Protein AF-0000000066258013 (afdb_homodimer)

Organism: Haloferax volcanii (strain ATCC 29605 / DSM 3757 / JCM 8879 / NBRC 14742 / NCIMB 2012 / VKM B-1768 / DS2) (NCBI:txid309800)

Nearest PDB structures (foldseek):
  1khd-assembly1_D  TM=9.370E-01  e=2.947E-31  Pectobacterium carotovorum
  4x58-assembly1_A  TM=9.437E-01  e=3.109E-30  Mycobacterium tuberculosis
  4zof-assembly1_B  TM=9.551E-01  e=2.672E-29  Mycobacterium tuberculosis H37Ra
  5c1r-assembly1_B  TM=9.433E-01  e=2.069E-29  Mycobacterium tuberculosis H37Rv
  3twp-assembly2_B  TM=9.521E-01  e=7.072E-29  Mycobacterium tuberculosis

Foldseek 3Di:
DVVLLVCLLVLHADALQRLLVVLLCLLPPDDLVRLLSNQVSCVVSDPFLSNLLSNLNNQLVQWQADAAPDDLEEEAEALDDLPAQFFAQRLLLQLLLVLLPAQYEYEWEADDRYQGINLLLLVLLQFPQLDAPVVQSVLSNVRSYGYHYCCRTRVSCVSCPVSCVVVVDDGSVSGSRQSRRRNQNQEYEYFYQDLVCQVRNLSSCLSGNHAWYKQKYPPSDRAPAQQGKMWIWIHHHNDTDTDIDYLVNLVHHHDHSVVRHAHHSNRSSVLSLCLLQVNDDDPNVSRNLQRSLRRNVRRVNAPDSNRSSVSSVCSSPVSSSVVSSVSSSVD/DVVLLVCLLVLHADALQRLLVVLLCLLPPDDLVRLLSNQVSCVVSDPFLSNLLSNLNNQLVQWQADAAPDDLEEEAEALDDLPAQFFAQRLLLQLLLVLLPAQYEYEWEADDRYQGINLLLLVLLQFPQLDAPVVQSVLSNVRSYGYHYCCRTRVSCVSCPVSCVVVVDDGSVSGSRQSRRRNQNQEYEYFYQDLVCQVRNLSSCLSGNHAWYKQKYPPSTRAPAQQGKMWIWIHHHNDTDTDIDYLVNLVHHHDHSVVRHAHHSNRSSVLSLCLLQVNDDDPNVSRNLQRSLRRNVRRVNAPDSNRSSVSSVCSSPVSSSVVSSVSSSVD

pLDDT: mean 97.15, std 3.72, range [64.75, 98.94]

Secondary structure (DSSP, 8-state):
-HHHHHHHHTTPPPPHHHHHHHHHHHHHT--HHHHHHHHHHHHHH---HHHHHHHHHHHHHTS-----S-SSEEE----------B--HHHHHHHHHHHTT-EEEEEE---SSSS--HHHHHHHTT--TT--HHHHHHHHHHHSEEEEEHHHH-GGGHHHHHHHHHH-S--THHHHGGG--TT--SEEEEE-SSTTHHHHHHHHHTTTT-SEEEEEEBTTBSS--SSS-EEEEEEETTEEEEEEE-GGGGT-----GGGGB--SHHHHHHHHHHHHHT-S-THHHHHHHHHHHHHHHHTTS-SSHHHHHHHHHHHHHTSHHHHHHHHHHH-/-HHHHHHHHTTPPPPHHHHHHHHHHHHHT--HHHHHHHHHHHHHH---HHHHHHHHHHHHHTS-----S-SSEEE----------B--HHHHHHHHHHHTT-EEEEEE---SSSS--HHHHHHHTT--TT--HHHHHHHHHHHSEEEEEHHHH-GGGHHHHHHHHHH-S--THHHHGGG--TT--SEEEEE-SSTTHHHHHHHHHTTTT-SEEEEEEBTTBSS--SSS-EEEEEEETTEEEEEEE-GGGGT-----GGGGB--SHHHHHHHHHHHHHT-S-THHHHHHHHHHHHHHHHTTS-SSHHHHHHHHHHHHHTSHHHHHHHHHHH-

Solvent-accessible surface area (backbone atoms only — not comparable to full-atom values): 31064 Å² total; per-residue (Å²): 107,40,67,57,36,50,41,26,23,71,61,46,80,52,51,39,68,57,20,18,51,50,35,43,38,48,54,72,70,50,50,53,17,44,48,20,16,38,43,27,11,37,51,46,63,55,74,46,35,43,32,52,30,8,31,20,53,22,51,44,70,56,30,59,65,45,74,49,88,55,74,58,24,30,25,38,29,40,41,48,82,38,86,64,56,46,44,57,48,47,57,46,13,42,34,26,20,29,27,59,66,37,28,24,54,34,45,38,36,64,51,87,84,56,68,43,20,53,39,41,21,39,41,68,62,50,28,57,54,80,58,51,68,68,57,31,32,50,33,26,53,76,69,23,38,28,63,45,33,42,72,76,32,33,58,47,52,63,63,47,51,62,40,49,60,59,41,67,59,85,39,72,73,54,61,30,64,52,63,36,46,48,60,58,44,28,14,32,31,31,14,29,42,43,69,81,44,28,63,42,51,44,56,16,41,69,75,41,84,43,43,22,31,38,23,24,20,11,75,52,31,31,36,64,33,38,60,42,52,15,46,34,25,36,34,55,58,92,43,76,48,74,52,76,47,43,24,64,72,44,77,41,72,70,35,61,69,77,64,34,53,37,48,49,27,63,54,27,25,50,50,43,52,26,34,25,67,52,73,40,62,64,56,49,35,48,43,30,27,55,44,10,0,42,41,26,22,44,53,67,77,29,95,35,56,37,50,7,23,54,46,26,48,49,10,20,72,71,39,36,10,38,50,40,52,52,52,45,38,73,88,108,38,68,57,35,49,40,26,24,72,62,48,83,53,49,37,66,54,21,19,52,50,36,43,39,49,53,70,70,50,50,52,16,42,46,19,17,38,42,28,11,37,50,44,64,54,74,47,34,40,31,51,30,8,32,20,51,21,50,43,70,56,29,58,65,46,73,48,90,56,74,59,24,29,23,36,29,39,41,51,84,36,84,66,56,46,42,57,49,45,56,46,13,43,34,24,19,29,28,58,66,38,27,22,53,34,45,37,37,65,49,87,84,55,70,44,21,54,38,42,21,38,42,67,62,50,28,59,52,81,58,51,66,67,57,31,33,48,34,27,54,75,68,22,40,28,62,44,32,42,72,76,32,33,58,48,51,64,64,46,51,62,39,47,62,60,41,67,59,85,39,72,74,54,63,30,63,50,65,36,47,48,60,58,44,28,14,32,32,31,14,28,42,43,69,80,44,27,63,42,52,44,54,15,39,68,76,41,84,43,43,22,32,38,23,24,19,12,75,52,30,31,36,65,34,37,60,42,53,15,44,34,24,35,34,54,59,92,42,76,49,73,51,75,46,42,26,63,72,45,77,41,71,70,36,60,68,76,62,33,53,37,47,49,27,64,54,26,25,50,51,44,53,25,33,26,68,53,73,40,62,63,54,50,34,48,44,31,27,55,45,11,1,44,41,26,23,44,53,67,77,28,93,35,56,37,50,7,22,53,45,25,48,48,11,20,73,71,38,38,10,37,50,39,52,52,50,45,37,73,87

InterPro domains:
  IPR000312 Glycosyl transferase, family 3 [PF00591] (71-321)
  IPR005940 Anthranilate phosphoribosyl transferase [MF_00211] (3-331)
  IPR005940 Anthranilate phosphoribosyl transferase [PTHR43285] (2-330)
  IPR005940 Anthranilate phosphoribosyl transferase [TIGR01245] (6-327)
  IPR017459 Glycosyl transferase family 3, N-terminal domain [PF02885] (2-63)
  IPR035902 Nucleoside phosphorylase/phosphoribosyltransferase catalytic domain superfamily [G3DSA:3.40.1030.10] (68-331)
  IPR035902 Nucleoside phosphorylase/phosphoribosyltransferase catalytic domain superfamily [SSF52418] (70-330)
  IPR036320 Glycosyl transferase family 3, N-terminal domain superfamily [SSF47648] (1-66)

Structure (mmCIF, N/CA/C/O backbone):
data_AF-0000000066258013-model_v1
#
loop_
_entity.id
_entity.type
_entity.pdbx_description
1 polymer 'Anthranilate phosphoribosyltransferase'
#
loop_
_atom_site.group_PDB
_atom_site.id
_atom_site.type_symbol
_atom_site.label_atom_id
_atom_site.label_alt_id
_atom_site.label_comp_id
_atom_site.label_asym_id
_atom_site.label_entity_id
_atom_site.label_seq_id
_atom_site.pdbx_PDB_ins_code
_atom_site.Cartn_x
_atom_site.Cartn_y
_atom_site.Cartn_z
_atom_site.occupancy
_atom_site.B_iso_or_equiv
_atom_site.auth_seq_id
_atom_site.auth_comp_id
_atom_site.auth_asym_id
_atom_site.auth_atom_id
_atom_site.pdbx_PDB_model_num
ATOM 1 N N . MET A 1 1 ? 13.469 -0.502 3.119 1 96.69 1 MET A N 1
ATOM 2 C CA . MET A 1 1 ? 12.102 -0.207 2.717 1 96.69 1 MET A CA 1
ATOM 3 C C . MET A 1 1 ? 11.273 -1.484 2.621 1 96.69 1 MET A C 1
ATOM 5 O O . MET A 1 1 ? 10.156 -1.547 3.139 1 96.69 1 MET A O 1
ATOM 9 N N . GLN A 1 2 ? 11.891 -2.609 2.055 1 98 2 GLN A N 1
ATOM 10 C CA . GLN A 1 2 ? 11.133 -3.846 1.901 1 98 2 GLN A CA 1
ATOM 11 C C . GLN A 1 2 ? 10.719 -4.41 3.258 1 98 2 GLN A C 1
ATOM 13 O O . GLN A 1 2 ? 9.578 -4.836 3.438 1 98 2 GLN A O 1
ATOM 18 N N . ASP A 1 3 ? 11.664 -4.402 4.215 1 98.06 3 ASP A N 1
ATOM 19 C CA . ASP A 1 3 ? 11.375 -4.906 5.555 1 98.06 3 ASP A CA 1
ATOM 20 C C . ASP A 1 3 ? 10.258 -4.109 6.211 1 98.06 3 ASP A C 1
ATOM 22 O O . ASP A 1 3 ? 9.344 -4.684 6.809 1 98.06 3 ASP A O 1
ATOM 26 N N . TYR A 1 4 ? 10.266 -2.742 6.125 1 98.5 4 TYR A N 1
ATOM 27 C CA . TYR A 1 4 ? 9.227 -1.895 6.699 1 98.5 4 TYR A CA 1
ATOM 28 C C . TYR A 1 4 ? 7.875 -2.184 6.062 1 98.5 4 TYR A C 1
ATOM 30 O O . TYR A 1 4 ? 6.867 -2.309 6.762 1 98.5 4 TYR A O 1
ATOM 38 N N . ILE A 1 5 ? 7.891 -2.271 4.73 1 98.69 5 ILE A N 1
ATOM 39 C CA . ILE A 1 5 ? 6.648 -2.514 4.004 1 98.69 5 ILE A CA 1
ATOM 40 C C . ILE A 1 5 ? 6.051 -3.85 4.438 1 98.69 5 ILE A C 1
ATOM 42 O O . ILE A 1 5 ? 4.855 -3.938 4.727 1 98.69 5 ILE A O 1
ATOM 46 N N . GLU A 1 6 ? 6.859 -4.883 4.492 1 98.56 6 GLU A N 1
ATOM 47 C CA . GLU A 1 6 ? 6.375 -6.211 4.855 1 98.56 6 GLU A CA 1
ATOM 48 C C . GLU A 1 6 ? 5.828 -6.227 6.281 1 98.56 6 GLU A C 1
ATOM 50 O O . GLU A 1 6 ? 4.762 -6.793 6.535 1 98.56 6 GLU A O 1
ATOM 55 N N . ARG A 1 7 ? 6.578 -5.629 7.258 1 98.5 7 ARG A N 1
ATOM 56 C CA . ARG A 1 7 ? 6.16 -5.598 8.656 1 98.5 7 ARG A CA 1
ATOM 57 C C . ARG A 1 7 ? 4.852 -4.832 8.82 1 98.5 7 ARG A C 1
ATOM 59 O O . ARG A 1 7 ? 3.93 -5.305 9.492 1 98.5 7 ARG A O 1
ATOM 66 N N . VAL A 1 8 ? 4.727 -3.662 8.195 1 98.75 8 VAL A N 1
ATOM 67 C CA . VAL A 1 8 ? 3.531 -2.834 8.312 1 98.75 8 VAL A CA 1
ATOM 68 C C . VAL A 1 8 ? 2.354 -3.518 7.625 1 98.75 8 VAL A C 1
ATOM 70 O O . VAL A 1 8 ? 1.229 -3.494 8.133 1 98.75 8 VAL A O 1
ATOM 73 N N . THR A 1 9 ? 2.604 -4.102 6.465 1 98.62 9 THR A N 1
ATOM 74 C CA . THR A 1 9 ? 1.562 -4.832 5.75 1 98.62 9 THR A CA 1
ATOM 75 C C . THR A 1 9 ? 1.042 -5.992 6.594 1 98.62 9 THR A C 1
ATOM 77 O O . THR A 1 9 ? -0.147 -6.316 6.547 1 98.62 9 THR A O 1
ATOM 80 N N . GLY A 1 10 ? 1.883 -6.562 7.352 1 97.94 10 GLY A N 1
ATOM 81 C CA . GLY A 1 10 ? 1.516 -7.652 8.234 1 97.94 10 GLY A CA 1
ATOM 82 C C . GLY A 1 10 ? 0.856 -7.184 9.523 1 97.94 10 GLY A C 1
ATOM 83 O O . GLY A 1 10 ? 0.504 -8 10.375 1 97.94 10 GLY A O 1
ATOM 84 N N . GLY A 1 11 ? 0.768 -5.871 9.773 1 98.31 11 GLY A N 1
ATOM 85 C CA . GLY A 1 11 ? 0.057 -5.32 10.914 1 98.31 11 GLY A CA 1
ATOM 86 C C . GLY A 1 11 ? 0.979 -4.895 12.039 1 98.31 11 GLY A C 1
ATOM 87 O O . GLY A 1 11 ? 0.516 -4.504 13.117 1 98.31 11 GLY A O 1
ATOM 88 N N . ALA A 1 12 ? 2.273 -4.977 11.82 1 98.56 12 ALA A N 1
ATOM 89 C CA . ALA A 1 12 ? 3.229 -4.605 12.859 1 98.56 12 ALA A CA 1
ATOM 90 C C . ALA A 1 12 ? 3.424 -3.094 12.914 1 98.56 12 ALA A C 1
ATOM 92 O O . ALA A 1 12 ? 3.494 -2.436 11.875 1 98.56 12 ALA A O 1
ATOM 93 N N . ASP A 1 13 ? 3.482 -2.564 14.117 1 98.75 13 ASP A N 1
ATOM 94 C CA . ASP A 1 13 ? 3.75 -1.144 14.32 1 98.75 13 ASP A CA 1
ATOM 95 C C . ASP A 1 13 ? 5.246 -0.852 14.258 1 98.75 13 ASP A C 1
ATOM 97 O O . ASP A 1 13 ? 6.062 -1.684 14.656 1 98.75 13 ASP A O 1
ATOM 101 N N . LEU A 1 14 ? 5.57 0.247 13.781 1 98.81 14 LEU A N 1
ATOM 102 C CA . LEU A 1 14 ? 6.953 0.713 13.82 1 98.81 14 LEU A CA 1
ATOM 103 C C . LEU A 1 14 ? 7.199 1.594 15.039 1 98.81 14 LEU A C 1
ATOM 105 O O . LEU A 1 14 ? 6.312 2.342 15.461 1 98.81 14 LEU A O 1
ATOM 109 N N . THR A 1 15 ? 8.391 1.508 15.641 1 98.75 15 THR A N 1
ATOM 110 C CA . THR A 1 15 ? 8.797 2.457 16.672 1 98.75 15 THR A CA 1
ATOM 111 C C . THR A 1 15 ? 9.047 3.838 16.062 1 98.75 15 THR A C 1
ATOM 113 O O . THR A 1 15 ? 9.062 3.992 14.844 1 98.75 15 THR A O 1
ATOM 116 N N . VAL A 1 16 ? 9.211 4.84 16.938 1 98.81 16 VAL A N 1
ATOM 117 C CA . VAL A 1 16 ? 9.508 6.195 16.484 1 98.81 16 VAL A CA 1
ATOM 118 C C . VAL A 1 16 ? 10.766 6.184 15.609 1 98.81 16 VAL A C 1
ATOM 120 O O . VAL A 1 16 ? 10.781 6.762 14.523 1 98.81 16 VAL A O 1
ATOM 123 N N . GLU A 1 17 ? 11.766 5.492 16.062 1 98.69 17 GLU A N 1
ATOM 124 C CA . GLU A 1 17 ? 13.039 5.445 15.359 1 98.69 17 GLU A CA 1
ATOM 125 C C . GLU A 1 17 ? 12.906 4.734 14.016 1 98.69 17 GLU A C 1
ATOM 127 O O . GLU A 1 17 ? 13.453 5.188 13.008 1 98.69 17 GLU A O 1
ATOM 132 N N . GLU A 1 18 ? 12.219 3.59 14.023 1 98.75 18 GLU A N 1
ATOM 133 C CA . GLU A 1 18 ? 11.992 2.844 12.789 1 98.75 18 GLU A CA 1
ATOM 134 C C . GLU A 1 18 ? 11.211 3.67 11.773 1 98.75 18 GLU A C 1
ATOM 136 O O . GLU A 1 18 ? 11.531 3.668 10.586 1 98.75 18 GLU A O 1
ATOM 141 N N . ALA A 1 19 ? 10.195 4.355 12.266 1 98.81 19 ALA A N 1
ATOM 142 C CA . ALA A 1 19 ? 9.375 5.195 11.398 1 98.81 19 ALA A CA 1
ATOM 143 C C . ALA A 1 19 ? 10.188 6.363 10.836 1 98.81 19 ALA A C 1
ATOM 145 O O . ALA A 1 19 ? 10.016 6.75 9.68 1 98.81 19 ALA A O 1
ATOM 146 N N . ARG A 1 20 ? 11.039 6.973 11.672 1 98.69 20 ARG A N 1
ATOM 147 C CA . ARG A 1 20 ? 11.93 8.031 11.219 1 98.69 20 ARG A CA 1
ATOM 148 C C . ARG A 1 20 ? 12.844 7.543 10.102 1 98.69 20 ARG A C 1
ATOM 150 O O . ARG A 1 20 ? 13.016 8.227 9.086 1 98.69 20 ARG A O 1
ATOM 157 N N . ASP A 1 21 ? 13.375 6.375 10.258 1 98.38 21 ASP A N 1
ATOM 158 C CA . ASP A 1 21 ? 14.234 5.773 9.242 1 98.38 21 ASP A CA 1
ATOM 159 C C . ASP A 1 21 ? 13.453 5.484 7.961 1 98.38 21 ASP A C 1
ATOM 161 O O . ASP A 1 21 ? 13.961 5.676 6.855 1 98.38 21 ASP A O 1
ATOM 165 N N . ALA A 1 22 ? 12.25 4.992 8.086 1 98.5 22 ALA A N 1
ATOM 166 C CA . ALA A 1 22 ? 11.398 4.742 6.93 1 98.5 22 ALA A CA 1
ATOM 167 C C . ALA A 1 22 ? 11.125 6.031 6.164 1 98.5 22 ALA A C 1
ATOM 169 O O . ALA A 1 22 ? 11.172 6.047 4.93 1 98.5 22 ALA A O 1
ATOM 170 N N . ALA A 1 23 ? 10.828 7.098 6.895 1 98.38 23 ALA A N 1
ATOM 171 C CA . ALA A 1 23 ? 10.594 8.391 6.262 1 98.38 23 ALA A CA 1
ATOM 172 C C . ALA A 1 23 ? 11.82 8.852 5.477 1 98.38 23 ALA A C 1
ATOM 174 O O . ALA A 1 23 ? 11.695 9.336 4.348 1 98.38 23 ALA A O 1
ATOM 175 N N . ARG A 1 24 ? 12.977 8.734 6.059 1 97.38 24 ARG A N 1
ATOM 176 C CA . ARG A 1 24 ? 14.219 9.102 5.375 1 97.38 24 ARG A CA 1
ATOM 177 C C . ARG A 1 24 ? 14.383 8.305 4.086 1 97.38 24 ARG A C 1
ATOM 179 O O . ARG A 1 24 ? 14.766 8.859 3.053 1 97.38 24 ARG A O 1
ATOM 186 N N . ALA A 1 25 ? 14.102 7.035 4.156 1 97.56 25 ALA A N 1
ATOM 187 C CA . ALA A 1 25 ? 14.203 6.176 2.979 1 97.56 25 ALA A CA 1
ATOM 188 C C . ALA A 1 25 ? 13.219 6.609 1.896 1 97.56 25 ALA A C 1
ATOM 190 O O . ALA A 1 25 ? 13.523 6.527 0.704 1 97.56 25 ALA A O 1
ATOM 191 N N . VAL A 1 26 ? 12.023 7.055 2.244 1 98.31 26 VAL A N 1
ATOM 192 C CA . VAL A 1 26 ? 11.016 7.539 1.308 1 98.31 26 VAL A CA 1
ATOM 193 C C . VAL A 1 26 ? 11.578 8.711 0.504 1 98.31 26 VAL A C 1
ATOM 195 O O . VAL A 1 26 ? 11.367 8.797 -0.708 1 98.31 26 VAL A O 1
ATOM 198 N N . PHE A 1 27 ? 12.305 9.594 1.14 1 96.88 27 PHE A N 1
ATOM 199 C CA . PHE A 1 27 ? 12.766 10.828 0.509 1 96.88 27 PHE A CA 1
ATOM 200 C C . PHE A 1 27 ? 14.055 10.578 -0.273 1 96.88 27 PHE A C 1
ATOM 202 O O . PHE A 1 27 ? 14.406 11.367 -1.15 1 96.88 27 PHE A O 1
ATOM 209 N N . GLU A 1 28 ? 14.758 9.508 -0.029 1 94.25 28 GLU A N 1
ATOM 210 C CA . GLU A 1 28 ? 16.094 9.336 -0.605 1 94.25 28 GLU A CA 1
ATOM 211 C C . GLU A 1 28 ? 16.094 8.219 -1.645 1 94.25 28 GLU A C 1
ATOM 213 O O . GLU A 1 28 ? 16.625 8.398 -2.748 1 94.25 28 GLU A O 1
ATOM 218 N N . ASP A 1 29 ? 15.539 7.012 -1.331 1 93.88 29 ASP A N 1
ATOM 219 C CA . ASP A 1 29 ? 15.883 5.824 -2.102 1 93.88 29 ASP A CA 1
ATOM 220 C C . ASP A 1 29 ? 14.633 5.043 -2.496 1 93.88 29 ASP A C 1
ATOM 222 O O . ASP A 1 29 ? 14.695 4.137 -3.33 1 93.88 29 ASP A O 1
ATOM 226 N N . ALA A 1 30 ? 13.523 5.352 -1.981 1 97.94 30 ALA A N 1
ATOM 227 C CA . ALA A 1 30 ? 12.352 4.512 -2.199 1 97.94 30 ALA A CA 1
ATOM 228 C C . ALA A 1 30 ? 11.812 4.684 -3.613 1 97.94 30 ALA A C 1
ATOM 230 O O . ALA A 1 30 ? 11.805 5.793 -4.152 1 97.94 30 ALA A O 1
ATOM 231 N N . THR A 1 31 ? 11.445 3.6 -4.27 1 98.5 31 THR A N 1
ATOM 232 C CA . THR A 1 31 ? 10.758 3.652 -5.559 1 98.5 31 THR A CA 1
ATOM 233 C C . THR A 1 31 ? 9.297 4.062 -5.379 1 98.5 31 THR A C 1
ATOM 235 O O . THR A 1 31 ? 8.773 4.023 -4.266 1 98.5 31 THR A O 1
ATOM 238 N N . GLU A 1 32 ? 8.633 4.488 -6.48 1 98.5 32 GLU A N 1
ATOM 239 C CA . GLU A 1 32 ? 7.23 4.891 -6.406 1 98.5 32 GLU A CA 1
ATOM 240 C C . GLU A 1 32 ? 6.355 3.748 -5.902 1 98.5 32 GLU A C 1
ATOM 242 O O . GLU A 1 32 ? 5.43 3.969 -5.117 1 98.5 32 GLU A O 1
ATOM 247 N N . ALA A 1 33 ? 6.664 2.504 -6.297 1 98.81 33 ALA A N 1
ATOM 248 C CA . ALA A 1 33 ? 5.902 1.341 -5.848 1 98.81 33 ALA A CA 1
ATOM 249 C C . ALA A 1 33 ? 6.047 1.141 -4.34 1 98.81 33 ALA A C 1
ATOM 251 O O . ALA A 1 33 ? 5.07 0.826 -3.654 1 98.81 33 ALA A O 1
ATOM 252 N N . GLN A 1 34 ? 7.246 1.329 -3.91 1 98.88 34 GLN A N 1
ATOM 253 C CA . GLN A 1 34 ? 7.504 1.177 -2.48 1 98.88 34 GLN A CA 1
ATOM 254 C C . GLN A 1 34 ? 6.793 2.262 -1.677 1 98.88 34 GLN A C 1
ATOM 256 O O . GLN A 1 34 ? 6.234 1.989 -0.611 1 98.88 34 GLN A O 1
ATOM 261 N N . ILE A 1 35 ? 6.836 3.504 -2.18 1 98.88 35 ILE A N 1
ATOM 262 C CA . ILE A 1 35 ? 6.164 4.609 -1.508 1 98.88 35 ILE A CA 1
ATOM 263 C C . ILE A 1 35 ? 4.66 4.336 -1.44 1 98.88 35 ILE A C 1
ATOM 265 O O . ILE A 1 35 ? 4.055 4.434 -0.373 1 98.88 35 ILE A O 1
ATOM 269 N N . GLY A 1 36 ? 4.078 3.959 -2.604 1 98.88 36 GLY A N 1
ATOM 270 C CA . GLY A 1 36 ? 2.666 3.617 -2.617 1 98.88 36 GLY A CA 1
ATOM 271 C C . GLY A 1 36 ? 2.311 2.51 -1.643 1 98.88 36 GLY A C 1
ATOM 272 O O . GLY A 1 36 ? 1.326 2.615 -0.908 1 98.88 36 GLY A O 1
ATOM 273 N N . ALA A 1 37 ? 3.127 1.479 -1.594 1 98.94 37 ALA A N 1
ATOM 274 C CA . ALA A 1 37 ? 2.881 0.324 -0.734 1 98.94 37 ALA A CA 1
ATOM 275 C C . ALA A 1 37 ? 2.939 0.714 0.739 1 98.94 37 ALA A C 1
ATOM 277 O O . ALA A 1 37 ? 2.061 0.347 1.521 1 98.94 37 ALA A O 1
ATOM 278 N N . LEU A 1 38 ? 3.969 1.419 1.123 1 98.88 38 LEU A N 1
ATOM 279 C CA . LEU A 1 38 ? 4.145 1.806 2.52 1 98.88 38 LEU A CA 1
ATOM 280 C C . LEU A 1 38 ? 2.986 2.678 2.992 1 98.88 38 LEU A C 1
ATOM 282 O O . LEU A 1 38 ? 2.436 2.455 4.07 1 98.88 38 LEU A O 1
ATOM 286 N N . LEU A 1 39 ? 2.609 3.682 2.17 1 98.81 39 LEU A N 1
ATOM 287 C CA . LEU A 1 39 ? 1.545 4.605 2.551 1 98.81 39 LEU A CA 1
ATOM 288 C C . LEU A 1 39 ? 0.211 3.875 2.676 1 98.81 39 LEU A C 1
ATOM 290 O O . LEU A 1 39 ? -0.54 4.102 3.627 1 98.81 39 LEU A O 1
ATOM 294 N N . ALA A 1 40 ? -0.079 2.984 1.724 1 98.81 40 ALA A N 1
ATOM 295 C CA . ALA A 1 40 ? -1.321 2.217 1.775 1 98.81 40 ALA A CA 1
ATOM 296 C C . ALA A 1 40 ? -1.337 1.278 2.979 1 98.81 40 ALA A C 1
ATOM 298 O O . ALA A 1 40 ? -2.357 1.147 3.658 1 98.81 40 ALA A O 1
ATOM 299 N N . ALA A 1 41 ? -0.209 0.619 3.262 1 98.81 41 ALA A N 1
ATOM 300 C CA . ALA A 1 41 ? -0.125 -0.326 4.371 1 98.81 41 ALA A CA 1
ATOM 301 C C . ALA A 1 41 ? -0.303 0.383 5.711 1 98.81 41 ALA A C 1
ATOM 303 O O . ALA A 1 41 ? -1.014 -0.109 6.59 1 98.81 41 ALA A O 1
ATOM 304 N N . LEU A 1 42 ? 0.346 1.514 5.852 1 98.81 42 LEU A N 1
ATOM 305 C CA . LEU A 1 42 ? 0.202 2.293 7.074 1 98.81 42 LEU A CA 1
ATOM 306 C C . LEU A 1 42 ? -1.252 2.691 7.297 1 98.81 42 LEU A C 1
ATOM 308 O O . LEU A 1 42 ? -1.777 2.549 8.406 1 98.81 42 LEU A O 1
ATOM 312 N N . ARG A 1 43 ? -1.861 3.188 6.273 1 98.5 43 ARG A N 1
ATOM 313 C CA . ARG A 1 43 ? -3.254 3.615 6.371 1 98.5 43 ARG A CA 1
ATOM 314 C C . ARG A 1 43 ? -4.168 2.436 6.691 1 98.5 43 ARG A C 1
ATOM 316 O O . ARG A 1 43 ? -5.07 2.551 7.52 1 98.5 43 ARG A O 1
ATOM 323 N N . ALA A 1 44 ? -3.957 1.316 6.039 1 98.31 44 ALA A N 1
ATOM 324 C CA . ALA A 1 44 ? -4.773 0.125 6.25 1 98.31 44 ALA A CA 1
ATOM 325 C C . ALA A 1 44 ? -4.664 -0.366 7.691 1 98.31 44 ALA A C 1
ATOM 327 O O . ALA A 1 44 ? -5.66 -0.771 8.297 1 98.31 44 ALA A O 1
ATOM 328 N N . LYS A 1 45 ? -3.52 -0.389 8.25 1 97.75 45 LYS A N 1
ATOM 329 C CA . LYS A 1 45 ? -3.25 -0.858 9.609 1 97.75 45 LYS A CA 1
ATOM 330 C C . LYS A 1 45 ? -3.791 0.121 10.648 1 97.75 45 LYS A C 1
ATOM 332 O O . LYS A 1 45 ? -4.219 -0.288 11.727 1 97.75 45 LYS A O 1
ATOM 337 N N . GLY A 1 46 ? -3.795 1.458 10.227 1 97.62 46 GLY A N 1
ATOM 338 C CA . GLY A 1 46 ? -3.977 2.543 11.18 1 97.62 46 GLY A CA 1
ATOM 339 C C . GLY A 1 46 ? -2.668 3.092 11.719 1 97.62 46 GLY A C 1
ATOM 340 O O . GLY A 1 46 ? -1.952 2.404 12.445 1 97.62 46 GLY A O 1
ATOM 341 N N . GLU A 1 47 ? -2.309 4.262 11.414 1 98.19 47 GLU A N 1
ATOM 342 C CA . GLU A 1 47 ? -1.057 4.887 11.828 1 98.19 47 GLU A CA 1
ATOM 343 C C . GLU A 1 47 ? -1.043 5.16 13.328 1 98.19 47 GLU A C 1
ATOM 345 O O . GLU A 1 47 ? -2.006 5.703 13.875 1 98.19 47 GLU A O 1
ATOM 350 N N . THR A 1 48 ? -0.007 4.75 14.008 1 98.5 48 THR A N 1
ATOM 351 C CA . THR A 1 48 ? 0.136 5.008 15.438 1 98.5 48 THR A CA 1
ATOM 352 C C . THR A 1 48 ? 0.788 6.367 15.68 1 98.5 48 THR A C 1
ATOM 354 O O . THR A 1 48 ? 1.339 6.969 14.758 1 98.5 48 THR A O 1
ATOM 357 N N . GLU A 1 49 ? 0.7 6.828 16.953 1 98.56 49 GLU A N 1
ATOM 358 C CA . GLU A 1 49 ? 1.343 8.086 17.328 1 98.56 49 GLU A CA 1
ATOM 359 C C . GLU A 1 49 ? 2.854 8.016 17.125 1 98.56 49 GLU A C 1
ATOM 361 O O . GLU A 1 49 ? 3.48 9.008 16.734 1 98.56 49 GLU A O 1
ATOM 366 N N . ALA A 1 50 ? 3.461 6.836 17.406 1 98.75 50 ALA A N 1
ATOM 367 C CA . ALA A 1 50 ? 4.898 6.66 17.219 1 98.75 50 ALA A CA 1
ATOM 368 C C . ALA A 1 50 ? 5.281 6.781 15.742 1 98.75 50 ALA A C 1
ATOM 370 O O . ALA A 1 50 ? 6.289 7.402 15.406 1 98.75 50 ALA A O 1
ATOM 371 N N . GLU A 1 51 ? 4.492 6.125 14.883 1 98.88 51 GLU A N 1
ATOM 372 C CA . GLU A 1 51 ? 4.742 6.176 13.445 1 98.88 51 GLU A CA 1
ATOM 373 C C . GLU A 1 51 ? 4.582 7.598 12.906 1 98.88 51 GLU A C 1
ATOM 375 O O . GLU A 1 51 ? 5.402 8.062 12.117 1 98.88 51 GLU A O 1
ATOM 380 N N . ILE A 1 52 ? 3.529 8.312 13.359 1 98.81 52 ILE A N 1
ATOM 381 C CA . ILE A 1 52 ? 3.307 9.695 12.953 1 98.81 52 ILE A CA 1
ATOM 382 C C . ILE A 1 52 ? 4.477 10.562 13.406 1 98.81 52 ILE A C 1
ATOM 384 O O . ILE A 1 52 ? 5.039 11.328 12.609 1 98.81 52 ILE A O 1
ATOM 388 N N . ALA A 1 53 ? 4.887 10.422 14.648 1 98.75 53 ALA A N 1
ATOM 389 C CA . ALA A 1 53 ? 6 11.188 15.188 1 98.75 53 ALA A CA 1
ATOM 390 C C . ALA A 1 53 ? 7.293 10.883 14.438 1 98.75 53 ALA A C 1
ATOM 392 O O . ALA A 1 53 ? 8.055 11.797 14.102 1 98.75 53 ALA A O 1
ATOM 393 N N . GLY A 1 54 ? 7.551 9.602 14.227 1 98.81 54 GLY A N 1
ATOM 394 C CA . GLY A 1 54 ? 8.75 9.211 13.5 1 98.81 54 GLY A CA 1
ATOM 395 C C . GLY A 1 54 ? 8.805 9.781 12.094 1 98.81 54 GLY A C 1
ATOM 396 O O . GLY A 1 54 ? 9.836 10.289 11.656 1 98.81 54 GLY A O 1
ATOM 397 N N . PHE A 1 55 ? 7.723 9.695 11.367 1 98.88 55 PHE A N 1
ATOM 398 C CA . PHE A 1 55 ? 7.664 10.266 10.023 1 98.88 55 PHE A CA 1
ATOM 399 C C . PHE A 1 55 ? 7.871 11.781 10.07 1 98.88 55 PHE A C 1
ATOM 401 O O . PHE A 1 55 ? 8.547 12.344 9.211 1 98.88 55 PHE A O 1
ATOM 408 N N . ALA A 1 56 ? 7.242 12.453 11.039 1 98.44 56 ALA A N 1
ATOM 409 C CA . ALA A 1 56 ? 7.43 13.891 11.203 1 98.44 56 ALA A CA 1
ATOM 410 C C . ALA A 1 56 ? 8.898 14.227 11.453 1 98.44 56 ALA A C 1
ATOM 412 O O . ALA A 1 56 ? 9.43 15.172 10.867 1 98.44 56 ALA A O 1
ATOM 413 N N . GLN A 1 57 ? 9.531 13.469 12.359 1 98.19 57 GLN A N 1
ATOM 414 C CA . GLN A 1 57 ? 10.945 13.688 12.641 1 98.19 57 GLN A CA 1
ATOM 415 C C . GLN A 1 57 ? 11.789 13.484 11.383 1 98.19 57 GLN A C 1
ATOM 417 O O . GLN A 1 57 ? 12.695 14.281 11.109 1 98.19 57 GLN A O 1
ATOM 422 N N . GLY A 1 58 ? 11.516 12.422 10.617 1 98 58 GLY A N 1
ATOM 423 C CA . GLY A 1 58 ? 12.219 12.203 9.367 1 98 58 GLY A CA 1
ATOM 424 C C . GLY A 1 58 ? 12.039 13.328 8.375 1 98 58 GLY A C 1
ATOM 425 O O . GLY A 1 58 ? 12.992 13.734 7.699 1 98 58 GLY A O 1
ATOM 426 N N . MET A 1 59 ? 10.859 13.828 8.289 1 97.62 59 MET A N 1
ATOM 427 C CA . MET A 1 59 ? 10.562 14.945 7.395 1 97.62 59 MET A CA 1
ATOM 428 C C . MET A 1 59 ? 11.289 16.203 7.84 1 97.62 59 MET A C 1
ATOM 430 O O . MET A 1 59 ? 11.805 16.953 7.008 1 97.62 59 MET A O 1
ATOM 434 N N . ARG A 1 60 ? 11.359 16.469 9.094 1 96.62 60 ARG A N 1
ATOM 435 C CA . ARG A 1 60 ? 12.109 17.609 9.625 1 96.62 60 ARG A CA 1
ATOM 436 C C . ARG A 1 60 ? 13.594 17.484 9.312 1 96.62 60 ARG A C 1
ATOM 438 O O . ARG A 1 60 ? 14.25 18.469 8.984 1 96.62 60 ARG A O 1
ATOM 445 N N . ASP A 1 61 ? 14.078 16.234 9.414 1 96.38 61 ASP A N 1
ATOM 446 C CA . ASP A 1 61 ? 15.484 15.984 9.109 1 96.38 61 ASP A CA 1
ATOM 447 C C . ASP A 1 61 ? 15.82 16.375 7.672 1 96.38 61 ASP A C 1
ATOM 449 O O . ASP A 1 61 ? 16.953 16.766 7.375 1 96.38 61 ASP A O 1
ATOM 453 N N . ALA A 1 62 ? 14.867 16.281 6.836 1 96.88 62 ALA A N 1
ATOM 454 C CA . ALA A 1 62 ? 15.094 16.516 5.41 1 96.88 62 ALA A CA 1
ATOM 455 C C . ALA A 1 62 ? 14.734 17.953 5.023 1 96.88 62 ALA A C 1
ATOM 457 O O . ALA A 1 62 ? 14.875 18.344 3.863 1 96.88 62 ALA A O 1
ATOM 458 N N . ALA A 1 63 ? 14.273 18.828 5.98 1 97.56 63 ALA A N 1
ATOM 459 C CA . ALA A 1 63 ? 13.805 20.172 5.715 1 97.56 63 ALA A CA 1
ATOM 460 C C . ALA A 1 63 ? 14.961 21.172 5.738 1 97.56 63 ALA A C 1
ATOM 462 O O . ALA A 1 63 ? 16.047 20.875 6.242 1 97.56 63 ALA A O 1
ATOM 463 N N . LEU A 1 64 ? 14.797 22.297 5.066 1 98.19 64 LEU A N 1
ATOM 464 C CA . LEU A 1 64 ? 15.625 23.469 5.312 1 98.19 64 LEU A CA 1
ATOM 465 C C . LEU A 1 64 ? 15.172 24.188 6.578 1 98.19 64 LEU A C 1
ATOM 467 O O . LEU A 1 64 ? 14.133 24.859 6.578 1 98.19 64 LEU A O 1
ATOM 471 N N . THR A 1 65 ? 15.961 24.047 7.641 1 98.06 65 THR A N 1
ATOM 472 C CA . THR A 1 65 ? 15.523 24.562 8.938 1 98.06 65 THR A CA 1
ATOM 473 C C . THR A 1 65 ? 16.141 25.922 9.219 1 98.06 65 THR A C 1
ATOM 475 O O . THR A 1 65 ? 17.141 26.297 8.586 1 98.06 65 THR A O 1
ATOM 478 N N . ILE A 1 66 ? 15.492 26.688 10.062 1 98.31 66 ILE A N 1
ATOM 479 C CA . ILE A 1 66 ? 16.016 27.938 10.602 1 98.31 66 ILE A CA 1
ATOM 480 C C . ILE A 1 66 ? 15.93 27.922 12.125 1 98.31 66 ILE A C 1
ATOM 482 O O . ILE A 1 66 ? 15.195 27.109 12.703 1 98.31 66 ILE A O 1
ATOM 486 N N . GLU A 1 67 ? 16.688 28.766 12.766 1 97.44 67 GLU A N 1
ATOM 487 C CA . GLU A 1 67 ? 16.734 28.812 14.227 1 97.44 67 GLU A CA 1
ATOM 488 C C . GLU A 1 67 ? 16.734 30.25 14.727 1 97.44 67 GLU A C 1
ATOM 490 O O . GLU A 1 67 ? 17.703 30.688 15.359 1 97.44 67 GLU A O 1
ATOM 495 N N . PRO A 1 68 ? 15.633 30.922 14.477 1 97.94 68 PRO A N 1
ATOM 496 C CA . PRO A 1 68 ? 15.586 32.312 14.969 1 97.94 68 PRO A CA 1
ATOM 497 C C . PRO A 1 68 ? 15.844 32.406 16.469 1 97.94 68 PRO A C 1
ATOM 499 O O . PRO A 1 68 ? 15.383 31.547 17.234 1 97.94 68 PRO A O 1
ATOM 502 N N . ASP A 1 69 ? 16.609 33.438 16.828 1 95.88 69 ASP A N 1
ATOM 503 C CA . ASP A 1 69 ? 16.906 33.688 18.234 1 95.88 69 ASP A CA 1
ATOM 504 C C . ASP A 1 69 ? 15.75 34.406 18.922 1 95.88 69 ASP A C 1
ATOM 506 O O . ASP A 1 69 ? 15.93 35.531 19.422 1 95.88 69 ASP A O 1
ATOM 510 N N . ARG A 1 70 ? 14.594 33.812 18.938 1 93.75 70 ARG A N 1
ATOM 511 C CA . ARG A 1 70 ? 13.359 34.281 19.562 1 93.75 70 ARG A CA 1
ATOM 512 C C . ARG A 1 70 ? 12.484 33.125 19.984 1 93.75 70 ARG A C 1
ATOM 514 O O . ARG A 1 70 ? 12.391 32.125 19.281 1 93.75 70 ARG A O 1
ATOM 521 N N . GLY A 1 71 ? 11.953 33.25 21.297 1 89.81 71 GLY A N 1
ATOM 522 C CA . GLY A 1 71 ? 11.078 32.156 21.703 1 89.81 71 GLY A CA 1
ATOM 523 C C . GLY A 1 71 ? 10.219 32.531 22.906 1 89.81 71 GLY A C 1
ATOM 524 O O . GLY A 1 71 ? 10.336 33.625 23.469 1 89.81 71 GLY A O 1
ATOM 525 N N . PRO A 1 72 ? 9.391 31.641 23.078 1 96.25 72 PRO A N 1
ATOM 526 C CA . PRO A 1 72 ? 8.984 30.422 22.375 1 96.25 72 PRO A CA 1
ATOM 527 C C . PRO A 1 72 ? 8.375 30.719 21.016 1 96.25 72 PRO A C 1
ATOM 529 O O . PRO A 1 72 ? 7.637 31.688 20.859 1 96.25 72 PRO A O 1
ATOM 532 N N . LEU A 1 73 ? 8.734 29.922 19.984 1 98.44 73 LEU A N 1
ATOM 533 C CA . LEU A 1 73 ? 8.164 30.047 18.656 1 98.44 73 LEU A CA 1
ATOM 534 C C . LEU A 1 73 ? 6.797 29.359 18.578 1 98.44 73 LEU A C 1
ATOM 536 O O . LEU A 1 73 ? 6.645 28.219 19.016 1 98.44 73 LEU A O 1
ATOM 540 N N . VAL A 1 74 ? 5.836 30.078 18.031 1 98.62 74 VAL A N 1
ATOM 541 C CA . VAL A 1 74 ? 4.461 29.609 17.953 1 98.62 74 VAL A CA 1
ATOM 542 C C . VAL A 1 74 ? 4.086 29.312 16.516 1 98.62 74 VAL A C 1
ATOM 544 O O . VAL A 1 74 ? 4.426 30.078 15.609 1 98.62 74 VAL A O 1
ATOM 547 N N . ASP A 1 75 ? 3.465 28.203 16.281 1 98.62 75 ASP A N 1
ATOM 548 C CA . ASP A 1 75 ? 2.871 27.875 14.992 1 98.62 75 ASP A CA 1
ATOM 549 C C . ASP A 1 75 ? 1.375 27.594 15.133 1 98.62 75 ASP A C 1
ATOM 551 O O . ASP A 1 75 ? 0.936 27.016 16.125 1 98.62 75 ASP A O 1
ATOM 555 N N . THR A 1 76 ? 0.603 27.984 14.164 1 98.31 76 THR A N 1
ATOM 556 C CA . THR A 1 76 ? -0.842 27.797 14.188 1 98.31 76 THR A CA 1
ATOM 557 C C . THR A 1 76 ? -1.288 26.922 13.023 1 98.31 76 THR A C 1
ATOM 559 O O . THR A 1 76 ? -2.463 26.922 12.648 1 98.31 76 THR A O 1
ATOM 562 N N . CYS A 1 77 ? -0.375 26.219 12.398 1 93.81 77 CYS A N 1
ATOM 563 C CA . CYS A 1 77 ? -0.655 25.375 11.242 1 93.81 77 CYS A CA 1
ATOM 564 C C . CYS A 1 77 ? -1.535 24.188 11.633 1 93.81 77 CYS A C 1
ATOM 566 O O . CYS A 1 77 ? -1.316 23.562 12.672 1 93.81 77 CYS A O 1
ATOM 568 N N . GLY A 1 78 ? -2.521 23.906 10.875 1 94.94 78 GLY A N 1
ATOM 569 C CA . GLY A 1 78 ? -3.381 22.75 11.016 1 94.94 78 GLY A CA 1
ATOM 570 C C . GLY A 1 78 ? -3.248 21.766 9.875 1 94.94 78 GLY A C 1
ATOM 571 O O . GLY A 1 78 ? -2.432 21.953 8.969 1 94.94 78 GLY A O 1
ATOM 572 N N . THR A 1 79 ? -4.027 20.734 9.953 1 93.88 79 THR A N 1
ATOM 573 C CA . THR A 1 79 ? -3.959 19.688 8.93 1 93.88 79 THR A CA 1
ATOM 574 C C . THR A 1 79 ? -4.699 20.125 7.668 1 93.88 79 THR A C 1
ATOM 576 O O . THR A 1 79 ? -4.465 19.578 6.586 1 93.88 79 THR A O 1
ATOM 579 N N . GLY A 1 80 ? -5.602 21.031 7.875 1 90.81 80 GLY A N 1
ATOM 580 C CA . GLY A 1 80 ? -6.539 21.281 6.789 1 90.81 80 GLY A CA 1
ATOM 581 C C . GLY A 1 80 ? -7.457 20.094 6.523 1 90.81 80 GLY A C 1
ATOM 582 O O . GLY A 1 80 ? -7.555 19.188 7.336 1 90.81 80 GLY A O 1
ATOM 583 N N . GLY A 1 81 ? -8.328 20.266 5.469 1 86.5 81 GLY A N 1
ATOM 584 C CA . GLY A 1 81 ? -9.156 19.156 5.004 1 86.5 81 GLY A CA 1
ATOM 585 C C . GLY A 1 81 ? -10.484 19.062 5.73 1 86.5 81 GLY A C 1
ATOM 586 O O . GLY A 1 81 ? -11.078 17.984 5.812 1 86.5 81 GLY A O 1
ATOM 587 N N . ASP A 1 82 ? -11.023 20.094 6.43 1 81.62 82 ASP A N 1
ATOM 588 C CA . ASP A 1 82 ? -12.281 20.031 7.164 1 81.62 82 ASP A CA 1
ATOM 589 C C . ASP A 1 82 ? -13.469 20.297 6.238 1 81.62 82 ASP A C 1
ATOM 591 O O . ASP A 1 82 ? -14.617 20.062 6.617 1 81.62 82 ASP A O 1
ATOM 595 N N . ASP A 1 83 ? -13.227 20.656 5.035 1 79.06 83 ASP A N 1
ATOM 596 C CA . ASP A 1 83 ? -14.211 20.875 3.979 1 79.06 83 ASP A CA 1
ATOM 597 C C . ASP A 1 83 ? -15.086 22.078 4.285 1 79.06 83 ASP A C 1
ATOM 599 O O . ASP A 1 83 ? -16.203 22.203 3.768 1 79.06 83 ASP A O 1
ATOM 603 N N . TYR A 1 84 ? -14.609 22.797 5.344 1 82.25 84 TYR A N 1
ATOM 604 C CA . TYR A 1 84 ? -15.312 24.047 5.57 1 82.25 84 TYR A CA 1
ATOM 605 C C . TYR A 1 84 ? -14.602 25.203 4.863 1 82.25 84 TYR A C 1
ATOM 607 O O . TYR A 1 84 ? -13.375 25.203 4.738 1 82.25 84 TYR A O 1
ATOM 615 N N . ASN A 1 85 ? -15.133 26 4.078 1 88.44 85 ASN A N 1
ATOM 616 C CA . ASN A 1 85 ? -14.633 27.156 3.342 1 88.44 85 ASN A CA 1
ATOM 617 C C . ASN A 1 85 ? -14.789 28.438 4.152 1 88.44 85 ASN A C 1
ATOM 619 O O . ASN A 1 85 ? -15.383 29.406 3.678 1 88.44 85 ASN A O 1
ATOM 623 N N . THR A 1 86 ? -14.117 28.297 5.379 1 93.75 86 THR A N 1
ATOM 624 C CA . THR A 1 86 ? -14.156 29.469 6.242 1 93.75 86 THR A CA 1
ATOM 625 C C . THR A 1 86 ? -13.047 30.453 5.859 1 93.75 86 THR A C 1
ATOM 627 O O . THR A 1 86 ? -12.273 30.203 4.934 1 93.75 86 THR A O 1
ATOM 630 N N . ILE A 1 87 ? -13.094 31.609 6.477 1 96.5 87 ILE A N 1
ATOM 631 C CA . ILE A 1 87 ? -12 32.562 6.301 1 96.5 87 ILE A CA 1
ATOM 632 C C . ILE A 1 87 ? -10.68 31.906 6.691 1 96.5 87 ILE A C 1
ATOM 634 O O . ILE A 1 87 ? -10.664 30.797 7.234 1 96.5 87 ILE A O 1
ATOM 638 N N . ASN A 1 88 ? -9.547 32.531 6.344 1 96 88 ASN A N 1
ATOM 639 C CA . ASN A 1 88 ? -8.242 31.969 6.703 1 96 88 ASN A CA 1
ATOM 640 C C . ASN A 1 88 ? -7.922 32.219 8.18 1 96 88 ASN A C 1
ATOM 642 O O . ASN A 1 88 ? -7.16 33.125 8.508 1 96 88 ASN A O 1
ATOM 646 N N . VAL A 1 89 ? -8.352 31.297 8.953 1 97.75 89 VAL A N 1
ATOM 647 C CA . VAL A 1 89 ? -8.375 31.453 10.398 1 97.75 89 VAL A CA 1
ATOM 648 C C . VAL A 1 89 ? -6.961 31.344 10.961 1 97.75 89 VAL A C 1
ATOM 650 O O . VAL A 1 89 ? -6.504 32.25 11.68 1 97.75 89 VAL A O 1
ATOM 653 N N . SER A 1 90 ? -6.219 30.312 10.641 1 97.62 90 SER A N 1
ATOM 654 C CA . SER A 1 90 ? -4.906 30.062 11.227 1 97.62 90 SER A CA 1
ATOM 655 C C . SER A 1 90 ? -3.922 31.172 10.883 1 97.62 90 SER A C 1
ATOM 657 O O . SER A 1 90 ? -3.133 31.594 11.727 1 97.62 90 SER A O 1
ATOM 659 N N . THR A 1 91 ? -3.98 31.672 9.648 1 98 91 THR A N 1
ATOM 660 C CA . THR A 1 91 ? -3.062 32.719 9.188 1 98 91 THR A CA 1
ATOM 661 C C . THR A 1 91 ? -3.348 34.031 9.891 1 98 91 THR A C 1
ATOM 663 O O . THR A 1 91 ? -2.43 34.688 10.391 1 98 91 THR A O 1
ATOM 666 N N . THR A 1 92 ? -4.629 34.438 9.898 1 98.75 92 THR A N 1
ATOM 667 C CA . THR A 1 92 ? -5.004 35.688 10.57 1 98.75 92 THR A CA 1
ATOM 668 C C . THR A 1 92 ? -4.699 35.594 12.062 1 98.75 92 THR A C 1
ATOM 670 O O . THR A 1 92 ? -4.219 36.562 12.656 1 98.75 92 THR A O 1
ATOM 673 N N . SER A 1 93 ? -5.02 34.438 12.633 1 98.88 93 SER A N 1
ATOM 674 C CA . SER A 1 93 ? -4.742 34.219 14.047 1 98.88 93 SER A CA 1
ATOM 675 C C . SER A 1 93 ? -3.254 34.344 14.344 1 98.88 93 SER A C 1
ATOM 677 O O . SER A 1 93 ? -2.875 34.875 15.398 1 98.88 93 SER A O 1
ATOM 679 N N . ALA A 1 94 ? -2.4 33.875 13.469 1 98.81 94 ALA A N 1
ATOM 680 C CA . ALA A 1 94 ? -0.953 33.969 13.625 1 98.81 94 ALA A CA 1
ATOM 681 C C . ALA A 1 94 ? -0.516 35.438 13.719 1 98.81 94 ALA A C 1
ATOM 683 O O . ALA A 1 94 ? 0.305 35.781 14.562 1 98.81 94 ALA A O 1
ATOM 684 N N . LEU A 1 95 ? -1.032 36.281 12.852 1 98.88 95 LEU A N 1
ATOM 685 C CA . LEU A 1 95 ? -0.679 37.719 12.828 1 98.88 95 LEU A CA 1
ATOM 686 C C . LEU A 1 95 ? -1.156 38.406 14.102 1 98.88 95 LEU A C 1
ATOM 688 O O . LEU A 1 95 ? -0.442 39.25 14.656 1 98.88 95 LEU A O 1
ATOM 692 N N . VAL A 1 96 ? -2.387 38.062 14.547 1 98.94 96 VAL A N 1
ATOM 693 C CA . VAL A 1 96 ? -2.928 38.625 15.773 1 98.94 96 VAL A CA 1
ATOM 694 C C . VAL A 1 96 ? -2.066 38.219 16.969 1 98.94 96 VAL A C 1
ATOM 696 O O . VAL A 1 96 ? -1.73 39.031 17.812 1 98.94 96 VAL A O 1
ATOM 699 N N . ALA A 1 97 ? -1.722 36.969 17.062 1 98.94 97 ALA A N 1
ATOM 700 C CA . ALA A 1 97 ? -0.86 36.469 18.141 1 98.94 97 ALA A CA 1
ATOM 701 C C . ALA A 1 97 ? 0.49 37.188 18.109 1 98.94 97 ALA A C 1
ATOM 703 O O . ALA A 1 97 ? 1.027 37.562 19.156 1 98.94 97 ALA A O 1
ATOM 704 N N . ALA A 1 98 ? 1.07 37.375 16.922 1 98.88 98 ALA A N 1
ATOM 705 C CA . ALA A 1 98 ? 2.322 38.125 16.797 1 98.88 98 ALA A CA 1
ATOM 706 C C . ALA A 1 98 ? 2.174 39.531 17.312 1 98.88 98 ALA A C 1
ATOM 708 O O . ALA A 1 98 ? 3.072 40.062 17.969 1 98.88 98 ALA A O 1
ATOM 709 N N . GLY A 1 99 ? 1.095 40.156 16.984 1 98.88 99 GLY A N 1
ATOM 710 C CA . GLY A 1 99 ? 0.808 41.5 17.469 1 98.88 99 GLY A CA 1
ATOM 711 C C . GLY A 1 99 ? 0.748 41.594 18.984 1 98.88 99 GLY A C 1
ATOM 712 O O . GLY A 1 99 ? 1.015 42.625 19.578 1 98.88 99 GLY A O 1
ATOM 713 N N . ALA A 1 100 ? 0.354 40.469 19.578 1 98.81 100 ALA A N 1
ATOM 714 C CA . ALA A 1 100 ? 0.264 40.406 21.031 1 98.81 100 ALA A CA 1
ATOM 715 C C . ALA A 1 100 ? 1.639 40.156 21.656 1 98.81 100 ALA A C 1
ATOM 717 O O . ALA A 1 100 ? 1.786 40.188 22.875 1 98.81 100 ALA A O 1
ATOM 718 N N . GLY A 1 101 ? 2.631 39.906 20.812 1 98.62 101 GLY A N 1
ATOM 719 C CA . GLY A 1 101 ? 3.984 39.75 21.328 1 98.62 101 GLY A CA 1
ATOM 720 C C . GLY A 1 101 ? 4.547 38.375 21.141 1 98.62 101 GLY A C 1
ATOM 721 O O . GLY A 1 101 ? 5.719 38.125 21.438 1 98.62 101 GLY A O 1
ATOM 722 N N . ALA A 1 102 ? 3.799 37.438 20.672 1 98.75 102 ALA A N 1
ATOM 723 C CA . ALA A 1 102 ? 4.297 36.062 20.438 1 98.75 102 ALA A CA 1
ATOM 724 C C . ALA A 1 102 ? 5.285 36.062 19.266 1 98.75 102 ALA A C 1
ATOM 726 O O . ALA A 1 102 ? 5.109 36.781 18.281 1 98.75 102 ALA A O 1
ATOM 727 N N . ALA A 1 103 ? 6.34 35.281 19.359 1 98.69 103 ALA A N 1
ATOM 728 C CA . ALA A 1 103 ? 7.176 35 18.203 1 98.69 103 ALA A CA 1
ATOM 729 C C . ALA A 1 103 ? 6.539 33.906 17.328 1 98.69 103 ALA A C 1
ATOM 731 O O . ALA A 1 103 ? 6.383 32.781 17.75 1 98.69 103 ALA A O 1
ATOM 732 N N . VAL A 1 104 ? 6.191 34.281 16.094 1 98.81 104 VAL A N 1
ATOM 733 C CA . VAL A 1 104 ? 5.375 33.375 15.289 1 98.81 104 VAL A CA 1
ATOM 734 C C . VAL A 1 104 ? 6.176 32.906 14.078 1 98.81 104 VAL A C 1
ATOM 736 O O . VAL A 1 104 ? 6.707 33.719 13.312 1 98.81 104 VAL A O 1
ATOM 739 N N . ALA A 1 105 ? 6.355 31.641 13.938 1 98.56 105 ALA A N 1
ATOM 740 C CA . ALA A 1 105 ? 6.848 30.969 12.742 1 98.56 105 ALA A CA 1
ATOM 741 C C . ALA A 1 105 ? 5.734 30.156 12.07 1 98.56 105 ALA A C 1
ATOM 743 O O . ALA A 1 105 ? 5.598 28.953 12.305 1 98.56 105 ALA A O 1
ATOM 744 N N . LYS A 1 106 ? 4.957 30.766 11.219 1 98.5 106 LYS A N 1
ATOM 745 C CA . LYS A 1 106 ? 3.754 30.203 10.617 1 98.5 106 LYS A CA 1
ATOM 746 C C . LYS A 1 106 ? 4.102 29.312 9.43 1 98.5 106 LYS A C 1
ATOM 748 O O . LYS A 1 106 ? 4.531 29.797 8.383 1 98.5 106 LYS A O 1
ATOM 753 N N . HIS A 1 107 ? 3.943 28.062 9.594 1 98 107 HIS A N 1
ATOM 754 C CA . HIS A 1 107 ? 4.086 27.109 8.5 1 98 107 HIS A CA 1
ATOM 755 C C . HIS A 1 107 ? 2.822 27.062 7.648 1 98 107 HIS A C 1
ATOM 757 O O . HIS A 1 107 ? 1.714 27.234 8.164 1 98 107 HIS A O 1
ATOM 763 N N . GLY A 1 108 ? 3 26.938 6.363 1 96.44 108 GLY A N 1
ATOM 764 C CA . GLY A 1 108 ? 1.805 26.906 5.535 1 96.44 108 GLY A CA 1
ATOM 765 C C . GLY A 1 108 ? 2.086 26.516 4.098 1 96.44 108 GLY A C 1
ATOM 766 O O . GLY A 1 108 ? 3.23 26.25 3.732 1 96.44 108 GLY A O 1
ATOM 767 N N . ASN A 1 109 ? 1.015 26.438 3.369 1 95.31 109 ASN A N 1
ATOM 768 C CA . ASN A 1 109 ? 1.051 25.984 1.982 1 95.31 109 ASN A CA 1
ATOM 769 C C . ASN A 1 109 ? -0.057 26.625 1.153 1 95.31 109 ASN A C 1
ATOM 771 O O . ASN A 1 109 ? -0.899 27.344 1.688 1 95.31 109 ASN A O 1
ATOM 775 N N . TYR A 1 110 ? 0.111 26.484 -0.139 1 94 110 TYR A N 1
ATOM 776 C CA . TYR A 1 110 ? -1.011 26.766 -1.025 1 94 110 TYR A CA 1
ATOM 777 C C . TYR A 1 110 ? -2.145 25.781 -0.813 1 94 110 TYR A C 1
ATOM 779 O O . TYR A 1 110 ? -1.934 24.688 -0.264 1 94 110 TYR A O 1
ATOM 787 N N . SER A 1 111 ? -3.307 26.234 -1.181 1 88 111 SER A N 1
ATOM 788 C CA . SER A 1 111 ? -4.465 25.359 -1.004 1 88 111 SER A CA 1
ATOM 789 C C . SER A 1 111 ? -4.383 24.141 -1.905 1 88 111 SER A C 1
ATOM 791 O O . SER A 1 111 ? -3.986 24.234 -3.068 1 88 111 SER A O 1
ATOM 793 N N . VAL A 1 112 ? -4.824 22.969 -1.358 1 73.44 112 VAL A N 1
ATOM 794 C CA . VAL A 1 112 ? -4.984 21.734 -2.127 1 73.44 112 VAL A CA 1
ATOM 795 C C . VAL A 1 112 ? -6.469 21.406 -2.275 1 73.44 112 VAL A C 1
ATOM 797 O O . VAL A 1 112 ? -6.906 20.953 -3.334 1 73.44 112 VAL A O 1
ATOM 800 N N . SER A 1 113 ? -7.207 21.688 -1.189 1 65.31 113 SER A N 1
ATOM 801 C CA . SER A 1 113 ? -8.609 21.281 -1.191 1 65.31 113 SER A CA 1
ATOM 802 C C . SER A 1 113 ? -9.531 22.469 -0.906 1 65.31 113 SER A C 1
ATOM 804 O O . SER A 1 113 ? -10.711 22.438 -1.264 1 65.31 113 SER A O 1
ATOM 806 N N . SER A 1 114 ? -9.039 23.547 -0.203 1 72.69 114 SER A N 1
ATOM 807 C CA . SER A 1 114 ? -9.852 24.719 0.136 1 72.69 114 SER A CA 1
ATOM 808 C C . SER A 1 114 ? -9.789 25.766 -0.967 1 72.69 114 SER A C 1
ATOM 810 O O . SER A 1 114 ? -9.031 25.625 -1.926 1 72.69 114 SER A O 1
ATOM 812 N N . SER A 1 115 ? -10.625 26.75 -0.725 1 77.25 115 SER A N 1
ATOM 813 C CA . SER A 1 115 ? -10.672 27.844 -1.688 1 77.25 115 SER A CA 1
ATOM 814 C C . SER A 1 115 ? -9.43 28.719 -1.582 1 77.25 115 SER A C 1
ATOM 816 O O . SER A 1 115 ? -9.031 29.359 -2.561 1 77.25 115 SER A O 1
ATOM 818 N N . SER A 1 116 ? -8.883 28.703 -0.361 1 89 116 SER A N 1
ATOM 819 C CA . SER A 1 116 ? -7.734 29.562 -0.141 1 89 116 SER A CA 1
ATOM 820 C C . SER A 1 116 ? -6.848 29.031 0.981 1 89 116 SER A C 1
ATOM 822 O O . SER A 1 116 ? -7.281 28.938 2.131 1 89 116 SER A O 1
ATOM 824 N N . GLY A 1 117 ? -5.621 28.734 0.619 1 93.38 117 GLY A N 1
ATOM 825 C CA . GLY A 1 117 ? -4.652 28.359 1.639 1 93.38 117 GLY A CA 1
ATOM 826 C C . GLY A 1 117 ? -3.936 29.562 2.244 1 93.38 117 GLY A C 1
ATOM 827 O O . GLY A 1 117 ? -4.211 30.703 1.88 1 93.38 117 GLY A O 1
ATOM 828 N N . SER A 1 118 ? -3.086 29.328 3.221 1 96 118 SER A N 1
ATOM 829 C CA . SER A 1 118 ? -2.352 30.391 3.898 1 96 118 SER A CA 1
ATOM 830 C C . SER A 1 118 ? -1.479 31.172 2.92 1 96 118 SER A C 1
ATOM 832 O O . SER A 1 118 ? -1.441 32.406 2.959 1 96 118 SER A O 1
ATOM 834 N N . ALA A 1 119 ? -0.81 30.438 1.976 1 97.19 119 ALA A N 1
ATOM 835 C CA . ALA A 1 119 ? 0.049 31.094 0.997 1 97.19 119 ALA A CA 1
ATOM 836 C C . ALA A 1 119 ? -0.775 31.922 0.011 1 97.19 119 ALA A C 1
ATOM 838 O O . ALA A 1 119 ? -0.366 33 -0.389 1 97.19 119 ALA A O 1
ATOM 839 N N . ASP A 1 120 ? -1.93 31.438 -0.389 1 97.31 120 ASP A N 1
ATOM 840 C CA . ASP A 1 120 ? -2.799 32.156 -1.32 1 97.31 120 ASP A CA 1
ATOM 841 C C . ASP A 1 120 ? -3.217 33.5 -0.753 1 97.31 120 ASP A C 1
ATOM 843 O O . ASP A 1 120 ? -3.105 34.531 -1.431 1 97.31 120 ASP A O 1
ATOM 847 N N . VAL A 1 121 ? -3.707 33.531 0.44 1 97.62 121 VAL A N 1
ATOM 848 C CA . VAL A 1 121 ? -4.238 34.719 1.062 1 97.62 121 VAL A CA 1
ATOM 849 C C . VAL A 1 121 ? -3.104 35.719 1.332 1 97.62 121 VAL A C 1
ATOM 851 O O . VAL A 1 121 ? -3.252 36.906 1.114 1 97.62 121 VAL A O 1
ATOM 854 N N . LEU A 1 122 ? -1.966 35.188 1.811 1 98.31 122 LEU A N 1
ATOM 855 C CA . LEU A 1 122 ? -0.842 36.062 2.143 1 98.31 122 LEU A CA 1
ATOM 856 C C . LEU A 1 122 ? -0.262 36.719 0.887 1 98.31 122 LEU A C 1
ATOM 858 O O . LEU A 1 122 ? 0.136 37.875 0.908 1 98.31 122 LEU A O 1
ATOM 862 N N . GLU A 1 123 ? -0.194 35.906 -0.169 1 97.81 123 GLU A N 1
ATOM 863 C CA . GLU A 1 123 ? 0.293 36.469 -1.433 1 97.81 123 GLU A CA 1
ATOM 864 C C . GLU A 1 123 ? -0.571 37.625 -1.9 1 97.81 123 GLU A C 1
ATOM 866 O O . GLU A 1 123 ? -0.05 38.688 -2.279 1 97.81 123 GLU A O 1
ATOM 871 N N . VAL A 1 124 ? -1.862 37.469 -1.869 1 97.81 124 VAL A N 1
ATOM 872 C CA . VAL A 1 124 ? -2.801 38.5 -2.264 1 97.81 124 VAL A CA 1
ATOM 873 C C . VAL A 1 124 ? -2.688 39.688 -1.308 1 97.81 124 VAL A C 1
ATOM 875 O O . VAL A 1 124 ? -2.824 40.844 -1.721 1 97.81 124 VAL A O 1
ATOM 878 N N . ALA A 1 125 ? -2.416 39.406 -0.023 1 98.19 125 ALA A N 1
ATOM 879 C CA . ALA A 1 125 ? -2.305 40.438 1.012 1 98.19 125 ALA A CA 1
ATOM 880 C C . ALA A 1 125 ? -0.95 41.125 0.951 1 98.19 125 ALA A C 1
ATOM 882 O O . ALA A 1 125 ? -0.63 41.969 1.81 1 98.19 125 ALA A O 1
ATOM 883 N N . GLY A 1 126 ? -0.083 40.75 0.012 1 97.88 126 GLY A N 1
ATOM 884 C CA . GLY A 1 126 ? 1.111 41.5 -0.29 1 97.88 126 GLY A CA 1
ATOM 885 C C . GLY A 1 126 ? 2.371 40.938 0.319 1 97.88 126 GLY A C 1
ATOM 886 O O . GLY A 1 126 ? 3.43 41.562 0.294 1 97.88 126 GLY A O 1
ATOM 887 N N . VAL A 1 127 ? 2.307 39.781 0.832 1 98.31 127 VAL A N 1
ATOM 888 C CA . VAL A 1 127 ? 3.447 39.125 1.485 1 98.31 127 VAL A CA 1
ATOM 889 C C . VAL A 1 127 ? 4.246 38.312 0.465 1 98.31 127 VAL A C 1
ATOM 891 O O . VAL A 1 127 ? 3.67 37.688 -0.413 1 98.31 127 VAL A O 1
ATOM 894 N N . ASN A 1 128 ? 5.59 38.344 0.513 1 97.56 128 ASN A N 1
ATOM 895 C CA . ASN A 1 128 ? 6.441 37.469 -0.26 1 97.56 128 ASN A CA 1
ATOM 896 C C . ASN A 1 128 ? 6.477 36.062 0.348 1 97.56 128 ASN A C 1
ATOM 898 O O . ASN A 1 128 ? 7.375 35.75 1.128 1 97.56 128 ASN A O 1
ATOM 902 N N . VAL A 1 129 ? 5.602 35.188 -0.105 1 97.56 129 VAL A N 1
ATOM 903 C CA . VAL A 1 129 ? 5.418 33.906 0.532 1 97.56 129 VAL A CA 1
ATOM 904 C C . VAL A 1 129 ? 6.555 32.969 0.127 1 97.56 129 VAL A C 1
ATOM 906 O O . VAL A 1 129 ? 6.762 31.922 0.756 1 97.56 129 VAL A O 1
ATOM 909 N N . GLU A 1 130 ? 7.379 33.312 -0.883 1 97.12 130 GLU A N 1
ATOM 910 C CA . GLU A 1 130 ? 8.438 32.406 -1.361 1 97.12 130 GLU A CA 1
ATOM 911 C C . GLU A 1 130 ? 9.805 32.875 -0.86 1 97.12 130 GLU A C 1
ATOM 913 O O . GLU A 1 130 ? 10.836 32.5 -1.415 1 97.12 130 GLU A O 1
ATOM 918 N N . ALA A 1 131 ? 9.766 33.719 0.168 1 96.94 131 ALA A N 1
ATOM 919 C CA . ALA A 1 131 ? 11.016 34.188 0.75 1 96.94 131 ALA A CA 1
ATOM 920 C C . ALA A 1 131 ? 11.922 33.031 1.142 1 96.94 131 ALA A C 1
ATOM 922 O O . ALA A 1 131 ? 11.445 32 1.626 1 96.94 131 ALA A O 1
ATOM 923 N N . GLU A 1 132 ? 13.227 33.188 0.994 1 96.94 132 GLU A N 1
ATOM 924 C CA . GLU A 1 132 ? 14.203 32.156 1.349 1 96.94 132 GLU A CA 1
ATOM 925 C C . GLU A 1 132 ? 14.344 32.031 2.863 1 96.94 132 GLU A C 1
ATOM 927 O O . GLU A 1 132 ? 14.055 33 3.6 1 96.94 132 GLU A O 1
ATOM 932 N N . PRO A 1 133 ? 14.844 30.922 3.307 1 98.12 133 PRO A N 1
ATOM 933 C CA . PRO A 1 133 ? 14.914 30.641 4.742 1 98.12 133 PRO A CA 1
ATOM 934 C C . PRO A 1 133 ? 15.641 31.734 5.523 1 98.12 133 PRO A C 1
ATOM 936 O O . PRO A 1 133 ? 15.172 32.156 6.582 1 98.12 133 PRO A O 1
ATOM 939 N N . GLU A 1 134 ? 16.688 32.281 4.98 1 97.69 134 GLU A N 1
ATOM 940 C CA . GLU A 1 134 ? 17.453 33.312 5.688 1 97.69 134 GLU A CA 1
ATOM 941 C C . GLU A 1 134 ? 16.625 34.562 5.902 1 97.69 134 GLU A C 1
ATOM 943 O O . GLU A 1 134 ? 16.703 35.188 6.953 1 97.69 134 GLU A O 1
ATOM 948 N N . SER A 1 135 ? 15.906 34.906 4.906 1 97.69 135 SER A N 1
ATOM 949 C CA . SER A 1 135 ? 15.047 36.062 4.992 1 97.69 135 SER A CA 1
ATOM 950 C C . SER A 1 135 ? 13.93 35.875 6.012 1 97.69 135 SER A C 1
ATOM 952 O O . SER A 1 135 ? 13.586 36.781 6.75 1 97.69 135 SER A O 1
ATOM 954 N N . VAL A 1 136 ? 13.352 34.719 6.047 1 98.38 136 VAL A N 1
ATOM 955 C CA . VAL A 1 136 ? 12.289 34.406 6.996 1 98.38 136 VAL A CA 1
ATOM 956 C C . VAL A 1 136 ? 12.836 34.438 8.422 1 98.38 136 VAL A C 1
ATOM 958 O O . VAL A 1 136 ? 12.203 35 9.32 1 98.38 136 VAL A O 1
ATOM 961 N N . GLU A 1 137 ? 14.023 33.844 8.609 1 98.44 137 GLU A N 1
ATOM 962 C CA . GLU A 1 137 ? 14.664 33.844 9.914 1 98.44 137 GLU A CA 1
ATOM 963 C C . GLU A 1 137 ? 14.883 35.281 10.414 1 98.44 137 GLU A C 1
ATOM 965 O O . GLU A 1 137 ? 14.555 35.594 11.562 1 98.44 137 GLU A O 1
ATOM 970 N N . ALA A 1 138 ? 15.383 36.125 9.539 1 98 138 ALA A N 1
ATOM 971 C CA . ALA A 1 138 ? 15.641 37.531 9.891 1 98 138 ALA A CA 1
ATOM 972 C C . ALA A 1 138 ? 14.344 38.25 10.258 1 98 138 ALA A C 1
ATOM 974 O O . ALA A 1 138 ? 14.312 39.031 11.195 1 98 138 ALA A O 1
ATOM 975 N N . CYS A 1 139 ? 13.312 37.969 9.562 1 98.12 139 CYS A N 1
ATOM 976 C CA . CYS A 1 139 ? 12.031 38.625 9.82 1 98.12 139 CYS A CA 1
ATOM 977 C C . CYS A 1 139 ? 11.484 38.219 11.188 1 98.12 139 CYS A C 1
ATOM 979 O O . CYS A 1 139 ? 10.93 39.062 11.906 1 98.12 139 CYS A O 1
ATOM 981 N N . ILE A 1 140 ? 11.609 36.938 11.508 1 98.5 140 ILE A N 1
ATOM 982 C CA . ILE A 1 140 ? 11.156 36.469 12.812 1 98.5 140 ILE A CA 1
ATOM 983 C C . ILE A 1 140 ? 11.969 37.156 13.914 1 98.5 140 ILE A C 1
ATOM 985 O O . ILE A 1 140 ? 11.406 37.594 14.906 1 98.5 140 ILE A O 1
ATOM 989 N N . GLU A 1 141 ? 13.266 37.25 13.719 1 98.06 141 GLU A N 1
ATOM 990 C CA . GLU A 1 141 ? 14.133 37.844 14.727 1 98.06 141 GLU A CA 1
ATOM 991 C C . GLU A 1 141 ? 13.828 39.344 14.898 1 98.06 141 GLU A C 1
ATOM 993 O O . GLU A 1 141 ? 13.742 39.812 16.031 1 98.06 141 GLU A O 1
ATOM 998 N N . ASP A 1 142 ? 13.625 40 13.812 1 97.62 142 ASP A N 1
ATOM 999 C CA . ASP A 1 142 ? 13.492 41.469 13.836 1 97.62 142 ASP A CA 1
ATOM 1000 C C . ASP A 1 142 ? 12.062 41.875 14.18 1 97.62 142 ASP A C 1
ATOM 1002 O O . ASP A 1 142 ? 11.852 42.875 14.891 1 97.62 142 ASP A O 1
ATOM 1006 N N . ASN A 1 143 ? 11.047 41.094 13.688 1 97.69 143 ASN A N 1
ATOM 1007 C CA . ASN A 1 143 ? 9.672 41.594 13.727 1 97.69 143 ASN A CA 1
ATOM 1008 C C . ASN A 1 143 ? 8.766 40.656 14.492 1 97.69 143 ASN A C 1
ATOM 1010 O O . ASN A 1 143 ? 7.605 40.969 14.766 1 97.69 143 ASN A O 1
ATOM 1014 N N . GLY A 1 144 ? 9.258 39.438 14.805 1 98.19 144 GLY A N 1
ATOM 1015 C CA . GLY A 1 144 ? 8.516 38.5 15.633 1 98.19 144 GLY A CA 1
ATOM 1016 C C . GLY A 1 144 ? 7.555 37.625 14.844 1 98.19 144 GLY A C 1
ATOM 1017 O O . GLY A 1 144 ? 6.742 36.906 15.43 1 98.19 144 GLY A O 1
ATOM 1018 N N . VAL A 1 145 ? 7.625 37.719 13.461 1 98.5 145 VAL A N 1
ATOM 1019 C CA . VAL A 1 145 ? 6.703 36.938 12.656 1 98.5 145 VAL A CA 1
ATOM 1020 C C . VAL A 1 145 ? 7.367 36.531 11.336 1 98.5 145 VAL A C 1
ATOM 1022 O O . VAL A 1 145 ? 8.117 37.344 10.758 1 98.5 145 VAL A O 1
ATOM 1025 N N . GLY A 1 146 ? 7.172 35.344 10.93 1 98.44 146 GLY A N 1
ATOM 1026 C CA . GLY A 1 146 ? 7.629 34.844 9.641 1 98.44 146 GLY A CA 1
ATOM 1027 C C . GLY A 1 146 ? 6.73 33.781 9.07 1 98.44 146 GLY A C 1
ATOM 1028 O O . GLY A 1 146 ? 6.051 33.062 9.82 1 98.44 146 GLY A O 1
ATOM 1029 N N . PHE A 1 147 ? 6.691 33.688 7.742 1 98.56 147 PHE A N 1
ATOM 1030 C CA . PHE A 1 147 ? 5.926 32.656 7.031 1 98.56 147 PHE A CA 1
ATOM 1031 C C . PHE A 1 147 ? 6.855 31.688 6.312 1 98.56 147 PHE A C 1
ATOM 1033 O O . PHE A 1 147 ? 7.762 32.094 5.59 1 98.56 147 PHE A O 1
ATOM 1040 N N . MET A 1 148 ? 6.637 30.438 6.551 1 98.56 148 MET A N 1
ATOM 1041 C CA . MET A 1 148 ? 7.438 29.391 5.93 1 98.56 148 MET A CA 1
ATOM 1042 C C . MET A 1 148 ? 6.598 28.547 4.969 1 98.56 148 MET A C 1
ATOM 1044 O O . MET A 1 148 ? 5.805 27.719 5.398 1 98.56 148 MET A O 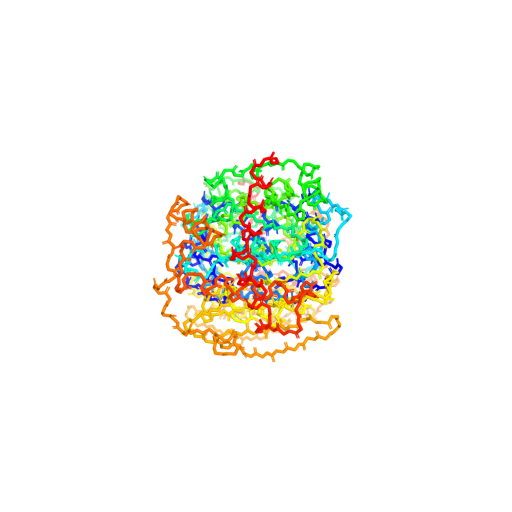1
ATOM 1048 N N . LEU A 1 149 ? 6.859 28.812 3.703 1 98.06 149 LEU A N 1
ATOM 1049 C CA . LEU A 1 149 ? 6.141 28.078 2.666 1 98.06 149 LEU A CA 1
ATOM 1050 C C . LEU A 1 149 ? 6.641 26.641 2.566 1 98.06 149 LEU A C 1
ATOM 1052 O O . LEU A 1 149 ? 7.836 26.406 2.367 1 98.06 149 LEU A O 1
ATOM 1056 N N . ALA A 1 150 ? 5.742 25.734 2.594 1 97.19 150 ALA A N 1
ATOM 1057 C CA . ALA A 1 150 ? 6.078 24.328 2.686 1 97.19 150 ALA A CA 1
ATOM 1058 C C . ALA A 1 150 ? 6.977 23.891 1.53 1 97.19 150 ALA A C 1
ATOM 1060 O O . ALA A 1 150 ? 8.016 23.266 1.744 1 97.19 150 ALA A O 1
ATOM 1061 N N . PRO A 1 151 ? 6.746 24.234 0.231 1 96.19 151 PRO A N 1
ATOM 1062 C CA . PRO A 1 151 ? 7.602 23.812 -0.875 1 96.19 151 PRO A CA 1
ATOM 1063 C C . PRO A 1 151 ? 9.023 24.359 -0.773 1 96.19 151 PRO A C 1
ATOM 1065 O O . PRO A 1 151 ? 9.969 23.719 -1.247 1 96.19 151 PRO A O 1
ATOM 1068 N N . VAL A 1 152 ? 9.156 25.484 -0.162 1 97.69 152 VAL A N 1
ATOM 1069 C CA . VAL A 1 152 ? 10.469 26.094 -0.032 1 97.69 152 VAL A CA 1
ATOM 1070 C C . VAL A 1 152 ? 11.273 25.375 1.051 1 97.69 152 VAL A C 1
ATOM 1072 O O . VAL A 1 152 ? 12.461 25.109 0.871 1 97.69 152 VAL A O 1
ATOM 1075 N N . PHE A 1 153 ? 10.617 25.047 2.113 1 98.5 153 PHE A N 1
ATOM 1076 C CA . PHE A 1 153 ? 11.328 24.578 3.295 1 98.5 153 PHE A CA 1
ATOM 1077 C C . PHE A 1 153 ? 11.406 23.047 3.309 1 98.5 153 PHE A C 1
ATOM 1079 O O . PHE A 1 153 ? 12.188 22.469 4.059 1 98.5 153 PHE A O 1
ATOM 1086 N N . HIS A 1 154 ? 10.578 22.391 2.539 1 97.69 154 HIS A N 1
ATOM 1087 C CA . HIS A 1 154 ? 10.555 20.938 2.473 1 97.69 154 HIS A CA 1
ATOM 1088 C C . HIS A 1 154 ? 10.758 20.453 1.043 1 97.69 154 HIS A C 1
ATOM 1090 O O . HIS A 1 154 ? 9.891 19.781 0.484 1 97.69 154 HIS A O 1
ATOM 1096 N N . PRO A 1 155 ? 11.906 20.672 0.484 1 97 155 PRO A N 1
ATOM 1097 C CA . PRO A 1 155 ? 12.133 20.266 -0.904 1 97 155 PRO A CA 1
ATOM 1098 C C . PRO A 1 155 ? 12.055 18.75 -1.092 1 97 155 PRO A C 1
ATOM 1100 O O . PRO A 1 155 ? 11.703 18.281 -2.176 1 97 155 PRO A O 1
ATOM 1103 N N . ALA A 1 156 ? 12.336 17.984 -0.053 1 96.5 156 ALA A N 1
ATOM 1104 C CA . ALA A 1 156 ? 12.344 16.516 -0.133 1 96.5 156 ALA A CA 1
ATOM 1105 C C . ALA A 1 156 ? 10.938 15.984 -0.406 1 96.5 156 ALA A C 1
ATOM 1107 O O . ALA A 1 156 ? 10.781 14.844 -0.855 1 96.5 156 ALA A O 1
ATOM 1108 N N . MET A 1 157 ? 9.938 16.797 -0.172 1 96.06 157 MET A N 1
ATOM 1109 C CA . MET A 1 157 ? 8.547 16.375 -0.358 1 96.06 157 MET A CA 1
ATOM 1110 C C . MET A 1 157 ? 8.258 16.109 -1.829 1 96.06 157 MET A C 1
ATOM 1112 O O . MET A 1 157 ? 7.258 15.461 -2.158 1 96.06 157 MET A O 1
ATOM 1116 N N . LYS A 1 158 ? 9.086 16.578 -2.717 1 95.5 158 LYS A N 1
ATOM 1117 C CA . LYS A 1 158 ? 8.922 16.312 -4.145 1 95.5 158 LYS A CA 1
ATOM 1118 C C . LYS A 1 158 ? 8.844 14.82 -4.422 1 95.5 158 LYS A C 1
ATOM 1120 O O . LYS A 1 158 ? 8.141 14.391 -5.34 1 95.5 158 LYS A O 1
ATOM 1125 N N . ALA A 1 159 ? 9.461 14.031 -3.6 1 95.94 159 ALA A N 1
ATOM 1126 C CA . ALA A 1 159 ? 9.539 12.586 -3.775 1 95.94 159 ALA A CA 1
ATOM 1127 C C . ALA A 1 159 ? 8.164 11.945 -3.66 1 95.94 159 ALA A C 1
ATOM 1129 O O . ALA A 1 159 ? 7.918 10.883 -4.234 1 95.94 159 ALA A O 1
ATOM 1130 N N . VAL A 1 160 ? 7.23 12.602 -2.969 1 97.69 160 VAL A N 1
ATOM 1131 C CA . VAL A 1 160 ? 5.984 11.914 -2.658 1 97.69 160 VAL A CA 1
ATOM 1132 C C . VAL A 1 160 ? 4.816 12.633 -3.33 1 97.69 160 VAL A C 1
ATOM 1134 O O . VAL A 1 160 ? 3.674 12.164 -3.27 1 97.69 160 VAL A O 1
ATOM 1137 N N . ILE A 1 161 ? 5.074 13.773 -3.982 1 96.5 161 ILE A N 1
ATOM 1138 C CA . ILE A 1 161 ? 4 14.539 -4.609 1 96.5 161 ILE A CA 1
ATOM 1139 C C . ILE A 1 161 ? 3.254 13.656 -5.605 1 96.5 161 ILE A C 1
ATOM 1141 O O . ILE A 1 161 ? 2.025 13.562 -5.562 1 96.5 161 ILE A O 1
ATOM 1145 N N . GLY A 1 162 ? 3.975 13.023 -6.551 1 97.19 162 GLY A N 1
ATOM 1146 C CA . GLY A 1 162 ? 3.385 12.141 -7.543 1 97.19 162 GLY A CA 1
ATOM 1147 C C . GLY A 1 162 ? 2.582 11.008 -6.93 1 97.19 162 GLY A C 1
ATOM 1148 O O . GLY A 1 162 ? 1.374 10.906 -7.148 1 97.19 162 GLY A O 1
ATOM 1149 N N . PRO A 1 163 ? 3.203 10.18 -6.09 1 98.44 163 PRO A N 1
ATOM 1150 C CA . PRO A 1 163 ? 2.52 9.047 -5.457 1 98.44 163 PRO A CA 1
ATOM 1151 C C . PRO A 1 163 ? 1.271 9.469 -4.688 1 98.44 163 PRO A C 1
ATOM 1153 O O . PRO A 1 163 ? 0.238 8.797 -4.766 1 98.44 163 PRO A O 1
ATOM 1156 N N . ARG A 1 164 ? 1.375 10.539 -3.932 1 97.88 164 ARG A N 1
ATOM 1157 C CA . ARG A 1 164 ? 0.22 10.977 -3.154 1 97.88 164 ARG A CA 1
ATOM 1158 C C . ARG A 1 164 ? -0.943 11.352 -4.066 1 97.88 164 ARG A C 1
ATOM 1160 O O . ARG A 1 164 ? -2.092 11 -3.789 1 97.88 164 ARG A O 1
ATOM 1167 N N . LYS A 1 165 ? -0.645 12.086 -5.094 1 97 165 LYS A N 1
ATOM 1168 C CA . LYS A 1 165 ? -1.677 12.453 -6.059 1 97 165 LYS A CA 1
ATOM 1169 C C . LYS A 1 165 ? -2.283 11.219 -6.715 1 97 165 LYS A C 1
ATOM 1171 O O . LYS A 1 165 ? -3.5 11.133 -6.891 1 97 165 LYS A O 1
ATOM 1176 N N . GLU A 1 166 ? -1.461 10.297 -7.09 1 98.31 166 GLU A N 1
ATOM 1177 C CA . GLU A 1 166 ? -1.879 9.086 -7.793 1 98.31 166 GLU A CA 1
ATOM 1178 C C . GLU A 1 166 ? -2.732 8.195 -6.898 1 98.31 166 GLU A C 1
ATOM 1180 O O . GLU A 1 166 ? -3.627 7.496 -7.379 1 98.31 166 GLU A O 1
ATOM 1185 N N . LEU A 1 167 ? -2.457 8.117 -5.625 1 98.25 167 LEU A N 1
ATOM 1186 C CA . LEU A 1 167 ? -3.248 7.32 -4.691 1 98.25 167 LEU A CA 1
ATOM 1187 C C . LEU A 1 167 ? -4.613 7.961 -4.449 1 98.25 167 LEU A C 1
ATOM 1189 O O . LEU A 1 167 ? -5.621 7.262 -4.352 1 98.25 167 LEU A O 1
ATOM 1193 N 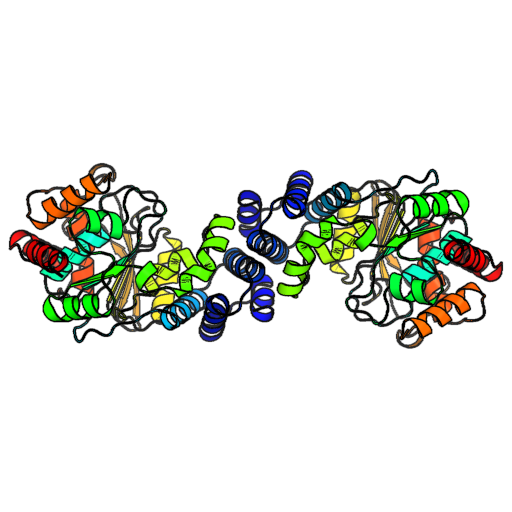N . GLY A 1 168 ? -4.613 9.281 -4.316 1 96.12 168 GLY A N 1
ATOM 1194 C CA . GLY A 1 168 ? -5.867 10.016 -4.234 1 96.12 168 GLY A CA 1
ATOM 1195 C C . GLY A 1 168 ? -6.609 9.781 -2.93 1 96.12 168 GLY A C 1
ATOM 1196 O O . GLY A 1 168 ? -7.836 9.867 -2.887 1 96.12 168 GLY A O 1
ATOM 1197 N N . MET A 1 169 ? -5.93 9.359 -1.901 1 96.62 169 MET A N 1
ATOM 1198 C CA . MET A 1 169 ? -6.516 9.148 -0.581 1 96.62 169 MET A CA 1
ATOM 1199 C C . MET A 1 169 ? -5.637 9.758 0.507 1 96.62 169 MET A C 1
ATOM 1201 O O . MET A 1 169 ? -4.477 10.094 0.259 1 96.62 169 MET A O 1
ATOM 1205 N N . ARG A 1 170 ? -6.133 9.953 1.693 1 96.12 170 ARG A N 1
ATOM 1206 C CA . ARG A 1 170 ? -5.363 10.453 2.824 1 96.12 170 ARG A CA 1
ATOM 1207 C C . ARG A 1 170 ? -4.352 9.422 3.303 1 96.12 170 ARG A C 1
ATOM 1209 O O . ARG A 1 170 ? -4.645 8.219 3.312 1 96.12 170 ARG A O 1
ATOM 1216 N N . THR A 1 171 ? -3.256 9.812 3.594 1 97.81 171 THR A N 1
ATOM 1217 C CA . THR A 1 171 ? -2.17 9.023 4.156 1 97.81 171 THR A CA 1
ATOM 1218 C C . THR A 1 171 ? -1.556 9.727 5.363 1 97.81 171 THR A C 1
ATOM 1220 O O . THR A 1 171 ? -2.055 10.766 5.801 1 97.81 171 THR A O 1
ATOM 1223 N N . VAL A 1 172 ? -0.5 9.172 5.871 1 98.5 172 VAL A N 1
ATOM 1224 C CA . VAL A 1 172 ? 0.198 9.742 7.02 1 98.5 172 VAL A CA 1
ATOM 1225 C C . VAL A 1 172 ? 0.644 11.164 6.699 1 98.5 172 VAL A C 1
ATOM 1227 O O . VAL A 1 172 ? 0.706 12.016 7.586 1 98.5 172 VAL A O 1
ATOM 1230 N N . PHE A 1 173 ? 0.841 11.477 5.43 1 97.88 173 PHE A N 1
ATOM 1231 C CA . PHE A 1 173 ? 1.355 12.773 5.016 1 97.88 173 PHE A CA 1
ATOM 1232 C C . PHE A 1 173 ? 0.3 13.859 5.203 1 97.88 173 PHE A C 1
ATOM 1234 O O . PHE A 1 173 ? 0.614 15.047 5.168 1 97.88 173 PHE A O 1
ATOM 1241 N N . ASN A 1 174 ? -0.944 13.445 5.43 1 96.25 174 ASN A N 1
ATOM 1242 C CA . ASN A 1 174 ? -2.021 14.414 5.602 1 96.25 174 ASN A CA 1
ATOM 1243 C C . ASN A 1 174 ? -2.037 14.984 7.016 1 96.25 174 ASN A C 1
ATOM 1245 O O . ASN A 1 174 ? -2.736 15.961 7.285 1 96.25 174 ASN A O 1
ATOM 1249 N N . VAL A 1 175 ? -1.266 14.43 7.914 1 97.5 175 VAL A N 1
ATOM 1250 C CA . VAL A 1 175 ? -1.278 14.93 9.281 1 97.5 175 VAL A CA 1
ATOM 1251 C C . VAL A 1 175 ? 0.116 15.422 9.664 1 97.5 175 VAL A C 1
ATOM 1253 O O . VAL A 1 175 ? 0.322 15.922 10.773 1 97.5 175 VAL A O 1
ATOM 1256 N N . LEU A 1 176 ? 1.077 15.336 8.75 1 98 176 LEU A N 1
ATOM 1257 C CA . LEU A 1 176 ? 2.465 15.586 9.117 1 98 176 LEU A CA 1
ATOM 1258 C C . LEU A 1 176 ? 2.775 17.078 9.062 1 98 176 LEU A C 1
ATOM 1260 O O . LEU A 1 176 ? 3.652 17.562 9.781 1 98 176 LEU A O 1
ATOM 1264 N N . GLY A 1 177 ? 2.105 17.797 8.195 1 95.69 177 GLY A N 1
ATOM 1265 C CA . GLY A 1 177 ? 2.404 19.203 7.965 1 95.69 177 GLY A CA 1
ATOM 1266 C C . GLY A 1 177 ? 2.594 19.984 9.242 1 95.69 177 GLY A C 1
ATOM 1267 O O . GLY A 1 177 ? 3.676 20.516 9.492 1 95.69 177 GLY A O 1
ATOM 1268 N N . PRO A 1 178 ? 1.614 19.984 10.07 1 96.31 178 PRO A N 1
ATOM 1269 C CA . PRO A 1 178 ? 1.67 20.781 11.297 1 96.31 178 PRO A CA 1
ATOM 1270 C C . PRO A 1 178 ? 2.73 20.281 12.273 1 96.31 178 PRO A C 1
ATOM 1272 O O . PRO A 1 178 ? 3.076 21 13.227 1 96.31 178 PRO A O 1
ATOM 1275 N N . LEU A 1 179 ? 3.232 19.109 12.094 1 97.94 179 LEU A N 1
ATOM 1276 C CA . LEU A 1 179 ? 4.199 18.531 13.016 1 97.94 179 LEU A CA 1
ATOM 1277 C C . LEU A 1 179 ? 5.625 18.797 12.547 1 97.94 179 LEU A C 1
ATOM 1279 O O . LEU A 1 179 ? 6.586 18.453 13.25 1 97.94 179 LEU A O 1
ATOM 1283 N N . THR A 1 180 ? 5.797 19.5 11.43 1 97.69 180 THR A N 1
ATOM 1284 C CA . THR A 1 180 ? 7.117 19.547 10.812 1 97.69 180 THR A CA 1
ATOM 1285 C C . THR A 1 180 ? 7.586 20.984 10.633 1 97.69 180 THR A C 1
ATOM 1287 O O . THR A 1 180 ? 8.289 21.312 9.68 1 97.69 180 THR A O 1
ATOM 1290 N N . ASN A 1 181 ? 7.152 21.875 11.477 1 98 181 ASN A N 1
ATOM 1291 C CA . ASN A 1 181 ? 7.562 23.281 11.391 1 98 181 ASN A CA 1
ATOM 1292 C C . ASN A 1 181 ? 9.078 23.406 11.289 1 98 181 ASN A C 1
ATOM 1294 O O . ASN A 1 181 ? 9.805 23 12.195 1 98 181 ASN A O 1
ATOM 1298 N N . PRO A 1 182 ? 9.578 24.062 10.242 1 98 182 PRO A N 1
ATOM 1299 C CA . PRO A 1 182 ? 11.023 24.078 9.984 1 98 182 PRO A CA 1
ATOM 1300 C C . PRO A 1 182 ? 11.781 24.969 10.969 1 98 182 PRO A C 1
ATOM 1302 O O . PRO A 1 182 ? 13.016 24.938 11.008 1 98 182 PRO A O 1
ATOM 1305 N N . ALA A 1 183 ? 11.164 25.781 11.742 1 98 183 ALA A N 1
ATOM 1306 C CA . ALA A 1 183 ? 11.812 26.625 12.734 1 98 183 ALA A CA 1
ATOM 1307 C C . ALA A 1 183 ? 11.797 25.969 14.109 1 98 183 ALA A C 1
ATOM 1309 O O . ALA A 1 183 ? 12.328 26.516 15.078 1 98 183 ALA A O 1
ATOM 1310 N N . GLY A 1 184 ? 11.148 24.781 14.203 1 95.81 184 GLY A N 1
ATOM 1311 C CA . GLY A 1 184 ? 11.094 24.094 15.477 1 95.81 184 GLY A CA 1
ATOM 1312 C C . GLY A 1 184 ? 10.203 24.766 16.5 1 95.81 184 GLY A C 1
ATOM 1313 O O . GLY A 1 184 ? 10.609 24.984 17.641 1 95.81 184 GLY A O 1
ATOM 1314 N N . ALA A 1 185 ? 9.062 25.125 16.094 1 96.44 185 ALA A N 1
ATOM 1315 C CA . ALA A 1 185 ? 8.102 25.766 17 1 96.44 185 ALA A CA 1
ATOM 1316 C C . ALA A 1 185 ? 7.902 24.938 18.266 1 96.44 185 ALA A C 1
ATOM 1318 O O . ALA A 1 185 ? 7.672 23.734 18.188 1 96.44 185 ALA A O 1
ATOM 1319 N N . ASP A 1 186 ? 8.031 25.594 19.406 1 93.5 186 ASP A N 1
ATOM 1320 C CA . ASP A 1 186 ? 7.918 24.938 20.719 1 93.5 186 ASP A CA 1
ATOM 1321 C C . ASP A 1 186 ? 6.504 25.078 21.281 1 93.5 186 ASP A C 1
ATOM 1323 O O . ASP A 1 186 ? 6.195 24.516 22.328 1 93.5 186 ASP A O 1
ATOM 1327 N N . ALA A 1 187 ? 5.684 25.906 20.734 1 98.38 187 ALA A N 1
ATOM 1328 C CA . ALA A 1 187 ? 4.277 26.094 21.094 1 98.38 187 ALA A CA 1
ATOM 1329 C C . ALA A 1 187 ? 3.395 26.062 19.844 1 98.38 187 ALA A C 1
ATOM 1331 O O . ALA A 1 187 ? 3.771 26.609 18.797 1 98.38 187 ALA A O 1
ATOM 1332 N N . GLN A 1 188 ? 2.203 25.375 19.984 1 98.5 188 GLN A N 1
ATOM 1333 C CA . GLN A 1 188 ? 1.413 25.234 18.766 1 98.5 188 GLN A CA 1
ATOM 1334 C C . GLN A 1 188 ? -0.079 25.156 19.078 1 98.5 188 GLN A C 1
ATOM 1336 O O . GLN A 1 188 ? -0.476 24.641 20.109 1 98.5 188 GLN A O 1
ATOM 1341 N N . VAL A 1 189 ? -0.868 25.766 18.266 1 98.81 189 VAL A N 1
ATOM 1342 C CA . VAL A 1 189 ? -2.277 25.438 18.094 1 98.81 189 VAL A CA 1
ATOM 1343 C C . VAL A 1 189 ? -2.477 24.703 16.766 1 98.81 189 VAL A C 1
ATOM 1345 O O . VAL A 1 189 ? -2.254 25.266 15.695 1 98.81 189 VAL A O 1
ATOM 1348 N N . LEU A 1 190 ? -2.846 23.484 16.875 1 98 190 LEU A N 1
ATOM 1349 C CA . LEU A 1 190 ? -2.896 22.578 15.727 1 98 190 LEU A CA 1
ATOM 1350 C C . LEU A 1 190 ? -4.309 22.047 15.516 1 98 190 LEU A C 1
ATOM 1352 O O . LEU A 1 190 ? -4.828 21.312 16.359 1 98 190 LEU A O 1
ATOM 1356 N N . GLY A 1 191 ? -4.91 22.469 14.469 1 97.88 191 GLY A N 1
ATOM 1357 C CA . GLY A 1 191 ? -6.227 21.953 14.125 1 97.88 191 GLY A CA 1
ATOM 1358 C C . GLY A 1 191 ? -6.18 20.672 13.312 1 97.88 191 GLY A C 1
ATOM 1359 O O . GLY A 1 191 ? -5.355 20.531 12.406 1 97.88 191 GLY A O 1
ATOM 1360 N N . VAL A 1 192 ? -7.102 19.719 13.633 1 98.12 192 VAL A N 1
ATOM 1361 C CA . VAL A 1 192 ? -7.164 18.469 12.875 1 98.12 192 VAL A CA 1
ATOM 1362 C C . VAL A 1 192 ? -8.562 18.297 12.281 1 98.12 192 VAL A C 1
ATOM 1364 O O . VAL A 1 192 ? -9.547 18.75 12.852 1 98.12 192 VAL A O 1
ATOM 1367 N N . TYR A 1 193 ? -8.664 17.578 11.164 1 95.56 193 TYR A N 1
ATOM 1368 C CA . TYR A 1 193 ? -9.898 17.5 10.391 1 95.56 193 TYR A CA 1
ATOM 1369 C C . TYR A 1 193 ? -10.82 16.438 10.953 1 95.56 193 TYR A C 1
ATOM 1371 O O . TYR A 1 193 ? -11.992 16.344 10.562 1 95.56 193 TYR A O 1
ATOM 1379 N N . ASP A 1 194 ? -10.312 15.656 11.859 1 96.38 194 ASP A N 1
ATOM 1380 C CA . ASP A 1 194 ? -11.047 14.531 12.422 1 96.38 194 ASP A CA 1
ATOM 1381 C C . ASP A 1 194 ? -10.852 14.445 13.938 1 96.38 194 ASP A C 1
ATOM 1383 O O . ASP A 1 194 ? -9.727 14.547 14.43 1 96.38 194 ASP A O 1
ATOM 1387 N N . ALA A 1 195 ? -11.945 14.312 14.625 1 97.19 195 ALA A N 1
ATOM 1388 C CA . ALA A 1 195 ? -11.906 14.305 16.094 1 97.19 195 ALA A CA 1
ATOM 1389 C C . ALA A 1 195 ? -11.031 13.164 16.609 1 97.19 195 ALA A C 1
ATOM 1391 O O . ALA A 1 195 ? -10.367 13.305 17.641 1 97.19 195 ALA A O 1
ATOM 1392 N N . ASP A 1 196 ? -10.984 12.047 15.898 1 96.88 196 ASP A N 1
ATOM 1393 C CA . ASP A 1 196 ? -10.219 10.875 16.328 1 96.88 196 ASP A CA 1
ATOM 1394 C C . ASP A 1 196 ? -8.719 11.156 16.281 1 96.88 196 ASP A C 1
ATOM 1396 O O . ASP A 1 196 ? -7.934 10.438 16.906 1 96.88 196 ASP A O 1
ATOM 1400 N N . LEU A 1 197 ? -8.359 12.188 15.578 1 97.94 197 LEU A N 1
ATOM 1401 C CA . LEU A 1 197 ? -6.949 12.531 15.453 1 97.94 197 LEU A CA 1
ATOM 1402 C C . LEU A 1 197 ? -6.473 13.328 16.672 1 97.94 197 LEU A C 1
ATOM 1404 O O . LEU A 1 197 ? -5.27 13.445 16.891 1 97.94 197 LEU A O 1
ATOM 1408 N N . VAL A 1 198 ? -7.375 13.938 17.422 1 98.62 198 VAL A N 1
ATOM 1409 C CA . VAL A 1 198 ? -7 14.844 18.5 1 98.62 198 VAL A CA 1
ATOM 1410 C C . VAL A 1 198 ? -6.082 14.133 19.484 1 98.62 198 VAL A C 1
ATOM 1412 O O . VAL A 1 198 ? -4.941 14.547 19.703 1 98.62 198 VAL A O 1
ATOM 1415 N N . PRO A 1 199 ? -6.531 12.977 20.031 1 98.31 199 PRO A N 1
ATOM 1416 C CA . PRO A 1 199 ? -5.633 12.328 20.984 1 98.31 199 PRO A CA 1
ATOM 1417 C C . PRO A 1 199 ? -4.367 11.781 20.328 1 98.31 199 PRO A C 1
ATOM 1419 O O . PRO A 1 199 ? -3.283 11.852 20.922 1 98.31 199 PRO A O 1
ATOM 1422 N N . VAL A 1 200 ? -4.449 11.273 19.109 1 98.25 200 VAL A N 1
ATOM 1423 C CA . VAL A 1 200 ? -3.322 10.633 18.438 1 98.25 200 VAL A CA 1
ATOM 1424 C C . VAL A 1 200 ? -2.254 11.68 18.125 1 98.25 200 VAL A C 1
ATOM 1426 O O . VAL A 1 200 ? -1.061 11.43 18.312 1 98.25 200 VAL A O 1
ATOM 1429 N N . ILE A 1 201 ? -2.656 12.812 17.672 1 98.69 201 ILE A N 1
ATOM 1430 C CA . ILE A 1 201 ? -1.717 13.867 17.328 1 98.69 201 ILE A CA 1
ATOM 1431 C C . ILE A 1 201 ? -1.098 14.453 18.594 1 98.69 201 ILE A C 1
ATOM 1433 O O . ILE A 1 201 ? 0.093 14.773 18.625 1 98.69 201 ILE A O 1
ATOM 1437 N N . ALA A 1 202 ? -1.904 14.586 19.656 1 98.62 202 ALA A N 1
ATOM 1438 C CA . ALA A 1 202 ? -1.358 15.047 20.938 1 98.62 202 ALA A CA 1
ATOM 1439 C C . ALA A 1 202 ? -0.262 14.109 21.438 1 98.62 202 ALA A C 1
ATOM 1441 O O . ALA A 1 202 ? 0.806 14.562 21.844 1 98.62 202 ALA A O 1
ATOM 1442 N N . GLU A 1 203 ? -0.532 12.852 21.344 1 98.31 203 GLU A N 1
ATOM 1443 C CA . GLU A 1 203 ? 0.457 11.859 21.766 1 98.31 203 GLU A CA 1
ATOM 1444 C C . GLU A 1 203 ? 1.683 11.898 20.844 1 98.31 203 GLU A C 1
ATOM 1446 O O . GLU A 1 203 ? 2.809 11.703 21.312 1 98.31 203 GLU A O 1
ATOM 1451 N N . SER A 1 204 ? 1.472 12.078 19.562 1 98.38 204 SER A N 1
ATOM 1452 C CA . SER A 1 204 ? 2.588 12.195 18.641 1 98.38 204 SER A CA 1
ATOM 1453 C C . SER A 1 204 ? 3.492 13.367 19 1 98.38 204 SER A C 1
ATOM 1455 O O . SER A 1 204 ? 4.719 13.25 18.953 1 98.38 204 SER A O 1
ATOM 1457 N N . LEU A 1 205 ? 2.893 14.484 19.406 1 97.5 205 LEU A N 1
ATOM 1458 C CA . LEU A 1 205 ? 3.631 15.688 19.766 1 97.5 205 LEU A CA 1
ATOM 1459 C C . LEU A 1 205 ? 4.5 15.445 21 1 97.5 205 LEU A C 1
ATOM 1461 O O . LEU A 1 205 ? 5.52 16.109 21.172 1 97.5 205 LEU A O 1
ATOM 1465 N N . SER A 1 206 ? 4.113 14.516 21.812 1 95.31 206 SER A N 1
ATOM 1466 C CA . SER A 1 206 ? 4.895 14.203 23 1 95.31 206 SER A CA 1
ATOM 1467 C C . SER A 1 206 ? 6.258 13.625 22.641 1 95.31 206 SER A C 1
ATOM 1469 O O . SER A 1 206 ? 7.176 13.625 23.453 1 95.31 206 SER A O 1
ATOM 1471 N N . HIS A 1 207 ? 6.344 13.148 21.391 1 95.94 207 HIS A N 1
ATOM 1472 C CA . HIS A 1 207 ? 7.617 12.641 20.891 1 95.94 207 HIS A CA 1
ATOM 1473 C C . HIS A 1 207 ? 8.398 13.727 20.156 1 95.94 207 HIS A C 1
ATOM 1475 O O . HIS A 1 207 ? 9.461 13.461 19.594 1 95.94 207 HIS A O 1
ATOM 1481 N N . MET A 1 208 ? 7.859 14.914 20.094 1 95.69 208 MET A N 1
ATOM 1482 C CA . MET A 1 208 ? 8.445 16.078 19.438 1 95.69 208 MET A CA 1
ATOM 1483 C C . MET A 1 208 ? 8.875 17.125 20.453 1 95.69 208 MET A C 1
ATOM 1485 O O . MET A 1 208 ? 8.453 17.078 21.609 1 95.69 208 MET A O 1
ATOM 1489 N N . PRO A 1 209 ? 9.82 17.984 20.078 1 93.62 209 PRO A N 1
ATOM 1490 C CA . PRO A 1 209 ? 10.25 19.031 21.016 1 93.62 209 PRO A CA 1
ATOM 1491 C C . PRO A 1 209 ? 9.227 20.156 21.156 1 93.62 209 PRO A C 1
ATOM 1493 O O . PRO A 1 209 ? 9.562 21.328 20.953 1 93.62 209 PRO A O 1
ATOM 1496 N N . VAL A 1 210 ? 7.98 19.812 21.562 1 96.5 210 VAL A N 1
ATOM 1497 C CA . VAL A 1 210 ? 6.895 20.766 21.781 1 96.5 210 VAL A CA 1
ATOM 1498 C C . VAL A 1 210 ? 6.594 20.859 23.281 1 96.5 210 VAL A C 1
ATOM 1500 O O . VAL A 1 210 ? 6.379 19.828 23.938 1 96.5 210 VAL A O 1
ATOM 1503 N N . GLU A 1 211 ? 6.625 22.047 23.797 1 97.25 211 GLU A N 1
ATOM 1504 C CA . GLU A 1 211 ? 6.426 22.25 25.219 1 97.25 211 GLU A CA 1
ATOM 1505 C C . GLU A 1 211 ? 4.957 22.484 25.547 1 97.25 211 GLU A C 1
ATOM 1507 O O . GLU A 1 211 ? 4.449 22.016 26.562 1 97.25 211 GLU A O 1
ATOM 1512 N N . ARG A 1 212 ? 4.312 23.281 24.766 1 98.38 212 ARG A N 1
ATOM 1513 C CA . ARG A 1 212 ? 2.898 23.594 24.953 1 98.38 212 ARG A CA 1
ATOM 1514 C C . ARG A 1 212 ? 2.145 23.531 23.625 1 98.38 212 ARG A C 1
ATOM 1516 O O . ARG A 1 212 ? 2.621 24.031 22.609 1 98.38 212 ARG A O 1
ATOM 1523 N N . ALA A 1 213 ? 1.002 22.875 23.641 1 98.75 213 ALA A N 1
ATOM 1524 C CA . ALA A 1 213 ? 0.22 22.797 22.406 1 98.75 213 ALA A CA 1
ATOM 1525 C C . ALA A 1 213 ? -1.255 22.547 22.719 1 98.75 213 ALA A C 1
ATOM 1527 O O . ALA A 1 213 ? -1.595 22.016 23.766 1 98.75 213 ALA A O 1
ATOM 1528 N N . LEU A 1 214 ? -2.084 23.031 21.906 1 98.88 214 LEU A N 1
ATOM 1529 C CA . LEU A 1 214 ? -3.488 22.641 21.828 1 98.88 214 LEU A CA 1
ATOM 1530 C C . LEU A 1 214 ? -3.789 21.953 20.5 1 98.88 214 LEU A C 1
ATOM 1532 O O . LEU A 1 214 ? -3.645 22.562 19.438 1 98.88 214 LEU A O 1
ATOM 1536 N N . VAL A 1 215 ? -4.156 20.688 20.531 1 98.94 215 VAL A N 1
ATOM 1537 C CA . VAL A 1 215 ? -4.723 20.016 19.359 1 98.94 215 VAL A CA 1
ATOM 1538 C C . VAL A 1 215 ? -6.246 20.125 19.391 1 98.94 215 VAL A C 1
ATOM 1540 O O . VAL A 1 215 ? -6.887 19.703 20.359 1 98.94 215 VAL A O 1
ATOM 1543 N N . VAL A 1 216 ? -6.816 20.656 18.312 1 98.88 216 VAL A N 1
ATOM 1544 C CA . VAL A 1 216 ? -8.219 21.031 18.438 1 98.88 216 VAL A CA 1
ATOM 1545 C C . VAL A 1 216 ? -9 20.516 17.234 1 98.88 216 VAL A C 1
ATOM 1547 O O . VAL A 1 216 ? -8.453 20.391 16.125 1 98.88 216 VAL A O 1
ATOM 1550 N N . HIS A 1 217 ? -10.203 20.188 17.406 1 98.75 217 HIS A N 1
ATOM 1551 C CA . HIS A 1 217 ? -11.211 19.875 16.391 1 98.75 217 HIS A CA 1
ATOM 1552 C C . HIS A 1 217 ? -12.562 20.469 16.766 1 98.75 217 HIS A C 1
ATOM 1554 O O . HIS A 1 217 ? -13.211 20.016 17.703 1 98.75 217 HIS A O 1
ATOM 1560 N N . GLY A 1 218 ? -12.969 21.453 15.969 1 98.06 218 GLY A N 1
ATOM 1561 C CA . GLY A 1 218 ? -14.203 22.156 16.281 1 98.06 218 GLY A CA 1
ATOM 1562 C C . GLY A 1 218 ? -15.383 21.688 15.453 1 98.06 218 GLY A C 1
ATOM 1563 O O . GLY A 1 218 ? -15.75 22.297 14.453 1 98.06 218 GLY A O 1
ATOM 1564 N N . SER A 1 219 ? -16.016 20.609 15.836 1 96.69 219 SER A N 1
ATOM 1565 C CA . SER A 1 219 ? -17.25 20.094 15.242 1 96.69 219 SER A CA 1
ATOM 1566 C C . SER A 1 219 ? -17.172 20.109 13.719 1 96.69 219 SER A C 1
ATOM 1568 O O . SER A 1 219 ? -18.031 20.703 13.055 1 96.69 219 SER A O 1
ATOM 1570 N N . GLY A 1 220 ? -16.203 19.547 13.25 1 95.81 220 GLY A N 1
ATOM 1571 C CA . GLY A 1 220 ? -16.047 19.422 11.812 1 95.81 220 GLY A CA 1
ATOM 1572 C C . GLY A 1 220 ? -14.945 20.297 11.25 1 95.81 220 GLY A C 1
ATOM 1573 O O . GLY A 1 220 ? -14.445 20.062 10.148 1 95.81 220 GLY A O 1
ATOM 1574 N N . MET A 1 221 ? -14.555 21.312 12.047 1 95.44 221 MET A N 1
ATOM 1575 C CA . MET A 1 221 ? -13.508 22.234 11.641 1 95.44 221 MET A CA 1
ATOM 1576 C C . MET A 1 221 ? -12.156 21.812 12.211 1 95.44 221 MET A C 1
ATOM 1578 O O . MET A 1 221 ? -12.094 21.203 13.273 1 95.44 221 MET A O 1
ATOM 1582 N N . ASP A 1 222 ? -11.117 22.125 11.477 1 96.75 222 ASP A N 1
ATOM 1583 C CA . ASP A 1 222 ? -9.789 21.953 12.055 1 96.75 222 ASP A CA 1
ATOM 1584 C C . ASP A 1 222 ? -9.328 23.203 12.781 1 96.75 222 ASP A C 1
ATOM 1586 O O . ASP A 1 222 ? -8.18 23.625 12.641 1 96.75 222 ASP A O 1
ATOM 1590 N N . GLU A 1 223 ? -10.227 23.922 13.445 1 97.38 223 GLU A N 1
ATOM 1591 C CA . GLU A 1 223 ? -10.039 25.109 14.273 1 97.38 223 GLU A CA 1
ATOM 1592 C C . GLU A 1 223 ? -10.93 25.062 15.516 1 97.38 223 GLU A C 1
ATOM 1594 O O . GLU A 1 223 ? -11.781 24.188 15.641 1 97.38 223 GLU A O 1
ATOM 1599 N N . ILE A 1 224 ? -10.695 25.969 16.438 1 98.62 224 ILE A N 1
ATOM 1600 C CA . ILE A 1 224 ? -11.68 26.234 17.484 1 98.62 224 ILE A CA 1
ATOM 1601 C C . ILE A 1 224 ? -12.938 26.844 16.859 1 98.62 224 ILE A C 1
ATOM 1603 O O . ILE A 1 224 ? -12.852 27.828 16.125 1 98.62 224 ILE A O 1
ATOM 1607 N N . ALA A 1 225 ? -14.086 26.297 17.156 1 98.19 225 ALA A N 1
ATOM 1608 C CA . ALA A 1 225 ? -15.32 26.656 16.469 1 98.19 225 ALA A CA 1
ATOM 1609 C C . ALA A 1 225 ? -16.156 27.625 17.297 1 98.19 225 ALA A C 1
ATOM 1611 O O . ALA A 1 225 ? -16 27.688 18.531 1 98.19 225 ALA A O 1
ATOM 1612 N N . LEU A 1 226 ? -17 28.344 16.609 1 98.44 226 LEU A N 1
ATOM 1613 C CA . LEU A 1 226 ? -18 29.188 17.281 1 98.44 226 LEU A CA 1
ATOM 1614 C C . LEU A 1 226 ? -19.375 28.516 17.25 1 98.44 226 LEU A C 1
ATOM 1616 O O . LEU A 1 226 ? -20.234 28.859 18.062 1 98.44 226 LEU A O 1
ATOM 1620 N N . HIS A 1 227 ? -19.609 27.625 16.234 1 97.69 227 HIS A N 1
ATOM 1621 C CA . HIS A 1 227 ? -20.953 27.109 16 1 97.69 227 HIS A CA 1
ATOM 1622 C C . HIS A 1 227 ? -21.281 25.969 16.969 1 97.69 227 HIS A C 1
ATOM 1624 O O . HIS A 1 227 ? -22.453 25.594 17.125 1 97.69 227 HIS A O 1
ATOM 1630 N N . ASP A 1 228 ? -20.281 25.406 17.516 1 97.38 228 ASP A N 1
ATOM 1631 C CA . ASP A 1 228 ? -20.469 24.266 18.406 1 97.38 228 ASP A CA 1
ATOM 1632 C C . ASP A 1 228 ? -19.25 24.062 19.297 1 97.38 228 ASP A C 1
ATOM 1634 O O . ASP A 1 228 ? -18.359 24.922 19.359 1 97.38 228 ASP A O 1
ATOM 1638 N N . ALA A 1 229 ? -19.188 22.969 20.047 1 98.31 229 ALA A N 1
ATOM 1639 C CA . ALA A 1 229 ? -18.078 22.641 20.953 1 98.31 229 ALA A CA 1
ATOM 1640 C C . ALA A 1 229 ? -16.844 22.203 20.172 1 98.31 229 ALA A C 1
ATOM 1642 O O . ALA A 1 229 ? -16.953 21.719 19.047 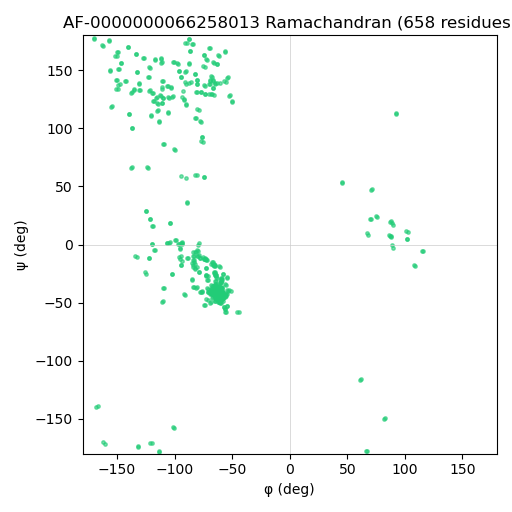1 98.31 229 ALA A O 1
ATOM 1643 N N . THR A 1 230 ? -15.68 22.422 20.75 1 98.75 230 THR A N 1
ATOM 1644 C CA . THR A 1 230 ? -14.383 22.016 20.219 1 98.75 230 THR A CA 1
ATOM 1645 C C . THR A 1 230 ? -13.727 20.984 21.141 1 98.75 230 THR A C 1
ATOM 1647 O O . THR A 1 230 ? -13.633 21.188 22.344 1 98.75 230 THR A O 1
ATOM 1650 N N . THR A 1 231 ? -13.336 19.844 20.547 1 98.81 231 THR A N 1
ATOM 1651 C CA . THR A 1 231 ? -12.516 18.875 21.266 1 98.81 231 THR A CA 1
ATOM 1652 C C . THR A 1 231 ? -11.062 19.344 21.328 1 98.81 231 THR A C 1
ATOM 1654 O O . THR A 1 231 ? -10.492 19.766 20.312 1 98.81 231 THR A O 1
ATOM 1657 N N . VAL A 1 232 ? -10.492 19.281 22.594 1 98.81 232 VAL A N 1
ATOM 1658 C CA . VAL A 1 232 ? -9.141 19.812 22.781 1 98.81 232 VAL A CA 1
ATOM 1659 C C . VAL A 1 232 ? -8.289 18.781 23.516 1 98.81 232 VAL A C 1
ATOM 1661 O O . VAL A 1 232 ? -8.75 18.141 24.469 1 98.81 232 VAL A O 1
ATOM 1664 N N . ALA A 1 233 ? -7.16 18.547 23.047 1 98.88 233 ALA A N 1
ATOM 1665 C CA . ALA A 1 233 ? -6.082 17.969 23.844 1 98.88 233 ALA A CA 1
ATOM 1666 C C . ALA A 1 233 ? -4.973 18.984 24.094 1 98.88 233 ALA A C 1
ATOM 1668 O O . ALA A 1 233 ? -4.398 19.531 23.141 1 98.88 233 ALA A O 1
ATOM 1669 N N . GLU A 1 234 ? -4.695 19.234 25.328 1 98.75 234 GLU A N 1
ATOM 1670 C CA . GLU A 1 234 ? -3.697 20.219 25.719 1 98.75 234 GLU A CA 1
ATOM 1671 C C . GLU A 1 234 ? -2.42 19.547 26.219 1 98.75 234 GLU A C 1
ATOM 1673 O O . GLU A 1 234 ? -2.475 18.641 27.047 1 98.75 234 GLU A O 1
ATOM 1678 N N . ILE A 1 235 ? -1.412 19.969 25.625 1 98.38 235 ILE A N 1
ATOM 1679 C CA . ILE A 1 235 ? -0.089 19.516 26.031 1 98.38 235 ILE A CA 1
ATOM 1680 C C . ILE A 1 235 ? 0.6 20.594 26.859 1 98.38 235 ILE A C 1
ATOM 1682 O O . ILE A 1 235 ? 0.711 21.734 26.422 1 98.38 235 ILE A O 1
ATOM 1686 N N . ASP A 1 236 ? 1.041 20.266 27.969 1 97.5 236 ASP A N 1
ATOM 1687 C CA . ASP A 1 236 ? 1.861 21.094 28.859 1 97.5 236 ASP A CA 1
ATOM 1688 C C . ASP A 1 236 ? 3.006 20.266 29.453 1 97.5 236 ASP A C 1
ATOM 1690 O O . ASP A 1 236 ? 2.836 19.609 30.484 1 97.5 236 ASP A O 1
ATOM 1694 N N . GLY A 1 237 ? 4.168 20.484 28.797 1 94.56 237 GLY A N 1
ATOM 1695 C CA . GLY A 1 237 ? 5.262 19.594 29.141 1 94.56 237 GLY A CA 1
ATOM 1696 C C . GLY A 1 237 ? 4.953 18.141 28.844 1 94.56 237 GLY A C 1
ATOM 1697 O O . GLY A 1 237 ? 4.617 17.797 27.703 1 94.56 237 GLY A O 1
ATOM 1698 N N . ASP A 1 238 ? 4.918 17.344 29.922 1 93.75 238 ASP A N 1
ATOM 1699 C CA . ASP A 1 238 ? 4.711 15.906 29.719 1 93.75 238 ASP A CA 1
ATOM 1700 C C . ASP A 1 238 ? 3.254 15.523 29.953 1 93.75 238 ASP A C 1
ATOM 1702 O O . ASP A 1 238 ? 2.881 14.359 29.797 1 93.75 238 ASP A O 1
ATOM 1706 N N . GLU A 1 239 ? 2.49 16.5 30.188 1 97.38 239 GLU A N 1
ATOM 1707 C CA . GLU A 1 239 ? 1.099 16.234 30.531 1 97.38 239 GLU A CA 1
ATOM 1708 C C . GLU A 1 239 ? 0.175 16.5 29.344 1 97.38 239 GLU A C 1
ATOM 1710 O O . GLU A 1 239 ? 0.348 17.5 28.641 1 97.38 239 GLU A O 1
ATOM 1715 N N . ILE A 1 240 ? -0.719 15.578 29.125 1 98.44 240 ILE A N 1
ATOM 1716 C CA . ILE A 1 240 ? -1.771 15.758 28.141 1 98.44 240 ILE A CA 1
ATOM 1717 C C . ILE A 1 240 ? -3.137 15.727 28.812 1 98.44 240 ILE A C 1
ATOM 1719 O O . ILE A 1 240 ? -3.457 14.773 29.531 1 98.44 240 ILE A O 1
ATOM 1723 N N . THR A 1 241 ? -3.902 16.734 28.656 1 98.5 241 THR A N 1
ATOM 1724 C CA . THR A 1 241 ? -5.254 16.812 29.203 1 98.5 241 THR A CA 1
ATOM 1725 C C . THR A 1 241 ? -6.273 17.031 28.094 1 98.5 241 THR A C 1
ATOM 1727 O O . THR A 1 241 ? -6.082 17.891 27.219 1 98.5 241 THR A O 1
ATOM 1730 N N . GLU A 1 242 ? -7.332 16.266 28.141 1 98.5 242 GLU A N 1
ATOM 1731 C CA . GLU A 1 242 ? -8.398 16.391 27.141 1 98.5 242 GLU A CA 1
ATOM 1732 C C . GLU A 1 242 ? -9.633 17.062 27.75 1 98.5 242 GLU A C 1
ATOM 1734 O O . GLU A 1 242 ? -9.992 16.781 28.891 1 98.5 242 GLU A O 1
ATOM 1739 N N . TYR A 1 243 ? -10.188 17.938 27.047 1 98.5 243 TYR A N 1
ATOM 1740 C CA . TYR A 1 243 ? -11.414 18.594 27.469 1 98.5 243 TYR A CA 1
ATOM 1741 C C . TYR A 1 243 ? -12.18 19.156 26.281 1 98.5 243 TYR A C 1
ATOM 1743 O O . TYR A 1 243 ? -11.75 19 25.125 1 98.5 243 TYR A O 1
ATOM 1751 N N . THR A 1 244 ? -13.32 19.688 26.516 1 98.56 244 THR A N 1
ATOM 1752 C CA . THR A 1 244 ? -14.148 20.359 25.516 1 98.56 244 THR A CA 1
ATOM 1753 C C . THR A 1 244 ? -14.219 21.859 25.781 1 98.56 244 THR A C 1
ATOM 1755 O O . THR A 1 244 ? -14.297 22.297 26.922 1 98.56 244 THR A O 1
ATOM 1758 N N . LEU A 1 245 ? -14.172 22.562 24.75 1 98.19 245 LEU A N 1
ATOM 1759 C CA . LEU A 1 245 ? -14.211 24.031 24.797 1 98.19 245 LEU A CA 1
ATOM 1760 C C . LEU A 1 245 ? -15.422 24.562 24.047 1 98.19 245 LEU A C 1
ATOM 1762 O O . LEU A 1 245 ? -15.711 24.125 22.938 1 98.19 245 LEU A O 1
ATOM 1766 N N . THR A 1 246 ? -16.203 25.469 24.672 1 98.38 246 THR A N 1
ATOM 1767 C CA . THR A 1 246 ? -17.312 26.156 24 1 98.38 246 THR A CA 1
ATOM 1768 C C . THR A 1 246 ? -17 27.641 23.828 1 98.38 246 THR A C 1
ATOM 1770 O O . THR A 1 246 ? -16.125 28.172 24.516 1 98.38 246 THR A O 1
ATOM 1773 N N . PRO A 1 247 ? -17.719 28.281 22.891 1 98.5 247 PRO A N 1
ATOM 1774 C CA . PRO A 1 247 ? -17.516 29.719 22.766 1 98.5 247 PRO A CA 1
ATOM 1775 C C . PRO A 1 247 ? -17.75 30.469 24.078 1 98.5 247 PRO A C 1
ATOM 1777 O O . PRO A 1 247 ? -17.016 31.422 24.391 1 98.5 247 PRO A O 1
ATOM 1780 N N . ALA A 1 248 ? -18.656 30.016 24.844 1 98.31 248 ALA A N 1
ATOM 1781 C CA . ALA A 1 248 ? -18.953 30.656 26.109 1 98.31 248 ALA A CA 1
ATOM 1782 C C . ALA A 1 248 ? -17.766 30.578 27.062 1 98.31 248 ALA A C 1
ATOM 1784 O O . ALA A 1 248 ? -17.547 31.5 27.859 1 98.31 248 ALA A O 1
ATOM 1785 N N . ASP A 1 249 ? -17.078 29.5 27.047 1 98.31 249 ASP A N 1
ATOM 1786 C CA . ASP A 1 249 ? -15.891 29.328 27.875 1 98.31 249 ASP A CA 1
ATOM 1787 C C . ASP A 1 249 ? -14.828 30.375 27.531 1 98.31 249 ASP A C 1
ATOM 1789 O O . ASP A 1 249 ? -13.93 30.641 28.344 1 98.31 249 ASP A O 1
ATOM 1793 N N . LEU A 1 250 ? -14.906 31 26.375 1 98.56 250 LEU A N 1
ATOM 1794 C CA . LEU A 1 250 ? -13.922 31.969 25.891 1 98.56 250 LEU A CA 1
ATOM 1795 C C . LEU A 1 250 ? -14.469 33.406 25.969 1 98.56 250 LEU A C 1
ATOM 1797 O O . LEU A 1 250 ? -13.828 34.344 25.5 1 98.56 250 LEU A O 1
ATOM 1801 N N . GLY A 1 251 ? -15.695 33.5 26.484 1 98.12 251 GLY A N 1
ATOM 1802 C CA . GLY A 1 251 ? -16.328 34.781 26.547 1 98.12 251 GLY A CA 1
ATOM 1803 C C . GLY A 1 251 ? -16.844 35.281 25.188 1 98.12 251 GLY A C 1
ATOM 1804 O O . GLY A 1 251 ? -16.922 36.469 24.938 1 98.12 251 GLY A O 1
ATOM 1805 N N . LEU A 1 252 ? -17.109 34.312 24.297 1 98.62 252 LEU A N 1
ATOM 1806 C CA . LEU A 1 252 ? -17.547 34.656 22.938 1 98.62 252 LEU A CA 1
ATOM 1807 C C . LEU A 1 252 ? -18.953 34.125 22.688 1 98.62 252 LEU A C 1
ATOM 1809 O O . LEU A 1 252 ? -19.422 33.219 23.406 1 98.62 252 LEU A O 1
ATOM 1813 N N . GLU A 1 253 ? -19.594 34.656 21.766 1 97.81 253 GLU A N 1
ATOM 1814 C CA . GLU A 1 253 ? -20.938 34.188 21.391 1 97.81 253 GLU A CA 1
ATOM 1815 C C . GLU A 1 253 ? -20.891 33.125 20.312 1 97.81 253 GLU A C 1
ATOM 1817 O O . GLU A 1 253 ? -20.016 33.125 19.453 1 97.81 253 GLU A O 1
ATOM 1822 N N . ARG A 1 254 ? -21.859 32.219 20.344 1 98.06 254 ARG A N 1
ATOM 1823 C CA . ARG A 1 254 ? -22 31.234 19.281 1 98.06 254 ARG A CA 1
ATOM 1824 C C . ARG A 1 254 ? -22.406 31.906 17.969 1 98.06 254 ARG A C 1
ATOM 1826 O O . ARG A 1 254 ? -23.109 32.906 17.969 1 98.06 254 ARG A O 1
ATOM 1833 N N . ALA A 1 255 ? -21.938 31.422 16.969 1 98.44 255 ALA A N 1
ATOM 1834 C CA . ALA A 1 255 ? -22.328 31.844 15.633 1 98.44 255 ALA A CA 1
ATOM 1835 C C . ALA A 1 255 ? -22.391 30.656 14.68 1 98.44 255 ALA A C 1
ATOM 1837 O O . ALA A 1 255 ? -21.594 29.719 14.781 1 98.44 255 ALA A O 1
ATOM 1838 N N . PRO A 1 256 ? -23.422 30.672 13.781 1 97.81 256 PRO A N 1
ATOM 1839 C CA . PRO A 1 256 ? -23.484 29.578 12.812 1 97.81 256 PRO A CA 1
ATOM 1840 C C . PRO A 1 256 ? -22.281 29.547 11.875 1 97.81 256 PRO A C 1
ATOM 1842 O O . PRO A 1 256 ? -21.641 30.578 11.664 1 97.81 256 PRO A O 1
ATOM 1845 N N . ILE A 1 257 ? -22 28.422 11.352 1 96.69 257 ILE A N 1
ATOM 1846 C CA . ILE A 1 257 ? -20.812 28.219 10.531 1 96.69 257 ILE A CA 1
ATOM 1847 C C . ILE A 1 257 ? -20.844 29.141 9.32 1 96.69 257 ILE A C 1
ATOM 1849 O O . ILE A 1 257 ? -19.812 29.609 8.852 1 96.69 257 ILE A O 1
ATOM 1853 N N . GLU A 1 258 ? -22.016 29.484 8.797 1 96.44 258 GLU A N 1
ATOM 1854 C CA . GLU A 1 258 ? -22.188 30.328 7.621 1 96.44 258 GLU A CA 1
ATOM 1855 C C . GLU A 1 258 ? -21.703 31.75 7.891 1 96.44 258 GLU A C 1
ATOM 1857 O O . GLU A 1 258 ? -21.312 32.469 6.969 1 96.44 258 GLU A O 1
ATOM 1862 N N . ALA A 1 259 ? -21.703 32.125 9.117 1 97.88 259 ALA A N 1
ATOM 1863 C CA . ALA A 1 259 ? -21.344 33.5 9.508 1 97.88 259 ALA A CA 1
ATOM 1864 C C . ALA A 1 259 ? -19.844 33.719 9.391 1 97.88 259 ALA A C 1
ATOM 1866 O O . ALA A 1 259 ? -19.375 34.844 9.414 1 97.88 259 ALA A O 1
ATOM 1867 N N . VAL A 1 260 ? -19.094 32.656 9.219 1 97.56 260 VAL A N 1
ATOM 1868 C CA . VAL A 1 260 ? -17.641 32.812 9.156 1 97.56 260 VAL A CA 1
ATOM 1869 C C . VAL A 1 260 ? -17.125 32.281 7.82 1 97.56 260 VAL A C 1
ATOM 1871 O O . VAL A 1 260 ? -15.969 31.875 7.711 1 97.56 260 VAL A O 1
ATOM 1874 N N . ALA A 1 261 ? -18.031 32.219 6.84 1 96.12 261 ALA A N 1
ATOM 1875 C CA . ALA A 1 261 ? -17.672 31.766 5.5 1 96.12 261 ALA A CA 1
ATOM 1876 C C . ALA A 1 261 ? -16.609 32.656 4.871 1 96.12 261 ALA A C 1
ATOM 1878 O O . ALA A 1 261 ? -16.656 33.875 5.035 1 96.12 261 ALA A O 1
ATOM 1879 N N . GLY A 1 262 ? -15.703 32.031 4.23 1 95.19 262 GLY A N 1
ATOM 1880 C CA . GLY A 1 262 ? -14.727 32.719 3.416 1 95.19 262 GLY A CA 1
ATOM 1881 C C . GLY A 1 262 ? -15.055 32.688 1.936 1 95.19 262 GLY A C 1
ATOM 1882 O O . GLY A 1 262 ? -16.219 32.625 1.554 1 95.19 262 GLY A O 1
AT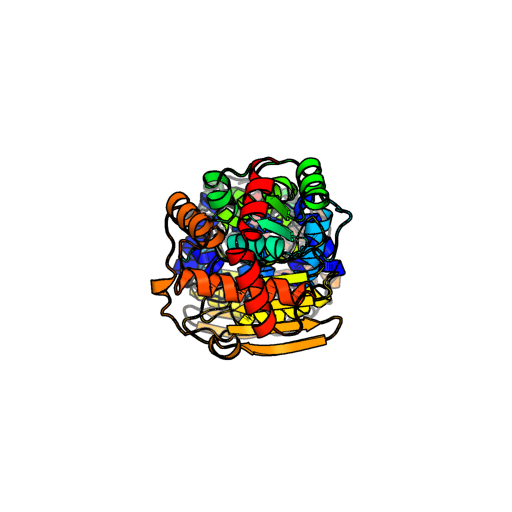OM 1883 N N . GLY A 1 263 ? -14.023 32.875 1.146 1 94.06 263 GLY A N 1
ATOM 1884 C CA . GLY A 1 263 ? -14.195 32.875 -0.298 1 94.06 263 GLY A CA 1
ATOM 1885 C C . GLY A 1 263 ? -12.883 32.812 -1.057 1 94.06 263 GLY A C 1
ATOM 1886 O O . GLY A 1 263 ? -12.023 31.984 -0.733 1 94.06 263 GLY A O 1
ATOM 1887 N N . THR A 1 264 ? -12.781 33.562 -2.125 1 95.31 264 THR A N 1
ATOM 1888 C CA . THR A 1 264 ? -11.562 33.625 -2.926 1 95.31 264 THR A CA 1
ATOM 1889 C C . THR A 1 264 ? -10.398 34.156 -2.1 1 95.31 264 THR A C 1
ATOM 1891 O O . THR A 1 264 ? -10.602 34.719 -1.026 1 95.31 264 THR A O 1
ATOM 1894 N N . PRO A 1 265 ? -9.211 33.906 -2.607 1 96.9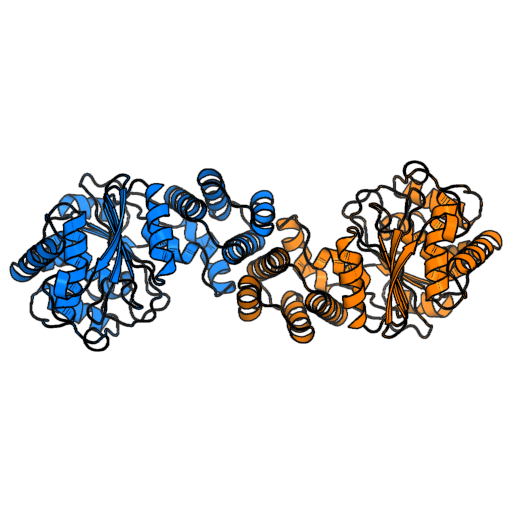4 265 PRO A N 1
ATOM 1895 C CA . PRO A 1 265 ? -8.055 34.5 -1.919 1 96.94 265 PRO A CA 1
ATOM 1896 C C . PRO A 1 265 ? -8.203 36 -1.675 1 96.94 265 PRO A C 1
ATOM 1898 O O . PRO A 1 265 ? -7.828 36.5 -0.607 1 96.94 265 PRO A O 1
ATOM 1901 N N . GLN A 1 266 ? -8.75 36.719 -2.639 1 97.75 266 GLN A N 1
ATOM 1902 C CA . GLN A 1 266 ? -8.953 38.156 -2.484 1 97.75 266 GLN A CA 1
ATOM 1903 C C . GLN A 1 266 ? -9.938 38.438 -1.358 1 97.75 266 GLN A C 1
ATOM 1905 O O . GLN A 1 266 ? -9.695 39.312 -0.525 1 97.75 266 GLN A O 1
ATOM 1910 N N . GLU A 1 267 ? -11.062 37.719 -1.344 1 97.94 267 GLU A N 1
ATOM 1911 C CA . GLU A 1 267 ? -12.07 37.938 -0.305 1 97.94 267 GLU A CA 1
ATOM 1912 C C . GLU A 1 267 ? -11.5 37.594 1.077 1 97.94 267 GLU A C 1
ATOM 1914 O O . GLU A 1 267 ? -11.773 38.312 2.043 1 97.94 267 GLU A O 1
ATOM 1919 N N . ASN A 1 268 ? -10.781 36.562 1.158 1 97.81 268 ASN A N 1
ATOM 1920 C CA . ASN A 1 268 ? -10.164 36.188 2.422 1 97.81 268 ASN A CA 1
ATOM 1921 C C . ASN A 1 268 ? -9.109 37.219 2.857 1 97.81 268 ASN A C 1
ATOM 1923 O O . ASN A 1 268 ? -8.938 37.469 4.051 1 97.81 268 ASN A O 1
ATOM 1927 N N . ALA A 1 269 ? -8.352 37.781 1.862 1 98.31 269 ALA A N 1
ATOM 1928 C CA . ALA A 1 269 ? -7.379 38.812 2.174 1 98.31 269 ALA A CA 1
ATOM 1929 C C . ALA A 1 269 ? -8.07 40.094 2.693 1 98.31 269 ALA A C 1
ATOM 1931 O O . ALA A 1 269 ? -7.559 40.75 3.59 1 98.31 269 ALA A O 1
ATOM 1932 N N . ASP A 1 270 ? -9.203 40.375 2.115 1 98.5 270 ASP A N 1
ATOM 1933 C CA . ASP A 1 270 ? -9.984 41.5 2.588 1 98.5 270 ASP A CA 1
ATOM 1934 C C . ASP A 1 270 ? -10.453 41.281 4.023 1 98.5 270 ASP A C 1
ATOM 1936 O O . ASP A 1 270 ? -10.406 42.219 4.844 1 98.5 270 ASP A O 1
ATOM 1940 N N . ASP A 1 271 ? -10.977 40.094 4.273 1 98.5 271 ASP A N 1
ATOM 1941 C CA . ASP A 1 271 ? -11.383 39.75 5.637 1 98.5 271 ASP A CA 1
ATOM 1942 C C . ASP A 1 271 ? -10.195 39.844 6.598 1 98.5 271 ASP A C 1
ATOM 1944 O O . ASP A 1 271 ? -10.328 40.406 7.695 1 98.5 271 ASP A O 1
ATOM 1948 N N . LEU A 1 272 ? -9.055 39.281 6.223 1 98.62 272 LEU A N 1
ATOM 1949 C CA . LEU A 1 272 ? -7.836 39.312 7.023 1 98.62 272 LEU A CA 1
ATOM 1950 C C . LEU A 1 272 ? -7.465 40.75 7.371 1 98.62 272 LEU A C 1
ATOM 1952 O O . LEU A 1 272 ? -7.301 41.094 8.547 1 98.62 272 LEU A O 1
ATOM 1956 N N . GLU A 1 273 ? -7.367 41.625 6.336 1 98.5 273 GLU A N 1
ATOM 1957 C CA . GLU A 1 273 ? -7.008 43 6.543 1 98.5 273 GLU A CA 1
ATOM 1958 C C . GLU A 1 273 ? -8.039 43.719 7.414 1 98.5 273 GLU A C 1
ATOM 1960 O O . GLU A 1 273 ? -7.684 44.5 8.312 1 98.5 273 GLU A O 1
ATOM 1965 N N . GLY A 1 274 ? -9.297 43.5 7.098 1 98.75 274 GLY A N 1
ATOM 1966 C CA . GLY A 1 274 ? -10.367 44.125 7.859 1 98.75 274 GLY A CA 1
ATOM 1967 C C . GLY A 1 274 ? -10.344 43.75 9.328 1 98.75 274 GLY A C 1
ATOM 1968 O O . GLY A 1 274 ? -10.641 44.562 10.195 1 98.75 274 GLY A O 1
ATOM 1969 N N . ILE A 1 275 ? -10.062 42.5 9.625 1 98.88 275 ILE A N 1
ATOM 1970 C CA . ILE A 1 275 ? -10.016 42.062 11.008 1 98.88 275 ILE A CA 1
ATOM 1971 C C . ILE A 1 275 ? -8.805 42.656 11.703 1 98.88 275 ILE A C 1
ATOM 1973 O O . ILE A 1 275 ? -8.914 43.156 12.836 1 98.88 275 ILE A O 1
ATOM 1977 N N . LEU A 1 276 ? -7.637 42.719 11.031 1 98.81 276 LEU A N 1
ATOM 1978 C CA . LEU A 1 276 ? -6.41 43.25 11.617 1 98.81 276 LEU A CA 1
ATOM 1979 C C . LEU A 1 276 ? -6.547 44.75 11.922 1 98.81 276 LEU A C 1
ATOM 1981 O O . LEU A 1 276 ? -5.941 45.25 12.875 1 98.81 276 LEU A O 1
ATOM 1985 N N . THR A 1 277 ? -7.348 45.469 11.117 1 98.31 277 THR A N 1
ATOM 1986 C CA . THR A 1 277 ? -7.512 46.906 11.297 1 98.31 277 THR A CA 1
ATOM 1987 C C . THR A 1 277 ? -8.664 47.188 12.25 1 98.31 277 THR A C 1
ATOM 1989 O O . THR A 1 277 ? -8.836 48.344 12.688 1 98.31 277 THR A O 1
ATOM 1992 N N . GLY A 1 278 ? -9.438 46.156 12.539 1 98.06 278 GLY A N 1
ATOM 1993 C CA . GLY A 1 278 ? -10.594 46.344 13.406 1 98.06 278 GLY A CA 1
ATOM 1994 C C . GLY A 1 278 ? -11.852 46.75 12.648 1 98.06 278 GLY A C 1
ATOM 1995 O O . GLY A 1 278 ? -12.891 46.969 13.258 1 98.06 278 GLY A O 1
ATOM 1996 N N . ASP A 1 279 ? -11.836 46.75 11.359 1 98.06 279 ASP A N 1
ATOM 1997 C CA . ASP A 1 279 ? -12.953 47.188 10.523 1 98.06 279 ASP A CA 1
ATOM 1998 C C . ASP A 1 279 ? -13.984 46.062 10.391 1 98.06 279 ASP A C 1
ATOM 2000 O O . ASP A 1 279 ? -15.188 46.344 10.258 1 98.06 279 ASP A O 1
ATOM 2004 N N .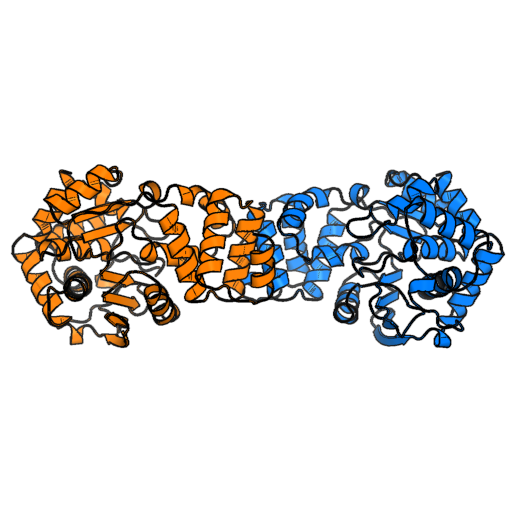 VAL A 1 280 ? -13.516 44.875 10.297 1 98.06 280 VAL A N 1
ATOM 2005 C CA . VAL A 1 280 ? -14.398 43.688 10.281 1 98.06 280 VAL A CA 1
ATOM 2006 C C . VAL A 1 280 ? -14.617 43.188 11.711 1 98.06 280 VAL A C 1
ATOM 2008 O O . VAL A 1 280 ? -13.656 42.906 12.43 1 98.06 280 VAL A O 1
ATOM 2011 N N . THR A 1 281 ? -15.875 43.156 12.172 1 97.44 281 THR A N 1
ATOM 2012 C CA . THR A 1 281 ? -16.266 42.719 13.5 1 97.44 281 THR A CA 1
ATOM 2013 C C . THR A 1 281 ? -17.219 41.531 13.422 1 97.44 281 THR A C 1
ATOM 2015 O O . THR A 1 281 ? -17.359 40.906 12.367 1 97.44 281 THR A O 1
ATOM 2018 N N . GLY A 1 282 ? -17.828 41.125 14.539 1 98.06 282 GLY A N 1
ATOM 2019 C CA . GLY A 1 282 ? -18.797 40.031 14.523 1 98.06 282 GLY A CA 1
ATOM 2020 C C . GLY A 1 282 ? -18.156 38.656 14.547 1 98.06 282 GLY A C 1
ATOM 2021 O O . GLY A 1 282 ? -17.078 38.469 15.117 1 98.06 282 GLY A O 1
ATOM 2022 N N . PRO A 1 283 ? -18.859 37.688 13.93 1 98.69 283 PRO A N 1
ATOM 2023 C CA . PRO A 1 283 ? -18.438 36.312 14.039 1 98.69 283 PRO A CA 1
ATOM 2024 C C . PRO A 1 283 ? -17.062 36.062 13.445 1 98.69 283 PRO A C 1
ATOM 2026 O O . PRO A 1 283 ? -16.281 35.25 13.977 1 98.69 283 PRO A O 1
ATOM 2029 N N . LYS A 1 284 ? -16.734 36.688 12.328 1 98.69 284 LYS A N 1
ATOM 2030 C CA . LYS A 1 284 ? -15.422 36.469 11.719 1 98.69 284 LYS A CA 1
ATOM 2031 C C . LYS A 1 284 ? -14.305 36.938 12.656 1 98.69 284 LYS A C 1
ATOM 2033 O O . LYS A 1 284 ? -13.305 36.219 12.828 1 98.69 284 LYS A O 1
ATOM 2038 N N . ARG A 1 285 ? -14.445 38.094 13.234 1 98.75 285 ARG A N 1
ATOM 2039 C CA . ARG A 1 285 ? -13.461 38.531 14.203 1 98.75 285 ARG A CA 1
ATOM 2040 C C . ARG A 1 285 ? -13.43 37.625 15.43 1 98.75 285 ARG A C 1
ATOM 2042 O O . ARG A 1 285 ? -12.359 37.281 15.938 1 98.75 285 ARG A O 1
ATOM 2049 N N . ASP A 1 286 ? -14.633 37.25 15.891 1 98.88 286 ASP A N 1
ATOM 2050 C CA . ASP A 1 286 ? -14.719 36.406 17.078 1 98.88 286 ASP A CA 1
ATOM 2051 C C . ASP A 1 286 ? -14.008 35.062 16.859 1 98.88 286 ASP A C 1
ATOM 2053 O O . ASP A 1 286 ? -13.375 34.531 17.781 1 98.88 286 ASP A O 1
ATOM 2057 N N . LEU A 1 287 ? -14.188 34.5 15.664 1 98.81 287 LEU A N 1
ATOM 2058 C CA . LEU A 1 287 ? -13.5 33.25 15.328 1 98.81 287 LEU A CA 1
ATOM 2059 C C . LEU A 1 287 ? -11.984 33.438 15.43 1 98.81 287 LEU A C 1
ATOM 2061 O O . LEU A 1 287 ? -11.289 32.531 15.945 1 98.81 287 LEU A O 1
ATOM 2065 N N . ILE A 1 288 ? -11.5 34.562 14.93 1 98.94 288 ILE A N 1
ATOM 2066 C CA . ILE A 1 288 ? -10.078 34.875 14.992 1 98.94 288 ILE A CA 1
ATOM 2067 C C . ILE A 1 288 ? -9.656 35.062 16.438 1 98.94 288 ILE A C 1
ATOM 2069 O O . ILE A 1 288 ? -8.602 34.594 16.859 1 98.94 288 ILE A O 1
ATOM 2073 N N . LEU A 1 289 ? -10.477 35.75 17.219 1 98.94 289 LEU A N 1
ATOM 2074 C CA . LEU A 1 289 ? -10.164 35.969 18.625 1 98.94 289 LEU A CA 1
ATOM 2075 C C . LEU A 1 289 ? -10.016 34.625 19.359 1 98.94 289 LEU A C 1
ATOM 2077 O O . LEU A 1 289 ? -9.109 34.469 20.188 1 98.94 289 LEU A O 1
ATOM 2081 N N . ALA A 1 290 ? -10.883 33.688 19.094 1 98.94 290 ALA A N 1
ATOM 2082 C CA . ALA A 1 290 ? -10.836 32.406 19.734 1 98.94 290 ALA A CA 1
ATOM 2083 C C . ALA A 1 290 ? -9.523 31.672 19.438 1 98.94 290 ALA A C 1
ATOM 2085 O O . ALA A 1 290 ? -8.844 31.203 20.344 1 98.94 290 ALA A O 1
ATOM 2086 N N . ASN A 1 291 ? -9.156 31.594 18.203 1 98.88 291 ASN A N 1
ATOM 2087 C CA . ASN A 1 291 ? -7.992 30.828 17.766 1 98.88 291 ASN A CA 1
ATOM 2088 C C . ASN A 1 291 ? -6.695 31.578 18.062 1 98.88 291 ASN A C 1
ATOM 2090 O O . ASN A 1 291 ? -5.703 30.969 18.469 1 98.88 291 ASN A O 1
ATOM 2094 N N . ALA A 1 292 ? -6.656 32.906 17.844 1 98.94 292 ALA A N 1
ATOM 2095 C CA . ALA A 1 292 ? -5.496 33.719 18.219 1 98.94 292 ALA A CA 1
ATOM 2096 C C . ALA A 1 292 ? -5.285 33.688 19.734 1 98.94 292 ALA A C 1
ATOM 2098 O O . ALA A 1 292 ? -4.148 33.656 20.203 1 98.94 292 ALA A O 1
ATOM 2099 N N . GLY A 1 293 ? -6.434 33.812 20.469 1 98.94 293 GLY A N 1
ATOM 2100 C CA . GLY A 1 293 ? -6.336 33.688 21.906 1 98.94 293 GLY A CA 1
ATOM 2101 C C . GLY A 1 293 ? -5.672 32.406 22.375 1 98.94 293 GLY A C 1
ATOM 2102 O O . GLY A 1 293 ? -4.875 32.438 23.312 1 98.94 293 GLY A O 1
ATOM 2103 N N . ALA A 1 294 ? -6.023 31.328 21.75 1 98.94 294 ALA A N 1
ATOM 2104 C CA . ALA A 1 294 ? -5.395 30.047 22.047 1 98.94 294 ALA A CA 1
ATOM 2105 C C . ALA A 1 294 ? -3.896 30.078 21.766 1 98.94 294 ALA A C 1
ATOM 2107 O O . ALA A 1 294 ? -3.096 29.562 22.547 1 98.94 294 ALA A O 1
ATOM 2108 N N . ALA A 1 295 ? -3.49 30.672 20.641 1 98.88 295 ALA A N 1
ATOM 2109 C CA . ALA A 1 295 ? -2.078 30.812 20.297 1 98.88 295 ALA A CA 1
ATOM 2110 C C . ALA A 1 295 ? -1.334 31.656 21.328 1 98.88 295 ALA A C 1
ATOM 2112 O O . ALA A 1 295 ? -0.21 31.328 21.719 1 98.88 295 ALA A O 1
ATOM 2113 N N . ILE A 1 296 ? -1.95 32.688 21.75 1 98.88 296 ILE A N 1
ATOM 2114 C CA . ILE A 1 296 ? -1.381 33.594 22.75 1 98.88 296 ILE A CA 1
ATOM 2115 C C . ILE A 1 296 ? -1.214 32.844 24.078 1 98.88 296 ILE A C 1
ATOM 2117 O O . ILE A 1 296 ? -0.192 32.969 24.75 1 98.88 296 ILE A O 1
ATOM 2121 N N . TYR A 1 297 ? -2.201 32.062 24.391 1 98.88 297 TYR A N 1
ATOM 2122 C CA . TYR A 1 297 ? -2.178 31.25 25.609 1 98.88 297 TYR A CA 1
ATOM 2123 C C . TYR A 1 297 ? -1.016 30.266 25.594 1 98.88 297 TYR A C 1
ATOM 2125 O O . TYR A 1 297 ? -0.227 30.203 26.531 1 98.88 297 TYR A O 1
ATOM 2133 N N . VAL A 1 298 ? -0.815 29.547 24.531 1 98.69 298 VAL A N 1
ATOM 2134 C CA . VAL A 1 298 ? 0.236 28.547 24.5 1 98.69 298 VAL A CA 1
ATOM 2135 C C . VAL A 1 298 ? 1.602 29.219 24.422 1 98.69 298 VAL A C 1
ATOM 2137 O O . VAL A 1 298 ? 2.625 28.609 24.734 1 98.69 298 VAL A O 1
ATOM 2140 N N . ALA A 1 299 ? 1.656 30.469 23.984 1 98.44 299 ALA A N 1
ATOM 2141 C CA . ALA A 1 299 ? 2.895 31.25 23.938 1 98.44 299 ALA A CA 1
ATOM 2142 C C . ALA A 1 299 ? 3.303 31.703 25.328 1 98.44 299 ALA A C 1
ATOM 2144 O O . ALA A 1 299 ? 4.398 32.25 25.516 1 98.44 299 ALA A O 1
ATOM 2145 N N . GLY A 1 300 ? 2.412 31.578 26.297 1 98.19 300 GLY A N 1
ATOM 2146 C CA . GLY A 1 300 ? 2.693 31.984 27.672 1 98.19 300 GLY A CA 1
ATOM 2147 C C . GLY A 1 300 ? 2.373 33.438 27.922 1 98.19 300 GLY A C 1
ATOM 2148 O O . GLY A 1 300 ? 2.848 34.031 28.906 1 98.19 300 GLY A O 1
ATOM 2149 N N . LEU A 1 301 ? 1.561 34.031 27.125 1 98.5 301 LEU A N 1
ATOM 2150 C CA . LEU A 1 301 ? 1.3 35.469 27.203 1 98.5 301 LEU A CA 1
ATOM 2151 C C . LEU A 1 301 ? -0.068 35.75 27.828 1 98.5 301 LEU A C 1
ATOM 2153 O O . LEU A 1 301 ? -0.506 36.875 27.906 1 98.5 301 LEU A O 1
ATOM 2157 N N . ALA A 1 302 ? -0.761 34.688 28.219 1 98.56 302 ALA A N 1
ATOM 2158 C CA . ALA A 1 302 ? -2.012 34.75 28.969 1 98.56 302 ALA A CA 1
ATOM 2159 C C . ALA A 1 302 ? -2.125 33.562 29.938 1 98.56 302 ALA A C 1
ATOM 2161 O O . ALA A 1 302 ? -1.613 32.469 29.656 1 98.56 302 ALA A O 1
ATOM 2162 N N . ASP A 1 303 ? -2.908 33.75 30.969 1 97.94 303 ASP A N 1
ATOM 2163 C CA . ASP A 1 303 ? -2.99 32.719 32 1 97.94 303 ASP A CA 1
ATOM 2164 C C . ASP A 1 303 ? -4.156 31.781 31.766 1 97.94 303 ASP A C 1
ATOM 2166 O O . ASP A 1 303 ? -4.262 30.734 32.438 1 97.94 303 ASP A O 1
ATOM 2170 N N . SER A 1 304 ? -5 32.125 30.844 1 98.38 304 SER A N 1
ATOM 2171 C CA . SER A 1 304 ? -6.156 31.328 30.469 1 98.38 304 SER A CA 1
ATOM 2172 C C . SER A 1 304 ? -6.547 31.547 29.016 1 98.38 304 SER A C 1
ATOM 2174 O O . SER A 1 304 ? -6.109 32.531 28.391 1 98.38 304 SER A O 1
ATOM 2176 N N . LEU A 1 305 ? -7.312 30.625 28.516 1 98.69 305 LEU A N 1
ATOM 2177 C CA . LEU A 1 305 ? -7.793 30.766 27.141 1 98.69 305 LEU A CA 1
ATOM 2178 C C . LEU A 1 305 ? -8.656 32 27 1 98.69 305 LEU A C 1
ATOM 2180 O O . LEU A 1 305 ? -8.523 32.75 26.016 1 98.69 305 LEU A O 1
ATOM 2184 N N . GLU A 1 306 ? -9.508 32.25 27.953 1 98.56 306 GLU A N 1
ATOM 2185 C CA . GLU A 1 306 ? -10.32 33.469 27.953 1 98.56 306 GLU A CA 1
ATOM 2186 C C . GLU A 1 306 ? -9.453 34.719 28.016 1 98.56 306 GLU A C 1
ATOM 2188 O O . GLU A 1 306 ? -9.711 35.688 27.312 1 98.56 306 GLU A O 1
ATOM 2193 N N . GLY A 1 307 ? -8.461 34.688 28.875 1 98.75 307 GLY A N 1
ATOM 2194 C CA . GLY A 1 307 ? -7.508 35.781 28.922 1 98.75 307 GLY A CA 1
ATOM 2195 C C . GLY A 1 307 ? -6.789 36 27.609 1 98.75 307 GLY A C 1
ATOM 2196 O O . GLY A 1 307 ? -6.496 37.156 27.234 1 98.75 307 GLY A O 1
ATOM 2197 N N . GLY A 1 308 ? -6.461 34.938 26.938 1 98.88 308 GLY A N 1
ATOM 2198 C CA . GLY A 1 308 ? -5.852 35.031 25.625 1 98.88 308 GLY A CA 1
ATOM 2199 C C . GLY A 1 308 ? -6.715 35.75 24.609 1 98.88 308 GLY A C 1
ATOM 2200 O O . GLY A 1 308 ? -6.207 36.531 23.797 1 98.88 308 GLY A O 1
ATOM 2201 N N . VAL A 1 309 ? -8.023 35.5 24.719 1 98.88 309 VAL A N 1
ATOM 2202 C CA . VAL A 1 309 ? -8.969 36.156 23.844 1 98.88 309 VAL A CA 1
ATOM 2203 C C . VAL A 1 309 ? -8.906 37.688 24.062 1 98.88 309 VAL A C 1
ATOM 2205 O O . VAL A 1 309 ? -8.922 38.469 23.109 1 98.88 309 VAL A O 1
ATOM 2208 N N . GLU A 1 310 ? -8.773 38.125 25.25 1 98.81 310 GLU A N 1
ATOM 2209 C CA . GLU A 1 310 ? -8.703 39.531 25.578 1 98.81 310 GLU A CA 1
ATOM 2210 C C . GLU A 1 310 ? -7.406 40.156 25.062 1 98.81 310 GLU A C 1
ATOM 2212 O O . GLU A 1 310 ? -7.406 41.281 24.547 1 98.81 310 GLU A O 1
ATOM 2217 N N . VAL A 1 311 ? -6.34 39.438 25.234 1 98.94 311 VAL A N 1
ATOM 2218 C CA . VAL A 1 311 ? -5.059 39.938 24.719 1 98.94 311 VAL A CA 1
ATOM 2219 C C . VAL A 1 311 ? -5.117 40.031 23.203 1 98.94 311 VAL A C 1
ATOM 2221 O O . VAL A 1 311 ? -4.574 41 22.625 1 98.94 311 VAL A O 1
ATOM 2224 N N . ALA A 1 312 ? -5.766 39.125 22.547 1 98.94 312 ALA A N 1
ATOM 2225 C CA . ALA A 1 312 ? -5.953 39.156 21.109 1 98.94 312 ALA A CA 1
ATOM 2226 C C . ALA A 1 312 ? -6.754 40.375 20.688 1 98.94 312 ALA A C 1
ATOM 2228 O O . ALA A 1 312 ? -6.418 41.062 19.703 1 98.94 312 ALA A O 1
ATOM 2229 N N . ARG A 1 313 ? -7.801 40.625 21.469 1 98.81 313 ARG A N 1
ATOM 2230 C CA . ARG A 1 313 ? -8.625 41.781 21.203 1 98.81 313 ARG A CA 1
ATOM 2231 C C . ARG A 1 313 ? -7.789 43.062 21.266 1 98.81 313 ARG A C 1
ATOM 2233 O O . ARG A 1 313 ? -7.895 43.906 20.375 1 98.81 313 ARG A O 1
ATOM 2240 N N . ASP A 1 314 ? -6.984 43.188 22.219 1 98.88 314 ASP A N 1
ATOM 2241 C CA . ASP A 1 314 ? -6.125 44.375 22.391 1 98.88 314 ASP A CA 1
ATOM 2242 C C . ASP A 1 314 ? -5.129 44.5 21.25 1 98.88 314 ASP A C 1
ATOM 2244 O O . ASP A 1 314 ? -4.828 45.594 20.797 1 98.88 314 ASP A O 1
ATOM 2248 N N . ALA A 1 315 ? -4.57 43.406 20.797 1 98.88 315 ALA A N 1
ATOM 2249 C CA . ALA A 1 315 ? -3.609 43.375 19.688 1 98.88 315 ALA A CA 1
ATOM 2250 C C . ALA A 1 315 ? -4.23 43.938 18.406 1 98.88 315 ALA A C 1
ATOM 2252 O O . ALA A 1 315 ? -3.566 44.656 17.641 1 98.88 315 ALA A O 1
ATOM 2253 N N . ILE A 1 316 ? -5.508 43.562 18.188 1 98.88 316 ILE A N 1
ATOM 2254 C CA . ILE A 1 316 ? -6.211 44.062 17.016 1 98.88 316 ILE A CA 1
ATOM 2255 C C . ILE A 1 316 ? -6.516 45.562 17.203 1 98.88 316 ILE A C 1
ATOM 2257 O O . ILE A 1 316 ? -6.188 46.375 16.344 1 98.88 316 ILE A O 1
ATOM 2261 N N . ASP A 1 317 ? -7.039 45.906 18.344 1 98.69 317 ASP A N 1
ATOM 2262 C CA . ASP A 1 317 ? -7.562 47.25 18.578 1 98.69 317 ASP A CA 1
ATOM 2263 C C . ASP A 1 317 ? -6.43 48.281 18.672 1 98.69 317 ASP A C 1
ATOM 2265 O O . ASP A 1 317 ? -6.613 49.469 18.328 1 98.69 317 ASP A O 1
ATOM 2269 N N . SER A 1 318 ? -5.258 47.875 19.078 1 98.62 318 SER A N 1
ATOM 2270 C CA . SER A 1 318 ? -4.117 48.781 19.219 1 98.62 318 SER A CA 1
ATOM 2271 C C . SER A 1 318 ? -3.395 49 17.891 1 98.62 318 SER A C 1
ATOM 2273 O O . SER A 1 318 ? -2.547 49.875 17.766 1 98.62 318 SER A O 1
ATOM 2275 N N . GLY A 1 319 ? -3.721 48.156 16.922 1 98.62 319 GLY A N 1
ATOM 2276 C CA . GLY A 1 319 ? -3.039 48.219 15.641 1 98.62 319 GLY A CA 1
ATOM 2277 C C . GLY A 1 319 ? -1.784 47.375 15.586 1 98.62 319 GLY A C 1
ATOM 2278 O O . GLY A 1 319 ? -1.155 47.25 14.531 1 98.62 319 GLY A O 1
ATOM 2279 N N . ALA A 1 320 ? -1.472 46.719 16.688 1 98.81 320 ALA A N 1
ATOM 2280 C CA . ALA A 1 320 ? -0.252 45.938 16.766 1 98.81 320 ALA A CA 1
ATOM 2281 C C . ALA A 1 320 ? -0.306 44.75 15.789 1 98.81 320 ALA A C 1
ATOM 2283 O O . ALA A 1 320 ? 0.709 44.375 15.195 1 98.81 320 ALA A O 1
ATOM 2284 N N . ALA A 1 321 ? -1.48 44.125 15.641 1 98.81 321 ALA A N 1
ATOM 2285 C CA . ALA A 1 321 ? -1.641 43.031 14.703 1 98.81 321 ALA A CA 1
ATOM 2286 C C . ALA A 1 321 ? -1.396 43.469 13.266 1 98.81 321 ALA A C 1
ATOM 2288 O O . ALA A 1 321 ? -0.693 42.812 12.508 1 98.81 321 ALA A O 1
ATOM 2289 N N . LYS A 1 322 ? -1.997 44.594 12.891 1 98.69 322 LYS A N 1
ATOM 2290 C CA . LYS A 1 322 ? -1.812 45.156 11.547 1 98.69 322 LYS A CA 1
ATOM 2291 C C . LYS A 1 322 ? -0.344 45.469 11.289 1 98.69 322 LYS A C 1
ATOM 2293 O O . LYS A 1 322 ? 0.152 45.281 10.18 1 98.69 322 LYS A O 1
ATOM 2298 N N . ALA A 1 323 ? 0.367 45.938 12.258 1 98.62 323 ALA A N 1
ATOM 2299 C CA . ALA A 1 323 ? 1.782 46.281 12.125 1 98.62 323 ALA A CA 1
ATOM 2300 C C . ALA A 1 323 ? 2.605 45.062 11.758 1 98.62 323 ALA A C 1
ATOM 2302 O O . ALA A 1 323 ? 3.59 45.156 11.023 1 98.62 323 ALA A O 1
ATOM 2303 N N . LYS A 1 324 ? 2.254 43.938 12.297 1 98.56 324 LYS A N 1
ATOM 2304 C CA . LYS A 1 324 ? 2.963 42.688 11.984 1 98.56 324 LYS A CA 1
ATOM 2305 C C . LYS A 1 324 ? 2.742 42.281 10.531 1 98.56 324 LYS A C 1
ATOM 2307 O O . LYS A 1 324 ? 3.654 41.781 9.875 1 98.56 324 LYS A O 1
ATOM 2312 N N . HIS A 1 325 ? 1.482 42.406 10.031 1 98.62 325 HIS A N 1
ATOM 2313 C CA . HIS A 1 325 ? 1.225 42.188 8.617 1 98.62 325 HIS A CA 1
ATOM 2314 C C . HIS A 1 325 ? 2.078 43.094 7.738 1 98.62 325 HIS A C 1
ATOM 2316 O O . HIS A 1 325 ? 2.652 42.625 6.742 1 98.62 325 HIS A O 1
ATOM 2322 N N . ASP A 1 326 ? 2.174 44.344 8.156 1 98.19 326 ASP A N 1
ATOM 2323 C CA . ASP A 1 326 ? 2.98 45.312 7.41 1 98.19 326 ASP A CA 1
ATOM 2324 C C . ASP A 1 326 ? 4.457 44.906 7.422 1 98.19 326 ASP A C 1
ATOM 2326 O O . ASP A 1 326 ? 5.152 45.031 6.414 1 98.19 326 ASP A O 1
ATOM 2330 N N . ALA A 1 327 ? 4.898 44.438 8.516 1 97.31 327 ALA A N 1
ATOM 2331 C CA . ALA A 1 327 ? 6.285 43.969 8.617 1 97.31 327 ALA A CA 1
ATOM 2332 C C . ALA A 1 327 ? 6.551 42.812 7.68 1 97.31 327 ALA A C 1
ATOM 2334 O O . ALA A 1 327 ? 7.609 42.719 7.055 1 97.31 327 ALA A O 1
ATOM 2335 N N . LEU A 1 328 ? 5.602 41.875 7.629 1 96.88 328 LEU A N 1
ATOM 2336 C CA . LEU A 1 328 ? 5.73 40.719 6.738 1 96.88 328 LEU A CA 1
ATOM 2337 C C . LEU A 1 328 ? 5.777 41.188 5.277 1 96.88 328 LEU A C 1
ATOM 2339 O O . LEU A 1 328 ? 6.492 40.594 4.465 1 96.88 328 LEU A O 1
ATOM 2343 N N . ARG A 1 329 ? 4.992 42.156 4.914 1 96.56 329 ARG A N 1
ATOM 2344 C CA . ARG A 1 329 ? 4.926 42.656 3.547 1 96.56 329 ARG A CA 1
ATOM 2345 C C . ARG A 1 329 ? 6.258 43.281 3.127 1 96.56 329 ARG A C 1
ATOM 2347 O O . ARG A 1 329 ? 6.641 43.219 1.958 1 96.56 329 ARG A O 1
ATOM 2354 N N . GLU A 1 330 ? 6.926 43.906 4.02 1 91.88 330 GLU A N 1
ATOM 2355 C CA . GLU A 1 330 ? 8.156 44.625 3.727 1 91.88 330 GLU A CA 1
ATOM 2356 C C . GLU A 1 330 ? 9.367 43.688 3.721 1 91.88 330 GLU A C 1
ATOM 2358 O O . GLU A 1 330 ? 10.43 44.062 3.217 1 91.88 330 GLU A O 1
ATOM 2363 N N . ALA A 1 331 ? 9.148 42.594 4.242 1 85.81 331 ALA A N 1
ATOM 2364 C CA . ALA A 1 331 ? 10.25 41.656 4.355 1 85.81 331 ALA A CA 1
ATOM 2365 C C . ALA A 1 331 ? 10.477 40.906 3.039 1 85.81 331 ALA A C 1
ATOM 2367 O O . ALA A 1 331 ? 9.547 40.75 2.246 1 85.81 331 ALA A O 1
ATOM 2368 N N . MET B 1 1 ? -8.602 3.084 -10.422 1 96.62 1 MET B N 1
ATOM 2369 C CA . MET B 1 1 ? -7.562 2.564 -9.539 1 96.62 1 MET B CA 1
ATOM 2370 C C . MET B 1 1 ? -7.625 3.232 -8.172 1 96.62 1 MET B C 1
ATOM 2372 O O . MET B 1 1 ? -7.578 2.555 -7.145 1 96.62 1 MET B O 1
ATOM 2376 N N . GLN B 1 2 ? -7.875 4.605 -8.133 1 98 2 GLN B N 1
ATOM 2377 C CA . GLN B 1 2 ? -7.902 5.301 -6.852 1 98 2 GLN B CA 1
ATOM 2378 C C . GLN B 1 2 ? -9.031 4.789 -5.969 1 98 2 GLN B C 1
ATOM 2380 O O . GLN B 1 2 ? -8.836 4.555 -4.773 1 98 2 GLN B O 1
ATOM 2385 N N . ASP B 1 3 ? -10.211 4.605 -6.574 1 98.06 3 ASP B N 1
ATOM 2386 C CA . ASP B 1 3 ? -11.367 4.109 -5.828 1 98.06 3 ASP B CA 1
ATOM 2387 C C . ASP B 1 3 ? -11.094 2.719 -5.262 1 98.06 3 ASP B C 1
ATOM 2389 O O . ASP B 1 3 ? -11.398 2.445 -4.098 1 98.06 3 ASP B O 1
ATOM 2393 N N . TYR B 1 4 ? -10.5 1.772 -6.055 1 98.5 4 TYR B N 1
ATOM 2394 C CA . TYR B 1 4 ? -10.18 0.427 -5.594 1 98.5 4 TYR B CA 1
ATOM 2395 C C . TYR B 1 4 ? -9.18 0.471 -4.441 1 98.5 4 TYR B C 1
ATOM 2397 O O . TYR B 1 4 ? -9.352 -0.221 -3.438 1 98.5 4 TYR B O 1
ATOM 2405 N N . ILE B 1 5 ? -8.141 1.302 -4.633 1 98.69 5 ILE B N 1
ATOM 2406 C CA . ILE B 1 5 ? -7.102 1.407 -3.615 1 98.69 5 ILE B CA 1
ATOM 2407 C C . ILE B 1 5 ? -7.707 1.906 -2.307 1 98.69 5 ILE B C 1
ATOM 2409 O O . ILE B 1 5 ? -7.449 1.344 -1.239 1 98.69 5 ILE B O 1
ATOM 2413 N N . GLU B 1 6 ? -8.508 2.945 -2.381 1 98.56 6 GLU B N 1
ATOM 2414 C CA . GLU B 1 6 ? -9.102 3.521 -1.18 1 98.56 6 GLU B CA 1
ATOM 2415 C C . GLU B 1 6 ? -10.016 2.518 -0.482 1 98.56 6 GLU B C 1
ATOM 2417 O O . GLU B 1 6 ? -9.977 2.375 0.742 1 98.56 6 GLU B O 1
ATOM 2422 N N . ARG B 1 7 ? -10.906 1.823 -1.246 1 98.56 7 ARG B N 1
ATOM 2423 C CA . ARG B 1 7 ? -11.844 0.854 -0.684 1 98.56 7 ARG B CA 1
ATOM 2424 C C . ARG B 1 7 ? -11.102 -0.306 -0.029 1 98.56 7 ARG B C 1
ATOM 2426 O O . ARG B 1 7 ? -11.422 -0.698 1.096 1 98.56 7 ARG B O 1
ATOM 2433 N N . VAL B 1 8 ? -10.086 -0.86 -0.693 1 98.75 8 VAL B N 1
ATOM 2434 C CA . VAL B 1 8 ? -9.336 -1.999 -0.174 1 98.75 8 VAL B CA 1
ATOM 2435 C C . VAL B 1 8 ? -8.523 -1.57 1.046 1 98.75 8 VAL B C 1
ATOM 2437 O O . VAL B 1 8 ? -8.43 -2.309 2.027 1 98.75 8 VAL B O 1
ATOM 2440 N N . THR B 1 9 ? -7.922 -0.396 0.969 1 98.62 9 THR B N 1
ATOM 2441 C CA . THR B 1 9 ? -7.168 0.135 2.1 1 98.62 9 THR B CA 1
ATOM 2442 C C . THR B 1 9 ? -8.07 0.309 3.318 1 98.62 9 THR B C 1
ATOM 2444 O O . THR B 1 9 ? -7.633 0.108 4.453 1 98.62 9 THR B O 1
ATOM 2447 N N . GLY B 1 10 ? -9.273 0.628 3.08 1 97.94 10 GLY B N 1
ATOM 2448 C CA . GLY B 1 10 ? -10.258 0.785 4.145 1 97.94 10 GLY B CA 1
ATOM 2449 C C . GLY B 1 10 ? -10.82 -0.535 4.637 1 97.94 10 GLY B C 1
ATOM 2450 O O . GLY B 1 10 ? -11.672 -0.559 5.523 1 97.94 10 GLY B O 1
ATOM 2451 N N . GLY B 1 11 ? -10.477 -1.67 4.02 1 98.31 11 GLY B N 1
ATOM 2452 C CA . GLY B 1 11 ? -10.867 -2.99 4.48 1 98.31 11 GLY B CA 1
ATOM 2453 C C . GLY B 1 11 ? -12.023 -3.578 3.689 1 98.31 11 GLY B C 1
ATOM 2454 O O . GLY B 1 11 ? -12.531 -4.648 4.027 1 98.31 11 GLY B O 1
ATOM 2455 N N . ALA B 1 12 ? -12.453 -2.885 2.652 1 98.56 12 ALA B N 1
ATOM 2456 C CA . ALA B 1 12 ? -13.578 -3.371 1.852 1 98.56 12 ALA B CA 1
ATOM 2457 C C . ALA B 1 12 ? -13.117 -4.43 0.852 1 98.56 12 ALA B C 1
ATOM 2459 O O . ALA B 1 12 ? -12.055 -4.297 0.244 1 98.56 12 ALA B O 1
ATOM 2460 N N . ASP B 1 13 ? -13.914 -5.473 0.72 1 98.75 13 ASP B N 1
ATOM 2461 C CA . ASP B 1 13 ? -13.648 -6.52 -0.261 1 98.75 13 ASP B CA 1
ATOM 2462 C C . ASP B 1 13 ? -14.148 -6.113 -1.646 1 98.75 13 ASP B C 1
ATOM 2464 O O . ASP B 1 13 ? -15.156 -5.418 -1.768 1 98.75 13 ASP B O 1
ATOM 2468 N N . LEU B 1 14 ? -13.484 -6.523 -2.615 1 98.81 14 LEU B N 1
ATOM 2469 C CA . LEU B 1 14 ? -13.938 -6.344 -3.986 1 98.81 14 LEU B CA 1
ATOM 2470 C C . LEU B 1 14 ? -14.703 -7.574 -4.469 1 98.81 14 LEU B C 1
ATOM 2472 O O . LEU B 1 14 ? -14.359 -8.703 -4.102 1 98.81 14 LEU B O 1
ATOM 2476 N N . THR B 1 15 ? -15.75 -7.383 -5.281 1 98.75 15 THR B N 1
ATOM 2477 C CA . THR B 1 15 ? -16.391 -8.492 -5.969 1 98.75 15 THR B CA 1
ATOM 2478 C C . THR B 1 15 ? -15.477 -9.078 -7.043 1 98.75 15 THR B C 1
ATOM 2480 O O . THR B 1 15 ? -14.438 -8.492 -7.355 1 98.75 15 THR B O 1
ATOM 2483 N N . VAL B 1 16 ? -15.859 -10.242 -7.59 1 98.81 16 VAL B N 1
ATOM 2484 C CA . VAL B 1 16 ? -15.094 -10.859 -8.664 1 98.81 16 VAL B CA 1
ATOM 2485 C C . VAL B 1 16 ? -14.953 -9.875 -9.828 1 98.81 16 VAL B C 1
ATOM 2487 O O . VAL B 1 16 ? -13.852 -9.68 -10.352 1 98.81 16 VAL B O 1
ATOM 2490 N N . GLU B 1 17 ? -16.016 -9.227 -10.172 1 98.69 17 GLU B N 1
ATOM 2491 C CA . GLU B 1 17 ? -16.031 -8.305 -11.305 1 98.69 17 GLU B CA 1
ATOM 2492 C C . GLU B 1 17 ? -15.156 -7.082 -11.023 1 98.69 17 GLU B C 1
ATOM 2494 O O . GLU B 1 17 ? -14.406 -6.637 -11.891 1 98.69 17 GLU B O 1
ATOM 2499 N N . GLU B 1 18 ? -15.305 -6.52 -9.82 1 98.75 18 GLU B N 1
ATOM 2500 C CA . GLU B 1 18 ? -14.5 -5.367 -9.438 1 98.75 18 GLU B CA 1
ATOM 2501 C C . GLU B 1 18 ? -13.008 -5.707 -9.438 1 98.75 18 GLU B C 1
ATOM 2503 O O . GLU B 1 18 ? -12.188 -4.914 -9.898 1 98.75 18 GLU B O 1
ATOM 2508 N N . ALA B 1 19 ? -12.695 -6.879 -8.922 1 98.81 19 ALA B N 1
ATOM 2509 C CA . ALA B 1 19 ? -11.305 -7.32 -8.883 1 98.81 19 ALA B CA 1
ATOM 2510 C C . ALA B 1 19 ? -10.758 -7.547 -10.289 1 98.81 19 ALA B C 1
ATOM 2512 O O . ALA B 1 19 ? -9.602 -7.246 -10.57 1 98.81 19 ALA B O 1
ATOM 2513 N N . ARG B 1 20 ? -11.57 -8.125 -11.172 1 98.69 20 ARG B N 1
ATOM 2514 C CA . ARG B 1 20 ? -11.188 -8.305 -12.57 1 98.69 20 ARG B CA 1
ATOM 2515 C C . ARG B 1 20 ? -10.875 -6.961 -13.227 1 98.69 20 ARG B C 1
ATOM 2517 O O . ARG B 1 20 ? -9.867 -6.82 -13.922 1 98.69 20 ARG B O 1
ATOM 2524 N N . ASP B 1 21 ? -11.688 -5.988 -12.977 1 98.38 21 ASP B N 1
ATOM 2525 C CA . ASP B 1 21 ? -11.477 -4.645 -13.508 1 98.38 21 ASP B CA 1
ATOM 2526 C C . ASP B 1 21 ? -10.203 -4.02 -12.93 1 98.38 21 ASP B C 1
ATOM 2528 O O . ASP B 1 21 ? -9.461 -3.338 -13.641 1 98.38 21 ASP B O 1
ATOM 2532 N N . ALA B 1 22 ? -9.977 -4.199 -11.656 1 98.56 22 ALA B N 1
ATOM 2533 C CA . ALA B 1 22 ? -8.766 -3.697 -11.031 1 98.56 22 ALA B CA 1
ATOM 2534 C C . ALA B 1 22 ? -7.52 -4.316 -11.664 1 98.56 22 ALA B C 1
ATOM 2536 O O . ALA B 1 22 ? -6.539 -3.617 -11.922 1 98.56 22 ALA B O 1
ATOM 2537 N N . ALA B 1 23 ? -7.57 -5.613 -11.906 1 98.38 23 ALA B N 1
ATOM 2538 C CA . ALA B 1 23 ? -6.449 -6.293 -12.555 1 98.38 23 ALA B CA 1
ATOM 2539 C C . ALA B 1 23 ? -6.176 -5.711 -13.938 1 98.38 23 ALA B C 1
ATOM 2541 O O . ALA B 1 23 ? -5.023 -5.48 -14.305 1 98.38 23 ALA B O 1
ATOM 2542 N N . ARG B 1 24 ? -7.207 -5.508 -14.703 1 97.38 24 ARG B N 1
ATOM 2543 C CA . ARG B 1 24 ? -7.055 -4.918 -16.031 1 97.38 24 ARG B CA 1
ATOM 2544 C C . ARG B 1 24 ? -6.398 -3.543 -15.945 1 97.38 24 ARG B C 1
ATOM 2546 O O . ARG B 1 24 ? -5.516 -3.221 -16.75 1 97.38 24 ARG B O 1
ATOM 2553 N N . ALA B 1 25 ? -6.82 -2.762 -15 1 97.56 25 ALA B N 1
ATOM 2554 C CA . ALA B 1 25 ? -6.246 -1.435 -14.797 1 97.56 25 ALA B CA 1
ATOM 2555 C C . ALA B 1 25 ? -4.77 -1.526 -14.43 1 97.56 25 ALA B C 1
ATOM 2557 O O . ALA B 1 25 ? -3.969 -0.677 -14.836 1 97.56 25 ALA B O 1
ATOM 2558 N N . VAL B 1 26 ? -4.352 -2.512 -13.648 1 98.31 26 VAL B N 1
ATOM 2559 C CA . VAL B 1 26 ? -2.963 -2.732 -13.266 1 98.31 26 VAL B CA 1
ATOM 2560 C C . VAL B 1 26 ? -2.104 -2.92 -14.516 1 98.31 26 VAL B C 1
ATOM 2562 O O . VAL B 1 26 ? -0.997 -2.385 -14.602 1 98.31 26 VAL B O 1
ATOM 2565 N N . PHE B 1 27 ? -2.594 -3.631 -15.477 1 96.94 27 PHE B N 1
ATOM 2566 C CA . PHE B 1 27 ? -1.812 -3.992 -16.656 1 96.94 27 PHE B CA 1
ATOM 2567 C C . PHE B 1 27 ? -1.841 -2.873 -17.688 1 96.94 27 PHE B C 1
ATOM 2569 O O . PHE B 1 27 ? -0.977 -2.807 -18.562 1 96.94 27 PHE B O 1
ATOM 2576 N N . GLU B 1 28 ? -2.777 -1.969 -17.625 1 94.38 28 GLU B N 1
ATOM 2577 C CA . GLU B 1 28 ? -2.967 -1.002 -18.703 1 94.38 28 GLU B CA 1
ATOM 2578 C C . GLU B 1 28 ? -2.555 0.401 -18.266 1 94.38 28 GLU B C 1
ATOM 2580 O O . GLU B 1 28 ? -1.834 1.095 -18.984 1 94.38 28 GLU B O 1
ATOM 2585 N N . ASP B 1 29 ? -3.012 0.887 -17.078 1 93.94 29 ASP B N 1
ATOM 2586 C CA . ASP B 1 29 ? -2.986 2.324 -16.828 1 93.94 29 ASP B CA 1
ATOM 2587 C C . ASP B 1 29 ? -2.428 2.625 -15.438 1 93.94 29 ASP B C 1
ATOM 2589 O O . ASP B 1 29 ? -2.133 3.779 -15.117 1 93.94 29 ASP B O 1
ATOM 2593 N N . ALA B 1 30 ? -2.246 1.684 -14.633 1 97.94 30 ALA B N 1
ATOM 2594 C CA . ALA B 1 30 ? -1.88 1.963 -13.25 1 97.94 30 ALA B CA 1
ATOM 2595 C C . ALA B 1 30 ? -0.428 2.42 -13.141 1 97.94 30 ALA B C 1
ATOM 2597 O O . ALA B 1 30 ? 0.441 1.909 -13.852 1 97.94 30 ALA B O 1
ATOM 2598 N N . THR B 1 31 ? -0.158 3.445 -12.352 1 98.5 31 THR B N 1
ATOM 2599 C CA . THR B 1 31 ? 1.206 3.867 -12.047 1 98.5 31 THR B CA 1
ATOM 2600 C C . THR B 1 31 ? 1.864 2.9 -11.07 1 98.5 31 THR B C 1
ATOM 2602 O O . THR B 1 31 ? 1.183 2.102 -10.422 1 98.5 31 THR B O 1
ATOM 2605 N N . GLU B 1 32 ? 3.217 2.947 -10.953 1 98.56 32 GLU B N 1
ATOM 2606 C CA . GLU B 1 32 ? 3.934 2.068 -10.039 1 98.56 32 GLU B CA 1
ATOM 2607 C C . GLU B 1 32 ? 3.469 2.279 -8.594 1 98.56 32 GLU B C 1
ATOM 2609 O O . GLU B 1 32 ? 3.33 1.318 -7.836 1 98.56 32 GLU B O 1
ATOM 2614 N N . ALA B 1 33 ? 3.174 3.527 -8.211 1 98.81 33 ALA B N 1
ATOM 2615 C CA . ALA B 1 33 ? 2.693 3.826 -6.863 1 98.81 33 ALA B CA 1
ATOM 2616 C C . ALA B 1 33 ? 1.333 3.184 -6.613 1 98.81 33 ALA B C 1
ATOM 2618 O O . ALA B 1 33 ? 1.084 2.648 -5.531 1 98.81 33 ALA B O 1
ATOM 2619 N N . GLN B 1 34 ? 0.527 3.271 -7.617 1 98.88 34 GLN B N 1
ATOM 2620 C CA . GLN B 1 34 ? -0.801 2.68 -7.496 1 98.88 34 GLN B CA 1
ATOM 2621 C C . GLN B 1 34 ? -0.718 1.16 -7.395 1 98.88 34 GLN B C 1
ATOM 2623 O O . GLN B 1 34 ? -1.441 0.544 -6.605 1 98.88 34 GLN B O 1
ATOM 2628 N N . ILE B 1 35 ? 0.153 0.552 -8.211 1 98.88 35 ILE B N 1
ATOM 2629 C CA . ILE B 1 35 ? 0.335 -0.895 -8.172 1 98.88 35 ILE B CA 1
ATOM 2630 C C . ILE B 1 35 ? 0.836 -1.315 -6.789 1 98.88 35 ILE B C 1
ATOM 2632 O O . ILE B 1 35 ? 0.278 -2.225 -6.168 1 98.88 35 ILE B O 1
ATOM 2636 N N . GLY B 1 36 ? 1.889 -0.615 -6.309 1 98.88 36 GLY B N 1
ATOM 2637 C CA . GLY B 1 36 ? 2.391 -0.907 -4.977 1 98.88 36 GLY B CA 1
ATOM 2638 C C . GLY B 1 36 ? 1.328 -0.785 -3.898 1 98.88 36 GLY B C 1
ATOM 2639 O O . GLY B 1 36 ? 1.206 -1.658 -3.037 1 98.88 36 GLY B O 1
ATOM 2640 N N . ALA B 1 37 ? 0.537 0.26 -3.969 1 98.94 37 ALA B N 1
ATOM 2641 C CA . ALA B 1 37 ? -0.498 0.526 -2.973 1 98.94 37 ALA B CA 1
ATOM 2642 C C . ALA B 1 37 ? -1.566 -0.563 -2.986 1 98.94 37 ALA B C 1
ATOM 2644 O O . ALA B 1 37 ? -1.952 -1.077 -1.934 1 98.94 37 ALA B O 1
ATOM 2645 N N . LEU B 1 38 ? -2.059 -0.892 -4.152 1 98.88 38 LEU B N 1
ATOM 2646 C CA . LEU B 1 38 ? -3.117 -1.888 -4.27 1 98.88 38 LEU B CA 1
ATOM 2647 C C . LEU B 1 38 ? -2.65 -3.242 -3.746 1 98.88 38 LEU B C 1
ATOM 2649 O O . LEU B 1 38 ? -3.369 -3.9 -2.988 1 98.88 38 LEU B O 1
ATOM 2653 N N . LEU B 1 39 ? -1.434 -3.662 -4.148 1 98.81 39 LEU B N 1
ATOM 2654 C CA . LEU B 1 39 ? -0.917 -4.965 -3.742 1 98.81 39 LEU B CA 1
ATOM 2655 C C . LEU B 1 39 ? -0.711 -5.023 -2.232 1 98.81 39 LEU B C 1
ATOM 2657 O O . LEU B 1 39 ? -1.063 -6.016 -1.591 1 98.81 39 LEU B O 1
ATOM 2661 N N . ALA B 1 40 ? -0.152 -3.947 -1.657 1 98.81 40 ALA B N 1
ATOM 2662 C CA . ALA B 1 40 ? 0.057 -3.9 -0.212 1 98.81 40 ALA B CA 1
ATOM 2663 C C . ALA B 1 40 ? -1.273 -3.896 0.535 1 98.81 40 ALA B C 1
ATOM 2665 O O . ALA B 1 40 ? -1.424 -4.578 1.551 1 98.81 40 ALA B O 1
ATOM 2666 N N . ALA B 1 41 ? -2.254 -3.141 0.044 1 98.81 41 ALA B N 1
ATOM 2667 C CA . ALA B 1 41 ? -3.557 -3.039 0.699 1 98.81 41 ALA B CA 1
ATOM 2668 C C . ALA B 1 41 ? -4.285 -4.379 0.675 1 98.81 41 ALA B C 1
ATOM 2670 O O . ALA B 1 41 ? -4.875 -4.793 1.678 1 98.81 41 ALA B O 1
ATOM 2671 N N . LEU B 1 42 ? -4.25 -5.031 -0.458 1 98.81 42 LEU B N 1
ATOM 2672 C CA . LEU B 1 42 ? -4.879 -6.344 -0.569 1 98.81 42 LEU B CA 1
ATOM 2673 C C . LEU B 1 42 ? -4.262 -7.324 0.422 1 98.81 42 LEU B C 1
ATOM 2675 O O . LEU B 1 42 ? -4.98 -8.047 1.118 1 98.81 42 LEU B O 1
ATOM 2679 N N . ARG B 1 43 ? -2.973 -7.352 0.451 1 98.5 43 ARG B N 1
ATOM 2680 C CA . ARG B 1 43 ? -2.27 -8.258 1.353 1 98.5 43 ARG B CA 1
ATOM 2681 C C . ARG B 1 43 ? -2.582 -7.934 2.809 1 98.5 43 ARG B C 1
ATOM 2683 O O . ARG B 1 43 ? -2.811 -8.836 3.617 1 98.5 43 ARG B O 1
ATOM 2690 N N . ALA B 1 44 ? -2.584 -6.664 3.164 1 98.25 44 ALA B N 1
ATOM 2691 C CA . ALA B 1 44 ? -2.859 -6.234 4.531 1 98.25 44 ALA B CA 1
ATOM 2692 C C . ALA B 1 44 ? -4.266 -6.645 4.965 1 98.25 44 ALA B C 1
ATOM 2694 O O . ALA B 1 44 ? -4.469 -7.078 6.102 1 98.25 44 ALA B O 1
ATOM 2695 N N . LYS B 1 45 ? -5.227 -6.492 4.145 1 97.81 45 LYS B N 1
ATOM 2696 C CA . LYS B 1 45 ? -6.625 -6.809 4.422 1 97.81 45 LYS B CA 1
ATOM 2697 C C . LYS B 1 45 ? -6.844 -8.32 4.484 1 97.81 45 LYS B C 1
ATOM 2699 O O . LYS B 1 45 ? -7.691 -8.797 5.242 1 97.81 45 LYS B O 1
ATOM 2704 N N . GLY B 1 46 ? -5.98 -9.062 3.662 1 97.62 46 GLY B N 1
ATOM 2705 C CA . GLY B 1 46 ? -6.25 -10.461 3.359 1 97.62 46 GLY B CA 1
ATOM 2706 C C . GLY B 1 46 ? -7.051 -10.656 2.088 1 97.62 46 GLY B C 1
ATOM 2707 O O . GLY B 1 46 ? -8.227 -10.273 2.025 1 97.62 46 GLY B O 1
ATOM 2708 N N . GLU B 1 47 ? -6.523 -11.211 1.091 1 98.25 47 GLU B N 1
ATOM 2709 C CA . GLU B 1 47 ? -7.176 -11.406 -0.201 1 98.25 47 GLU B CA 1
ATOM 2710 C C . GLU B 1 47 ? -8.289 -12.445 -0.103 1 98.25 47 GLU B C 1
ATOM 2712 O O . GLU B 1 47 ? -8.102 -13.516 0.47 1 98.25 47 GLU B O 1
ATOM 2717 N N . THR B 1 48 ? -9.461 -12.125 -0.591 1 98.5 48 THR B N 1
ATOM 2718 C CA . THR B 1 48 ? -10.578 -13.062 -0.606 1 98.5 48 THR B CA 1
ATOM 2719 C C . THR B 1 48 ? -10.531 -13.93 -1.857 1 98.5 48 THR B C 1
ATOM 2721 O O . THR B 1 48 ? -9.789 -13.641 -2.799 1 98.5 48 THR B O 1
ATOM 2724 N N . GLU B 1 49 ? -11.344 -15.023 -1.833 1 98.62 49 GLU B N 1
ATOM 2725 C CA . GLU B 1 49 ? -11.438 -15.898 -3 1 98.62 49 GLU B CA 1
ATOM 2726 C C . GLU B 1 49 ? -11.961 -15.141 -4.215 1 98.62 49 GLU B C 1
ATOM 2728 O O . GLU B 1 49 ? -11.539 -15.398 -5.344 1 98.62 49 GLU B O 1
ATOM 2733 N N . ALA B 1 50 ? -12.922 -14.195 -3.986 1 98.75 50 ALA B N 1
ATOM 2734 C CA . ALA B 1 50 ? -13.469 -13.406 -5.082 1 98.75 50 ALA B CA 1
ATOM 2735 C C . ALA B 1 50 ? -12.398 -12.516 -5.707 1 98.75 50 ALA B C 1
ATOM 2737 O O . ALA B 1 50 ? -12.32 -12.391 -6.934 1 98.75 50 ALA B O 1
ATOM 2738 N N . GLU B 1 51 ? -11.609 -11.859 -4.852 1 98.88 51 GLU B N 1
ATOM 2739 C CA . GLU B 1 51 ? -10.539 -10.992 -5.328 1 98.88 51 GLU B CA 1
ATOM 2740 C C . GLU B 1 51 ? -9.484 -11.789 -6.09 1 98.88 51 GLU B C 1
ATOM 2742 O O . GLU B 1 51 ? -9.023 -11.359 -7.152 1 98.88 51 GLU B O 1
ATOM 2747 N N . ILE B 1 52 ? -9.102 -12.984 -5.57 1 98.88 52 ILE B N 1
ATOM 2748 C CA . ILE B 1 52 ? -8.141 -13.844 -6.238 1 98.88 52 ILE B CA 1
ATOM 2749 C C . ILE B 1 52 ? -8.688 -14.273 -7.598 1 98.88 52 ILE B C 1
ATOM 2751 O O . ILE B 1 52 ? -7.996 -14.172 -8.617 1 98.88 52 ILE B O 1
ATOM 2755 N N . ALA B 1 53 ? -9.93 -14.703 -7.629 1 98.75 53 ALA B N 1
ATOM 2756 C CA . ALA B 1 53 ? -10.562 -15.133 -8.875 1 98.75 53 ALA B CA 1
ATOM 2757 C C . ALA B 1 53 ? -10.641 -13.984 -9.875 1 98.75 53 ALA B C 1
ATOM 2759 O O . ALA B 1 53 ? -10.352 -14.164 -11.055 1 98.75 53 ALA B O 1
ATOM 2760 N N . GLY B 1 54 ? -11.078 -12.828 -9.391 1 98.81 54 GLY B N 1
ATOM 2761 C CA . GLY B 1 54 ? -11.172 -11.672 -10.266 1 98.81 54 GLY B CA 1
ATOM 2762 C C . GLY B 1 54 ? -9.836 -11.273 -10.867 1 98.81 54 GLY B C 1
ATOM 2763 O O . GLY B 1 54 ? -9.75 -10.992 -12.07 1 98.81 54 GLY B O 1
ATOM 2764 N N . PHE B 1 55 ? -8.812 -11.234 -10.078 1 98.88 55 PHE B N 1
ATOM 2765 C CA . PHE B 1 55 ? -7.484 -10.922 -10.586 1 98.88 55 PHE B CA 1
ATOM 2766 C C . PHE B 1 55 ? -7.031 -11.969 -11.594 1 98.88 55 PHE B C 1
ATOM 2768 O O . PHE B 1 55 ? -6.418 -11.641 -12.609 1 98.88 55 PHE B O 1
ATOM 2775 N N . ALA B 1 56 ? -7.273 -13.242 -11.297 1 98.5 56 ALA B N 1
ATOM 2776 C CA . ALA B 1 56 ? -6.934 -14.312 -12.234 1 98.5 56 ALA B CA 1
ATOM 2777 C C . ALA B 1 56 ? -7.648 -14.125 -13.57 1 98.5 56 ALA B C 1
ATOM 2779 O O . ALA B 1 56 ? -7.043 -14.281 -14.633 1 98.5 56 ALA B O 1
ATOM 2780 N N . GLN B 1 57 ? -8.961 -13.836 -13.492 1 98.25 57 GLN B N 1
ATOM 2781 C CA . GLN B 1 57 ? -9.727 -13.594 -14.711 1 98.25 57 GLN B CA 1
ATOM 2782 C C . GLN B 1 57 ? -9.156 -12.422 -15.5 1 98.25 57 GLN B C 1
ATOM 2784 O O . GLN B 1 57 ? -9.023 -12.492 -16.719 1 98.25 57 GLN B O 1
ATOM 2789 N N . GLY B 1 58 ? -8.828 -11.328 -14.812 1 98.06 58 GLY B N 1
ATOM 2790 C CA . GLY B 1 58 ? -8.211 -10.188 -15.469 1 98.06 58 GLY B CA 1
ATOM 2791 C C . GLY B 1 58 ? -6.891 -10.523 -16.125 1 98.06 58 GLY B C 1
ATOM 2792 O O . GLY B 1 58 ? -6.613 -10.07 -17.25 1 98.06 58 GLY B O 1
ATOM 2793 N N . MET B 1 59 ? -6.113 -11.297 -15.469 1 97.69 59 MET B N 1
ATOM 2794 C CA . MET B 1 59 ? -4.828 -11.727 -16.016 1 97.69 59 MET B CA 1
ATOM 2795 C C . MET B 1 59 ? -5.02 -12.617 -17.234 1 97.69 59 MET B C 1
ATOM 2797 O O . MET B 1 59 ? -4.281 -12.5 -18.219 1 97.69 59 MET B O 1
ATOM 2801 N N . ARG B 1 60 ? -5.969 -13.484 -17.219 1 96.75 60 ARG B N 1
ATOM 2802 C CA . ARG B 1 60 ? -6.281 -14.32 -18.375 1 96.75 60 ARG B CA 1
ATOM 2803 C C . ARG B 1 60 ? -6.73 -13.477 -19.562 1 96.75 60 ARG B C 1
ATOM 2805 O O . ARG B 1 60 ? -6.375 -13.758 -20.703 1 96.75 60 ARG B O 1
ATOM 2812 N N . ASP B 1 61 ? -7.512 -12.438 -19.234 1 96.44 61 ASP B N 1
ATOM 2813 C CA . ASP B 1 61 ? -7.988 -11.539 -20.281 1 96.44 61 ASP B CA 1
ATOM 2814 C C . ASP B 1 61 ? -6.82 -10.883 -21.016 1 96.44 61 ASP B C 1
ATOM 2816 O O . ASP B 1 61 ? -6.93 -10.555 -22.203 1 96.44 61 ASP B O 1
ATOM 2820 N N . ALA B 1 62 ? -5.75 -10.727 -20.344 1 96.94 62 ALA B N 1
ATOM 2821 C CA . ALA B 1 62 ? -4.609 -10.008 -20.906 1 96.94 62 ALA B CA 1
ATOM 2822 C C . ALA B 1 62 ? -3.582 -10.984 -21.484 1 96.94 62 ALA B C 1
ATOM 2824 O O . ALA B 1 62 ? -2.551 -10.562 -22.016 1 96.94 62 ALA B O 1
ATOM 2825 N N . ALA B 1 63 ? -3.816 -12.336 -21.438 1 97.56 63 ALA B N 1
ATOM 2826 C CA . ALA B 1 63 ? -2.871 -13.359 -21.859 1 97.56 63 ALA B CA 1
ATOM 2827 C C . ALA B 1 63 ? -3.014 -13.656 -23.359 1 97.56 63 ALA B C 1
ATOM 2829 O O . ALA B 1 63 ? -4.016 -13.289 -23.969 1 97.56 63 ALA B O 1
ATOM 2830 N N . LEU B 1 64 ? -1.964 -14.148 -23.969 1 98.19 64 LEU B N 1
ATOM 2831 C CA . LEU B 1 64 ? -2.076 -14.82 -25.266 1 98.19 64 LEU B CA 1
ATOM 2832 C C . LEU B 1 64 ? -2.623 -16.234 -25.094 1 98.19 64 LEU B C 1
ATOM 2834 O O . LEU B 1 64 ? -1.904 -17.141 -24.656 1 98.19 64 LEU B O 1
ATOM 2838 N N . THR B 1 65 ? -3.885 -16.406 -25.453 1 98 65 THR B N 1
ATOM 2839 C CA . THR B 1 65 ? -4.551 -17.672 -25.172 1 98 65 THR B CA 1
ATOM 2840 C C . THR B 1 65 ? -4.527 -18.594 -26.391 1 98 65 THR B C 1
ATOM 2842 O O . THR B 1 65 ? -4.305 -18.125 -27.516 1 98 65 THR B O 1
ATOM 2845 N N . ILE B 1 66 ? -4.621 -19.875 -26.156 1 98.25 66 ILE B N 1
ATOM 2846 C CA . ILE B 1 66 ? -4.812 -20.891 -27.188 1 98.25 66 ILE B CA 1
ATOM 2847 C C . ILE B 1 66 ? -6.02 -21.766 -26.844 1 98.25 66 ILE B C 1
ATOM 2849 O O . ILE B 1 66 ? -6.461 -21.797 -25.688 1 98.25 66 ILE B O 1
ATOM 2853 N N . GLU B 1 67 ? -6.543 -22.422 -27.812 1 97.31 67 GLU B N 1
ATOM 2854 C CA . GLU B 1 67 ? -7.727 -23.266 -27.641 1 97.31 67 GLU B CA 1
ATOM 2855 C C . GLU B 1 67 ? -7.586 -24.594 -28.375 1 97.31 67 GLU B C 1
ATOM 2857 O O . GLU B 1 67 ? -8.359 -24.891 -29.281 1 97.31 67 GLU B O 1
ATOM 2862 N N . PRO B 1 68 ? -6.641 -25.391 -27.875 1 97.88 68 PRO B N 1
ATOM 2863 C CA . PRO B 1 68 ? -6.492 -26.688 -28.531 1 97.88 68 PRO B CA 1
ATOM 2864 C C . PRO B 1 68 ? -7.785 -27.5 -28.531 1 97.88 68 PRO B C 1
ATOM 2866 O O . PRO B 1 68 ? -8.531 -27.469 -27.547 1 97.88 68 PRO B O 1
ATOM 2869 N N . ASP B 1 69 ? -8.016 -28.172 -29.672 1 95.75 69 ASP B N 1
ATOM 2870 C CA . ASP B 1 69 ? -9.195 -29.016 -29.797 1 95.75 69 ASP B CA 1
ATOM 2871 C C . ASP B 1 69 ? -8.953 -30.391 -29.172 1 95.75 69 ASP B C 1
ATOM 2873 O O . ASP B 1 69 ? -9.008 -31.406 -29.859 1 95.75 69 ASP B O 1
ATOM 2877 N N . ARG B 1 70 ? -8.664 -30.406 -27.906 1 93.75 70 ARG B N 1
ATOM 2878 C CA . ARG B 1 70 ? -8.445 -31.578 -27.062 1 93.75 70 ARG B CA 1
ATOM 2879 C C . ARG B 1 70 ? -8.859 -31.312 -25.625 1 93.75 70 ARG B C 1
ATOM 2881 O O . ARG B 1 70 ? -8.617 -30.219 -25.094 1 93.75 70 ARG B O 1
ATOM 2888 N N . GLY B 1 71 ? -9.641 -32.344 -25.062 1 89.56 71 GLY B N 1
ATOM 2889 C CA . GLY B 1 71 ? -9.992 -32.125 -23.672 1 89.56 71 GLY B CA 1
ATOM 2890 C C . GLY B 1 71 ? -10.461 -33.375 -22.969 1 89.56 71 GLY B C 1
ATOM 2891 O O . GLY B 1 71 ? -10.562 -34.438 -23.578 1 89.56 71 GLY B O 1
ATOM 2892 N N . PRO B 1 72 ? -10.57 -33.156 -21.781 1 96.12 72 PRO B N 1
ATOM 2893 C CA . PRO B 1 72 ? -10.281 -32.031 -20.891 1 96.12 72 PRO B CA 1
ATOM 2894 C C . PRO B 1 72 ? -8.789 -31.719 -20.797 1 96.12 72 PRO B C 1
ATOM 2896 O O . PRO B 1 72 ? -7.961 -32.625 -20.781 1 96.12 72 PRO B O 1
ATOM 2899 N N . LEU B 1 73 ? -8.438 -30.438 -20.797 1 98.44 73 LEU B N 1
ATOM 2900 C CA . LEU B 1 73 ? -7.051 -30 -20.641 1 98.44 73 LEU B CA 1
ATOM 2901 C C . LEU B 1 73 ? -6.645 -29.984 -19.172 1 98.44 73 LEU B C 1
ATOM 2903 O O . LEU B 1 73 ? -7.363 -29.453 -18.328 1 98.44 73 LEU B O 1
ATOM 2907 N N . VAL B 1 74 ? -5.496 -30.594 -18.906 1 98.62 74 VAL B N 1
ATOM 2908 C CA . VAL B 1 74 ? -5.016 -30.734 -17.531 1 98.62 74 VAL B CA 1
ATOM 2909 C C . VAL B 1 74 ? -3.787 -29.859 -17.312 1 98.62 74 VAL B C 1
ATOM 2911 O O . VAL B 1 74 ? -2.914 -29.781 -18.188 1 98.62 74 VAL B O 1
ATOM 2914 N N . ASP B 1 75 ? -3.758 -29.172 -16.219 1 98.69 75 ASP B N 1
ATOM 2915 C CA . ASP B 1 75 ? -2.574 -28.438 -15.781 1 98.69 75 ASP B CA 1
ATOM 2916 C C . ASP B 1 75 ? -2.129 -28.891 -14.391 1 98.69 75 ASP B C 1
ATOM 2918 O O . ASP B 1 75 ? -2.963 -29.188 -13.531 1 98.69 75 ASP B O 1
ATOM 2922 N N . THR B 1 76 ? -0.854 -28.922 -14.156 1 98.31 76 THR B N 1
ATOM 2923 C CA . THR B 1 76 ? -0.311 -29.359 -12.875 1 98.31 76 THR B CA 1
ATOM 2924 C C . THR B 1 76 ? 0.491 -28.234 -12.219 1 98.31 76 THR B C 1
ATOM 2926 O O . THR B 1 76 ? 1.31 -28.484 -11.328 1 98.31 76 THR B O 1
ATOM 2929 N N . CYS B 1 77 ? 0.317 -27.031 -12.672 1 93.88 77 CYS B N 1
ATOM 2930 C CA . CYS B 1 77 ? 1.051 -25.875 -12.172 1 93.88 77 CYS B CA 1
ATOM 2931 C C . CYS B 1 77 ? 0.666 -25.562 -10.727 1 93.88 77 CYS B C 1
ATOM 2933 O O . CYS B 1 77 ? -0.514 -25.609 -10.375 1 93.88 77 CYS B O 1
ATOM 2935 N N . GLY B 1 78 ? 1.608 -25.312 -9.898 1 95.19 78 GLY B N 1
ATOM 2936 C CA . GLY B 1 78 ? 1.419 -24.875 -8.523 1 95.19 78 GLY B CA 1
ATOM 2937 C C . GLY B 1 78 ? 1.91 -23.453 -8.273 1 95.19 78 GLY B C 1
ATOM 2938 O O . GLY B 1 78 ? 2.355 -22.781 -9.203 1 95.19 78 GLY B O 1
ATOM 2939 N N . THR B 1 79 ? 1.795 -23.062 -7.051 1 94.06 79 THR B N 1
ATOM 2940 C CA . THR B 1 79 ? 2.191 -21.703 -6.699 1 94.06 79 THR B CA 1
ATOM 2941 C C . THR B 1 79 ? 3.709 -21.609 -6.562 1 94.06 79 THR B C 1
ATOM 2943 O O . THR B 1 79 ? 4.273 -20.516 -6.648 1 94.06 79 THR B O 1
ATOM 2946 N N . GLY B 1 80 ? 4.297 -22.734 -6.305 1 91.12 80 GLY B N 1
ATOM 2947 C CA . GLY B 1 80 ? 5.684 -22.672 -5.867 1 91.12 80 GLY B CA 1
ATOM 2948 C C . GLY B 1 80 ? 5.848 -22.016 -4.508 1 91.12 80 GLY B C 1
ATOM 2949 O O . GLY B 1 80 ? 4.871 -21.828 -3.779 1 91.12 80 GLY B O 1
ATOM 2950 N N . GLY B 1 81 ? 7.133 -21.891 -4.07 1 86.69 81 GLY B N 1
ATOM 2951 C CA . GLY B 1 81 ? 7.445 -21.141 -2.861 1 86.69 81 GLY B CA 1
ATOM 2952 C C . GLY B 1 81 ? 7.426 -22 -1.609 1 86.69 81 GLY B C 1
ATOM 2953 O O . GLY B 1 81 ? 7.215 -21.484 -0.507 1 86.69 81 GLY B O 1
ATOM 2954 N N . ASP B 1 82 ? 7.469 -23.359 -1.615 1 81.88 82 ASP B N 1
ATOM 2955 C CA . ASP B 1 82 ? 7.41 -24.219 -0.432 1 81.88 82 ASP B CA 1
ATOM 2956 C C . ASP B 1 82 ? 8.789 -24.344 0.216 1 81.88 82 ASP B C 1
ATOM 2958 O O . ASP B 1 82 ? 8.906 -24.828 1.343 1 81.88 82 ASP B O 1
ATOM 2962 N N . ASP B 1 83 ? 9.812 -23.828 -0.375 1 78.94 83 ASP B N 1
ATOM 2963 C CA . ASP B 1 83 ? 11.188 -23.781 0.116 1 78.94 83 ASP B CA 1
ATOM 2964 C C . ASP B 1 83 ? 11.805 -25.172 0.158 1 78.94 83 ASP B C 1
ATOM 2966 O O . ASP B 1 83 ? 12.781 -25.406 0.872 1 78.94 83 ASP B O 1
ATOM 2970 N N . TYR B 1 84 ? 11.016 -26.109 -0.431 1 83.44 84 TYR B N 1
ATOM 2971 C CA . TYR B 1 84 ? 11.641 -27.422 -0.556 1 83.44 84 TYR B CA 1
ATOM 2972 C C . TYR B 1 84 ? 12.336 -27.562 -1.901 1 83.44 84 TYR B C 1
ATOM 2974 O O . TYR B 1 84 ? 11.883 -27.016 -2.908 1 83.44 84 TYR B O 1
ATOM 2982 N N . ASN B 1 85 ? 13.492 -27.984 -2.045 1 88.38 85 ASN B N 1
ATOM 2983 C CA . ASN B 1 85 ? 14.289 -28.219 -3.244 1 88.38 85 ASN B CA 1
ATOM 2984 C C . ASN B 1 85 ? 14.195 -29.672 -3.707 1 88.38 85 ASN B C 1
ATOM 2986 O O . ASN B 1 85 ? 15.219 -30.344 -3.871 1 88.38 85 ASN B O 1
ATOM 2990 N N . THR B 1 86 ? 12.883 -30 -3.975 1 93.81 86 THR B N 1
ATOM 2991 C CA . THR B 1 86 ? 12.641 -31.359 -4.461 1 93.81 86 THR B CA 1
ATOM 2992 C C . THR B 1 86 ? 12.844 -31.422 -5.973 1 93.81 86 THR B C 1
ATOM 2994 O O . THR B 1 86 ? 13.148 -30.422 -6.613 1 93.81 86 THR B O 1
ATOM 2997 N N . ILE B 1 87 ? 12.805 -32.625 -6.48 1 96.5 87 ILE B N 1
ATOM 2998 C CA . ILE B 1 87 ? 12.836 -32.812 -7.93 1 96.5 87 ILE B CA 1
ATOM 2999 C C . ILE B 1 87 ? 11.68 -32.031 -8.562 1 96.5 87 ILE B C 1
ATOM 3001 O O . ILE B 1 87 ? 10.805 -31.516 -7.859 1 96.5 87 ILE B O 1
ATOM 3005 N N . ASN B 1 88 ? 11.703 -31.828 -9.883 1 96 88 ASN B N 1
ATOM 3006 C CA . ASN B 1 88 ? 10.625 -31.125 -10.562 1 96 88 ASN B CA 1
ATOM 3007 C C . ASN B 1 88 ? 9.375 -32 -10.703 1 96 88 ASN B C 1
ATOM 3009 O O . ASN B 1 88 ? 9.125 -32.562 -11.766 1 96 88 ASN B O 1
ATOM 3013 N N . VAL B 1 89 ? 8.594 -31.922 -9.703 1 97.75 89 VAL B N 1
ATOM 3014 C CA . VAL B 1 89 ? 7.488 -32.875 -9.516 1 97.75 89 VAL B CA 1
ATOM 3015 C C . VAL B 1 89 ? 6.371 -32.531 -10.5 1 97.75 89 VAL B C 1
ATOM 3017 O O . VAL B 1 89 ? 5.93 -33.438 -11.25 1 97.75 89 VAL B O 1
ATOM 3020 N N . SER B 1 90 ? 5.902 -31.328 -10.57 1 97.69 90 SER B N 1
ATOM 3021 C CA . SER B 1 90 ? 4.75 -30.969 -11.391 1 97.69 90 SER B CA 1
ATOM 3022 C C . SER B 1 90 ? 5.023 -31.188 -12.867 1 97.69 90 SER B C 1
ATOM 3024 O O . SER B 1 90 ? 4.152 -31.672 -13.602 1 97.69 90 SER B O 1
ATOM 3026 N N . THR B 1 91 ? 6.238 -30.875 -13.312 1 98 91 THR B N 1
ATOM 3027 C CA . THR B 1 91 ? 6.602 -31.016 -14.719 1 98 91 THR B CA 1
ATOM 3028 C C . THR B 1 91 ? 6.668 -32.5 -15.117 1 98 91 THR B C 1
ATOM 3030 O O . THR B 1 91 ? 6.105 -32.906 -16.141 1 98 91 THR B O 1
ATOM 3033 N N . THR B 1 92 ? 7.387 -33.312 -14.312 1 98.75 92 THR B N 1
ATOM 3034 C CA . THR B 1 92 ? 7.484 -34.719 -14.586 1 98.75 92 THR B CA 1
ATOM 3035 C C . THR B 1 92 ? 6.109 -35.375 -14.531 1 98.75 92 THR B C 1
ATOM 3037 O O . THR B 1 92 ? 5.785 -36.25 -15.367 1 98.75 92 THR B O 1
ATOM 3040 N N . SER B 1 93 ? 5.344 -34.969 -13.523 1 98.88 93 SER B N 1
ATOM 3041 C CA . SER B 1 93 ? 3.988 -35.5 -13.375 1 98.88 93 SER B CA 1
ATOM 3042 C C . SER B 1 93 ? 3.143 -35.188 -14.609 1 98.88 93 SER B C 1
ATOM 3044 O O . SER B 1 93 ? 2.322 -36 -15.023 1 98.88 93 SER B O 1
ATOM 3046 N N . ALA B 1 94 ? 3.291 -34 -15.172 1 98.81 94 ALA B N 1
ATOM 3047 C CA . ALA B 1 94 ? 2.562 -33.625 -16.375 1 98.81 94 ALA B CA 1
ATOM 3048 C C . ALA B 1 94 ? 2.859 -34.562 -17.531 1 98.81 94 ALA B C 1
ATOM 3050 O O . ALA B 1 94 ? 1.948 -34.969 -18.25 1 98.81 94 ALA B O 1
ATOM 3051 N N . LEU B 1 95 ? 4.121 -34.906 -17.75 1 98.88 95 LEU B N 1
ATOM 3052 C CA . LEU B 1 95 ? 4.531 -35.781 -18.828 1 98.88 95 LEU B CA 1
ATOM 3053 C C . LEU B 1 95 ? 3.98 -37.188 -18.625 1 98.88 95 LEU B C 1
ATOM 3055 O O . LEU B 1 95 ? 3.531 -37.844 -19.578 1 98.88 95 LEU B O 1
ATOM 3059 N N . VAL B 1 96 ? 4.023 -37.656 -17.344 1 98.94 96 VAL B N 1
ATOM 3060 C CA . VAL B 1 96 ? 3.494 -39 -17.031 1 98.94 96 VAL B CA 1
ATOM 3061 C C . VAL B 1 96 ? 1.989 -39.031 -17.281 1 98.94 96 VAL B C 1
ATOM 3063 O O . VAL B 1 96 ? 1.474 -39.969 -17.891 1 98.94 96 VAL B O 1
ATOM 3066 N N . ALA B 1 97 ? 1.275 -38 -16.844 1 98.94 97 ALA B N 1
ATOM 3067 C CA . ALA B 1 97 ? -0.162 -37.938 -17.078 1 98.94 97 ALA B CA 1
ATOM 3068 C C . ALA B 1 97 ? -0.467 -37.906 -18.578 1 98.94 97 ALA B C 1
ATOM 3070 O O . ALA B 1 97 ? -1.416 -38.562 -19.031 1 98.94 97 ALA B O 1
ATOM 3071 N N . ALA B 1 98 ? 0.309 -37.156 -19.359 1 98.88 98 ALA B N 1
ATOM 3072 C CA . ALA B 1 98 ? 0.148 -37.125 -20.812 1 98.88 98 ALA B CA 1
ATOM 3073 C C . ALA B 1 98 ? 0.344 -38.531 -21.406 1 98.88 98 ALA B C 1
ATOM 3075 O O . ALA B 1 98 ? -0.39 -38.938 -22.312 1 98.88 98 ALA B O 1
ATOM 3076 N N . GLY B 1 99 ? 1.331 -39.219 -20.938 1 98.88 99 GLY B N 1
ATOM 3077 C CA . GLY B 1 99 ? 1.574 -40.594 -21.375 1 98.88 99 GLY B CA 1
ATOM 3078 C C . GLY B 1 99 ? 0.404 -41.5 -21.109 1 98.88 99 GLY B C 1
ATOM 3079 O O . GLY B 1 99 ? 0.217 -42.5 -21.828 1 98.88 99 GLY B O 1
ATOM 3080 N N . ALA B 1 100 ? -0.329 -41.188 -20.062 1 98.81 100 ALA B N 1
ATOM 3081 C CA . ALA B 1 100 ? -1.5 -41.969 -19.703 1 98.81 100 ALA B CA 1
ATOM 3082 C C . ALA B 1 100 ? -2.697 -41.625 -20.578 1 98.81 100 ALA B C 1
ATOM 3084 O O . ALA B 1 100 ? -3.74 -42.281 -20.5 1 98.81 100 ALA B O 1
ATOM 3085 N N . GLY B 1 101 ? -2.553 -40.562 -21.375 1 98.62 101 GLY B N 1
ATOM 3086 C CA . GLY B 1 101 ? -3.617 -40.219 -22.297 1 98.62 101 GLY B CA 1
ATOM 3087 C C . GLY B 1 101 ? -4.262 -38.875 -22 1 98.62 101 GLY B C 1
ATOM 3088 O O . GLY B 1 101 ? -5.117 -38.406 -22.75 1 98.62 101 GLY B O 1
ATOM 3089 N N . ALA B 1 102 ? -3.916 -38.219 -20.938 1 98.75 102 ALA B N 1
ATOM 3090 C CA . ALA B 1 102 ? -4.461 -36.906 -20.625 1 98.75 102 ALA B CA 1
ATOM 3091 C C . ALA B 1 102 ? -3.961 -35.844 -21.609 1 98.75 102 ALA B C 1
ATOM 3093 O O . ALA B 1 102 ? -2.807 -35.906 -22.047 1 98.75 102 ALA B O 1
ATOM 3094 N N . ALA B 1 103 ? -4.789 -34.938 -22.016 1 98.69 103 ALA B N 1
ATOM 3095 C CA . ALA B 1 103 ? -4.336 -33.75 -22.719 1 98.69 103 ALA B CA 1
ATOM 3096 C C . ALA B 1 103 ? -3.764 -32.719 -21.75 1 98.69 103 ALA B C 1
ATOM 3098 O O . ALA B 1 103 ? -4.484 -32.188 -20.891 1 98.69 103 ALA B O 1
ATOM 3099 N N . VAL B 1 104 ? -2.475 -32.438 -21.891 1 98.81 104 VAL B N 1
ATOM 3100 C CA . VAL B 1 104 ? -1.81 -31.641 -20.859 1 98.81 104 VAL B CA 1
ATOM 3101 C C . VAL B 1 104 ? -1.37 -30.297 -21.438 1 98.81 104 VAL B C 1
ATOM 3103 O O . VAL B 1 104 ? -0.676 -30.25 -22.469 1 98.81 104 VAL B O 1
ATOM 3106 N N . ALA B 1 105 ? -1.815 -29.234 -20.906 1 98.56 105 ALA B N 1
ATOM 3107 C CA . ALA B 1 105 ? -1.328 -27.875 -21.125 1 98.56 105 ALA B CA 1
ATOM 3108 C C . ALA B 1 105 ? -0.604 -27.344 -19.891 1 98.56 105 ALA B C 1
ATOM 3110 O O . ALA B 1 105 ? -1.202 -26.656 -19.062 1 98.56 105 ALA B O 1
ATOM 3111 N N . LYS B 1 106 ? 0.673 -27.609 -19.75 1 98.5 106 LYS B N 1
ATOM 3112 C CA . LYS B 1 106 ? 1.459 -27.328 -18.562 1 98.5 106 LYS B CA 1
ATOM 3113 C C . LYS B 1 106 ? 1.927 -25.875 -18.547 1 98.5 106 LYS B C 1
ATOM 3115 O O . LYS B 1 106 ? 2.779 -25.484 -19.344 1 98.5 106 LYS B O 1
ATOM 3120 N N . HIS B 1 107 ? 1.375 -25.109 -17.688 1 98 107 HIS B N 1
ATOM 3121 C CA . HIS B 1 107 ? 1.833 -23.75 -17.453 1 98 107 HIS B CA 1
ATOM 3122 C C . HIS B 1 107 ? 3.062 -23.734 -16.547 1 98 107 HIS B C 1
ATOM 3124 O O . HIS B 1 107 ? 3.207 -24.578 -15.672 1 98 107 HIS B O 1
ATOM 3130 N N . GLY B 1 108 ? 3.982 -22.844 -16.844 1 96.5 108 GLY B N 1
ATOM 3131 C CA . GLY B 1 108 ? 5.168 -22.828 -16.016 1 96.5 108 GLY B CA 1
ATOM 3132 C C . GLY B 1 108 ? 6.062 -21.641 -16.266 1 96.5 108 GLY B C 1
ATOM 3133 O O . GLY B 1 108 ? 5.738 -20.781 -17.094 1 96.5 108 GLY B O 1
ATOM 3134 N N . ASN B 1 109 ? 7.086 -21.594 -15.469 1 95.31 109 ASN B N 1
ATOM 3135 C CA . ASN B 1 109 ? 8.016 -20.469 -15.477 1 95.31 109 ASN B CA 1
ATOM 3136 C C . ASN B 1 109 ? 9.422 -20.906 -15.086 1 95.31 109 ASN B C 1
ATOM 3138 O O . ASN B 1 109 ? 9.641 -22.047 -14.711 1 95.31 109 ASN B O 1
ATOM 3142 N N . TYR B 1 110 ? 10.336 -20 -15.367 1 93.94 110 TYR B N 1
ATOM 3143 C CA . TYR B 1 110 ? 11.664 -20.156 -14.781 1 93.94 110 TYR B CA 1
ATOM 3144 C C . TYR B 1 110 ? 11.609 -19.984 -13.266 1 93.94 110 TYR B C 1
ATOM 3146 O O . TYR B 1 110 ? 10.664 -19.406 -12.734 1 93.94 110 TYR B O 1
ATOM 3154 N N . SER B 1 111 ? 12.594 -20.562 -12.648 1 87.81 111 SER B N 1
ATOM 3155 C CA . SER B 1 111 ? 12.633 -20.484 -11.195 1 87.81 111 SER B CA 1
ATOM 3156 C C . SER B 1 111 ? 12.859 -19.047 -10.727 1 87.81 111 SER B C 1
ATOM 3158 O O . SER B 1 111 ? 13.664 -18.328 -11.312 1 87.81 111 SER B O 1
ATOM 3160 N N . VAL B 1 112 ? 12.156 -18.672 -9.633 1 73.12 112 VAL B N 1
ATOM 3161 C CA . VAL B 1 112 ? 12.383 -17.406 -8.945 1 73.12 112 VAL B CA 1
ATOM 3162 C C . VAL B 1 112 ? 13.039 -17.656 -7.586 1 73.12 112 VAL B C 1
ATOM 3164 O O . VAL B 1 112 ? 13.914 -16.906 -7.156 1 73.12 112 VAL B O 1
ATOM 3167 N N . SER B 1 113 ? 12.594 -18.766 -6.953 1 64.75 113 SER B N 1
ATOM 3168 C CA . SER B 1 113 ? 13.055 -19.016 -5.594 1 64.75 113 SER B CA 1
ATOM 3169 C C . SER B 1 113 ? 13.68 -20.406 -5.465 1 64.75 113 SER B C 1
ATOM 3171 O O . SER B 1 113 ? 14.469 -20.656 -4.551 1 64.75 113 SER B O 1
ATOM 3173 N N . SER B 1 114 ? 13.336 -21.391 -6.352 1 72.62 114 SER B N 1
ATOM 3174 C CA . SER B 1 114 ? 13.867 -22.75 -6.293 1 72.62 114 SER B CA 1
ATOM 3175 C C . SER B 1 114 ? 15.133 -22.891 -7.125 1 72.62 114 SER B C 1
ATOM 3177 O O . SER B 1 114 ? 15.523 -21.953 -7.832 1 72.62 114 SER B O 1
ATOM 3179 N N . SER B 1 115 ? 15.688 -24.062 -6.969 1 76.94 115 SER B N 1
ATOM 3180 C CA . SER B 1 115 ? 16.906 -24.344 -7.715 1 76.94 115 SER B CA 1
ATOM 3181 C C . SER B 1 115 ? 16.609 -24.562 -9.195 1 76.94 115 SER B C 1
ATOM 3183 O O . SER B 1 115 ? 17.469 -24.328 -10.047 1 76.94 115 SER B O 1
ATOM 3185 N N . SER B 1 116 ? 15.367 -25 -9.414 1 88.75 116 SER B N 1
ATOM 3186 C CA . SER B 1 116 ? 15.008 -25.312 -10.789 1 88.75 116 SER B CA 1
ATOM 3187 C C . SER B 1 116 ? 13.508 -25.219 -11.016 1 88.75 116 SER B C 1
ATOM 3189 O O . SER B 1 116 ? 12.734 -25.969 -10.414 1 88.75 116 SER B O 1
ATOM 3191 N N . GLY B 1 117 ? 13.133 -24.312 -11.898 1 93.31 117 GLY B N 1
ATOM 3192 C CA . GLY B 1 117 ? 11.734 -24.25 -12.289 1 93.31 117 GLY B CA 1
ATOM 3193 C C . GLY B 1 117 ? 11.383 -25.172 -13.438 1 93.31 117 GLY B C 1
ATOM 3194 O O . GLY B 1 117 ? 12.242 -25.922 -13.922 1 93.31 117 GLY B O 1
ATOM 3195 N N . SER B 1 118 ? 10.125 -25.219 -13.812 1 96 118 SER B N 1
ATOM 3196 C CA . SER B 1 118 ? 9.664 -26.078 -14.891 1 96 118 SER B CA 1
ATOM 3197 C C . SER B 1 118 ? 10.375 -25.766 -16.203 1 96 118 SER B C 1
ATOM 3199 O O . SER B 1 118 ? 10.805 -26.672 -16.922 1 96 118 SER B O 1
ATOM 3201 N N . ALA B 1 119 ? 10.555 -24.438 -16.5 1 97.12 119 ALA B N 1
ATOM 3202 C CA . ALA B 1 119 ? 11.227 -24.031 -17.734 1 97.12 119 ALA B CA 1
ATOM 3203 C C . ALA B 1 119 ? 12.703 -24.406 -17.703 1 97.12 119 ALA B C 1
ATOM 3205 O O . ALA B 1 119 ? 13.273 -24.812 -18.719 1 97.12 119 ALA B O 1
ATOM 3206 N N . ASP B 1 120 ? 13.359 -24.281 -16.562 1 97.25 120 ASP B N 1
ATOM 3207 C CA . ASP B 1 120 ? 14.773 -24.625 -16.422 1 97.25 120 ASP B CA 1
ATOM 3208 C C . ASP B 1 120 ? 15.023 -26.094 -16.75 1 97.25 120 ASP B C 1
ATOM 3210 O O . ASP B 1 120 ? 15.922 -26.406 -17.531 1 97.25 120 ASP B O 1
ATOM 3214 N N . VAL B 1 121 ? 14.273 -26.953 -16.172 1 97.62 121 VAL B N 1
ATOM 3215 C CA . VAL B 1 121 ? 14.477 -28.391 -16.312 1 97.62 121 VAL B CA 1
ATOM 3216 C C . VAL B 1 121 ? 14.133 -28.828 -17.75 1 97.62 121 VAL B C 1
ATOM 3218 O O . VAL B 1 121 ? 14.844 -29.641 -18.344 1 97.62 121 VAL B O 1
ATOM 3221 N N . LEU B 1 122 ? 13.047 -28.266 -18.297 1 98.31 122 LEU B N 1
ATOM 3222 C CA . LEU B 1 122 ? 12.617 -28.656 -19.641 1 98.31 122 LEU B CA 1
ATOM 3223 C C . LEU B 1 122 ? 13.625 -28.188 -20.688 1 98.31 122 LEU B C 1
ATOM 3225 O O . LEU B 1 122 ? 13.891 -28.906 -21.656 1 98.31 122 LEU B O 1
ATOM 3229 N N . GLU B 1 123 ? 14.141 -26.984 -20.469 1 97.81 123 GLU B N 1
ATOM 3230 C CA . GLU B 1 123 ? 15.156 -26.484 -21.375 1 97.81 123 GLU B CA 1
ATOM 3231 C C . GLU B 1 123 ? 16.359 -27.422 -21.422 1 97.81 123 GLU B C 1
ATOM 3233 O O . GLU B 1 123 ? 16.844 -27.766 -22.5 1 97.81 123 GLU B O 1
ATOM 3238 N N . VAL B 1 124 ? 16.859 -27.828 -20.281 1 97.81 124 VAL B N 1
ATOM 3239 C CA . VAL B 1 124 ? 18 -28.734 -20.188 1 97.81 124 VAL B CA 1
ATOM 3240 C C . VAL B 1 124 ? 17.625 -30.094 -20.781 1 97.81 124 VAL B C 1
ATOM 3242 O O . VAL B 1 124 ? 18.469 -30.75 -21.391 1 97.81 124 VAL B O 1
ATOM 3245 N N . ALA B 1 125 ? 16.359 -30.5 -20.625 1 98.12 125 ALA B N 1
ATOM 3246 C CA . ALA B 1 125 ? 15.867 -31.797 -21.109 1 98.12 125 ALA B CA 1
ATOM 3247 C C . ALA B 1 125 ? 15.586 -31.734 -22.609 1 98.12 125 ALA B C 1
ATOM 3249 O O . ALA B 1 125 ? 15.062 -32.688 -23.188 1 98.12 125 ALA B O 1
ATOM 3250 N N . GLY B 1 126 ? 15.805 -30.578 -23.234 1 97.81 126 GLY B N 1
ATOM 3251 C CA . GLY B 1 126 ? 15.82 -30.516 -24.688 1 97.81 126 GLY B CA 1
ATOM 3252 C C . GLY B 1 126 ? 14.539 -29.938 -25.281 1 97.81 126 GLY B C 1
ATOM 3253 O O . GLY B 1 126 ? 14.336 -29.969 -26.484 1 97.81 126 GLY B O 1
ATOM 3254 N N . VAL B 1 127 ? 13.719 -29.391 -24.484 1 98.25 127 VAL B N 1
ATOM 3255 C CA . VAL B 1 127 ? 12.438 -28.844 -24.938 1 98.25 127 VAL B CA 1
ATOM 3256 C C . VAL B 1 127 ? 12.602 -27.375 -25.297 1 98.25 127 VAL B C 1
ATOM 3258 O O . VAL B 1 127 ? 13.312 -26.625 -24.625 1 98.25 127 VAL B O 1
ATOM 3261 N N . ASN B 1 128 ? 11.977 -26.891 -26.391 1 97.56 128 ASN B N 1
ATOM 3262 C CA . ASN B 1 128 ? 11.875 -25.469 -26.703 1 97.56 128 ASN B CA 1
ATOM 3263 C C . ASN B 1 128 ? 10.828 -24.781 -25.844 1 97.56 128 ASN B C 1
ATOM 3265 O O . ASN B 1 128 ? 9.672 -24.641 -26.25 1 97.56 128 ASN B O 1
ATOM 3269 N N . VAL B 1 129 ? 11.266 -24.234 -24.719 1 97.5 129 VAL B N 1
ATOM 3270 C CA . VAL B 1 129 ? 10.328 -23.719 -23.734 1 97.5 129 VAL B CA 1
ATOM 3271 C C . VAL B 1 129 ? 9.789 -22.359 -24.188 1 97.5 129 VAL B C 1
ATOM 3273 O O . VAL B 1 129 ? 8.797 -21.875 -23.656 1 97.5 129 VAL B O 1
ATOM 3276 N N . GLU B 1 130 ? 10.375 -21.734 -25.219 1 97.06 130 GLU B N 1
ATOM 3277 C CA . GLU B 1 130 ? 9.953 -20.406 -25.672 1 97.06 130 GLU B CA 1
ATOM 3278 C C . GLU B 1 130 ? 9.125 -20.484 -26.953 1 97.06 130 GLU B C 1
ATOM 3280 O O . GLU B 1 130 ? 8.984 -19.5 -27.672 1 97.06 130 GLU B O 1
ATOM 3285 N N . ALA B 1 131 ? 8.625 -21.688 -27.203 1 96.88 131 ALA B N 1
ATOM 3286 C CA . ALA B 1 131 ? 7.789 -21.891 -28.391 1 96.88 131 ALA B CA 1
ATOM 3287 C C . ALA B 1 131 ? 6.621 -20.906 -28.406 1 96.88 131 ALA B C 1
ATOM 3289 O O . ALA B 1 131 ? 6.039 -20.609 -27.359 1 96.88 131 ALA B O 1
ATOM 3290 N N . GLU B 1 132 ? 6.234 -20.422 -29.578 1 96.81 132 GLU B N 1
ATOM 3291 C CA . GLU B 1 132 ? 5.117 -19.5 -29.734 1 96.81 132 GLU B CA 1
ATOM 3292 C C . GLU B 1 132 ? 3.781 -20.188 -29.516 1 96.81 132 GLU B C 1
ATOM 3294 O O . GLU B 1 132 ? 3.674 -21.406 -29.688 1 96.81 132 GLU B O 1
ATOM 3299 N N . PRO B 1 133 ? 2.768 -19.453 -29.203 1 98.06 133 PRO B N 1
ATOM 3300 C CA . PRO B 1 133 ? 1.462 -20.016 -28.859 1 98.06 133 PRO B CA 1
ATOM 3301 C C . PRO B 1 133 ? 0.932 -20.969 -29.922 1 98.06 133 PRO B C 1
ATOM 3303 O O . PRO B 1 133 ? 0.446 -22.062 -29.594 1 98.06 133 PRO B O 1
ATOM 3306 N N . GLU B 1 134 ? 1.12 -20.641 -31.156 1 97.62 134 GLU B N 1
ATOM 3307 C CA . GLU B 1 134 ? 0.604 -21.5 -32.219 1 97.62 134 GLU B CA 1
ATOM 3308 C C . GLU B 1 134 ? 1.284 -22.859 -32.219 1 97.62 134 GLU B C 1
ATOM 3310 O O . GLU B 1 134 ? 0.638 -23.875 -32.469 1 97.62 134 GLU B O 1
ATOM 3315 N N . SER B 1 135 ? 2.537 -22.828 -32 1 97.62 135 SER B N 1
ATOM 3316 C CA . SER B 1 135 ? 3.299 -24.062 -31.969 1 97.62 135 SER B CA 1
ATOM 3317 C C . SER B 1 135 ? 2.891 -24.922 -30.781 1 97.62 135 SER B C 1
ATOM 3319 O O . SER B 1 135 ? 2.799 -26.141 -30.891 1 97.62 135 SER B O 1
ATOM 3321 N N . VAL B 1 136 ? 2.67 -24.328 -29.656 1 98.38 136 VAL B N 1
ATOM 3322 C CA . VAL B 1 136 ? 2.25 -25.031 -28.453 1 98.38 136 VAL B CA 1
ATOM 3323 C C . VAL B 1 136 ? 0.873 -25.656 -28.672 1 98.38 136 VAL B C 1
ATOM 3325 O O . VAL B 1 136 ? 0.641 -26.812 -28.328 1 98.38 136 VAL B O 1
ATOM 3328 N N . GLU B 1 137 ? -0.032 -24.875 -29.266 1 98.44 137 GLU B N 1
ATOM 3329 C CA . GLU B 1 137 ? -1.375 -25.359 -29.562 1 98.44 137 GLU B CA 1
ATOM 3330 C C . GLU B 1 137 ? -1.326 -26.594 -30.453 1 98.44 137 GLU B C 1
ATOM 3332 O O . GLU B 1 137 ? -1.992 -27.594 -30.172 1 98.44 137 GLU B O 1
ATOM 3337 N N . ALA B 1 138 ? -0.509 -26.516 -31.484 1 97.94 138 ALA B N 1
ATOM 3338 C CA . ALA B 1 138 ? -0.369 -27.625 -32.406 1 97.94 138 ALA B CA 1
ATOM 3339 C C . ALA B 1 138 ? 0.182 -28.859 -31.719 1 97.94 138 ALA B C 1
ATOM 3341 O O . ALA B 1 138 ? -0.257 -29.984 -31.984 1 97.94 138 ALA B O 1
ATOM 3342 N N . CYS B 1 139 ? 1.104 -28.688 -30.844 1 98.06 139 CYS B N 1
ATOM 3343 C CA . CYS B 1 139 ? 1.707 -29.812 -30.125 1 98.06 139 CYS B CA 1
ATOM 3344 C C . CYS B 1 139 ? 0.687 -30.5 -29.234 1 98.06 139 CYS B C 1
ATOM 3346 O O . CYS B 1 139 ? 0.665 -31.719 -29.125 1 98.06 139 CYS B O 1
ATOM 3348 N N . ILE B 1 140 ? -0.134 -29.688 -28.547 1 98.5 140 ILE B N 1
ATOM 3349 C CA . ILE B 1 140 ? -1.174 -30.25 -27.703 1 98.5 140 ILE B CA 1
ATOM 3350 C C . ILE B 1 140 ? -2.158 -31.047 -28.547 1 98.5 140 ILE B C 1
ATOM 3352 O O . ILE B 1 140 ? -2.541 -32.156 -28.188 1 98.5 140 ILE B O 1
ATOM 3356 N N . GLU B 1 141 ? -2.531 -30.5 -29.688 1 98.06 141 GLU B N 1
ATOM 3357 C CA . GLU B 1 141 ? -3.496 -31.172 -30.562 1 98.06 141 GLU B CA 1
ATOM 3358 C C . GLU B 1 141 ? -2.93 -32.469 -31.125 1 98.06 141 GLU B C 1
ATOM 3360 O O . GLU B 1 141 ? -3.613 -33.5 -31.141 1 98.06 141 GLU B O 1
ATOM 3365 N N . ASP B 1 142 ? -1.695 -32.438 -31.531 1 97.56 142 ASP B N 1
ATOM 3366 C CA . ASP B 1 142 ? -1.095 -33.562 -32.219 1 97.56 142 ASP B CA 1
ATOM 3367 C C . ASP B 1 142 ? -0.586 -34.625 -31.25 1 97.56 142 ASP B C 1
ATOM 3369 O O . ASP B 1 142 ? -0.685 -35.812 -31.516 1 97.56 142 ASP B O 1
ATOM 3373 N N . ASN B 1 143 ? -0.038 -34.188 -30.078 1 97.69 143 ASN B N 1
ATOM 3374 C CA . ASN B 1 143 ? 0.722 -35.094 -29.234 1 97.69 143 ASN B CA 1
ATOM 3375 C C . ASN B 1 143 ? 0.133 -35.188 -27.828 1 97.69 143 ASN B C 1
ATOM 3377 O O . ASN B 1 143 ? 0.542 -36.031 -27.031 1 97.69 143 ASN B O 1
ATOM 3381 N N . GLY B 1 144 ? -0.8 -34.281 -27.5 1 98.19 144 GLY B N 1
ATOM 3382 C CA . GLY B 1 144 ? -1.502 -34.344 -26.234 1 98.19 144 GLY B CA 1
ATOM 3383 C C . GLY B 1 144 ? -0.771 -33.656 -25.109 1 98.19 144 GLY B C 1
ATOM 3384 O O . GLY B 1 144 ? -1.155 -33.781 -23.938 1 98.19 144 GLY B O 1
ATOM 3385 N N . VAL B 1 145 ? 0.361 -32.906 -25.453 1 98.44 145 VAL B N 1
ATOM 3386 C CA . VAL B 1 145 ? 1.118 -32.25 -24.391 1 98.44 145 VAL B CA 1
ATOM 3387 C C . VAL B 1 145 ? 1.739 -30.969 -24.938 1 98.44 145 VAL B C 1
ATOM 3389 O O . VAL B 1 145 ? 2.184 -30.922 -26.094 1 98.44 145 VAL B O 1
ATOM 3392 N N . GLY B 1 146 ? 1.686 -29.938 -24.188 1 98.44 146 GLY B N 1
ATOM 3393 C CA . GLY B 1 146 ? 2.326 -28.672 -24.484 1 98.44 146 GLY B CA 1
ATOM 3394 C C . GLY B 1 146 ? 2.771 -27.906 -23.25 1 98.44 146 GLY B C 1
ATOM 3395 O O . GLY B 1 146 ? 2.201 -28.078 -22.172 1 98.44 146 GLY B O 1
ATOM 3396 N N . PHE B 1 147 ? 3.834 -27.109 -23.391 1 98.56 147 PHE B N 1
ATOM 3397 C CA . PHE B 1 147 ? 4.355 -26.266 -22.328 1 98.56 147 PHE B CA 1
ATOM 3398 C C . PHE B 1 147 ? 4.148 -24.797 -22.656 1 98.56 147 PHE B C 1
ATOM 3400 O O . PHE B 1 147 ? 4.5 -24.344 -23.734 1 98.56 147 PHE B O 1
ATOM 3407 N N . MET B 1 148 ? 3.561 -24.094 -21.719 1 98.56 148 MET B N 1
ATOM 3408 C CA . MET B 1 148 ? 3.305 -22.672 -21.891 1 98.56 148 MET B CA 1
ATOM 3409 C C . MET B 1 148 ? 4.133 -21.844 -20.906 1 98.56 148 MET B C 1
ATOM 3411 O O . MET B 1 148 ? 3.812 -21.797 -19.719 1 98.56 148 MET B O 1
ATOM 3415 N N . LEU B 1 149 ? 5.137 -21.219 -21.469 1 98.06 149 LEU B N 1
ATOM 3416 C CA . LEU B 1 149 ? 6.016 -20.391 -20.656 1 98.06 149 LEU B CA 1
ATOM 3417 C C . LEU B 1 149 ? 5.32 -19.094 -20.266 1 98.06 149 LEU B C 1
ATOM 3419 O O . LEU B 1 149 ? 4.863 -18.344 -21.125 1 98.06 149 LEU B O 1
ATOM 3423 N N . ALA B 1 150 ? 5.355 -18.797 -19.031 1 97.19 150 ALA B N 1
ATOM 3424 C CA . ALA B 1 150 ? 4.59 -17.672 -18.484 1 97.19 150 ALA B CA 1
ATOM 3425 C C . ALA B 1 150 ? 4.969 -16.375 -19.172 1 97.19 150 ALA B C 1
ATOM 3427 O O . ALA B 1 150 ? 4.098 -15.625 -19.625 1 97.19 150 ALA B O 1
ATOM 3428 N N . PRO B 1 151 ? 6.258 -15.984 -19.406 1 96.19 151 PRO B N 1
ATOM 3429 C CA . PRO B 1 151 ? 6.609 -14.711 -20.047 1 96.19 151 PRO B CA 1
ATOM 3430 C C . PRO B 1 151 ? 6.113 -14.617 -21.484 1 96.19 151 PRO B C 1
ATOM 3432 O O . PRO B 1 151 ? 5.836 -13.523 -21.969 1 96.19 151 PRO B O 1
ATOM 3435 N N . VAL B 1 152 ? 5.992 -15.734 -22.125 1 97.69 152 VAL B N 1
ATOM 3436 C CA . VAL B 1 152 ? 5.543 -15.742 -23.516 1 97.69 152 VAL B CA 1
ATOM 3437 C C . VAL B 1 152 ? 4.031 -15.508 -23.562 1 97.69 152 VAL B C 1
ATOM 3439 O O . VAL B 1 152 ? 3.547 -14.742 -24.391 1 97.69 152 VAL B O 1
ATOM 3442 N N . PHE B 1 153 ? 3.328 -16.109 -22.656 1 98.5 153 PHE B N 1
ATOM 3443 C CA . PHE B 1 153 ? 1.875 -16.156 -22.766 1 98.5 153 PHE B CA 1
ATOM 3444 C C . PHE B 1 153 ? 1.245 -15.016 -21.969 1 98.5 153 PHE B C 1
ATOM 3446 O O . PHE B 1 153 ? 0.065 -14.703 -22.141 1 98.5 153 PHE B O 1
ATOM 3453 N N . HIS B 1 154 ? 1.983 -14.43 -21.062 1 97.69 154 HIS B N 1
ATOM 3454 C CA . HIS B 1 154 ? 1.484 -13.336 -20.234 1 97.69 154 HIS B CA 1
ATOM 3455 C C . HIS B 1 154 ? 2.361 -12.102 -20.375 1 97.69 154 HIS B C 1
ATOM 3457 O O . HIS B 1 154 ? 2.941 -11.633 -19.391 1 97.69 154 HIS B O 1
ATOM 3463 N N . PRO B 1 155 ? 2.395 -11.5 -21.516 1 97 155 PRO B N 1
ATOM 3464 C CA . PRO B 1 155 ? 3.258 -10.336 -21.703 1 97 155 PRO B CA 1
ATOM 3465 C C . PRO B 1 155 ? 2.857 -9.156 -20.828 1 97 155 PRO B C 1
ATOM 3467 O O . PRO B 1 155 ? 3.707 -8.336 -20.469 1 97 155 PRO B O 1
ATOM 3470 N N . ALA B 1 156 ? 1.596 -9.062 -20.453 1 96.62 156 ALA B N 1
ATOM 3471 C CA . ALA B 1 156 ? 1.094 -7.949 -19.641 1 96.62 156 ALA B CA 1
ATOM 3472 C C . ALA B 1 156 ? 1.724 -7.945 -18.25 1 96.62 156 ALA B C 1
ATOM 3474 O O . ALA B 1 156 ? 1.712 -6.926 -17.562 1 96.62 156 ALA B O 1
ATOM 3475 N N . MET B 1 157 ? 2.293 -9.07 -17.859 1 96.12 157 MET B N 1
ATOM 3476 C CA . MET B 1 157 ? 2.893 -9.195 -16.531 1 96.12 157 MET B CA 1
ATOM 3477 C C . MET B 1 157 ? 4.109 -8.289 -16.391 1 96.12 157 MET B C 1
ATOM 3479 O O . MET B 1 157 ? 4.566 -8.016 -15.281 1 96.12 157 MET B O 1
ATOM 3483 N N . LYS B 1 158 ? 4.652 -7.812 -17.484 1 95.56 158 LYS B N 1
ATOM 3484 C CA . LYS B 1 158 ? 5.777 -6.883 -17.453 1 95.56 158 LYS B CA 1
ATOM 3485 C C . LYS B 1 158 ? 5.457 -5.664 -16.594 1 95.56 158 LYS B C 1
ATOM 3487 O O . LYS B 1 158 ? 6.344 -5.109 -15.938 1 95.56 158 LYS B O 1
ATOM 3492 N N . ALA B 1 159 ? 4.207 -5.309 -16.5 1 96.06 159 ALA B N 1
ATOM 3493 C CA . ALA B 1 159 ? 3.754 -4.125 -15.781 1 96.06 159 ALA B CA 1
ATOM 3494 C C . ALA B 1 159 ? 4.023 -4.258 -14.289 1 96.06 159 ALA B C 1
ATOM 3496 O O . ALA B 1 159 ? 4.188 -3.258 -13.586 1 96.06 159 ALA B O 1
ATOM 3497 N N . VAL B 1 160 ? 4.141 -5.488 -13.789 1 97.75 160 VAL B N 1
ATOM 3498 C CA . VAL B 1 160 ? 4.176 -5.648 -12.344 1 97.75 160 VAL B CA 1
ATOM 3499 C C . VAL B 1 160 ? 5.512 -6.25 -11.914 1 97.75 160 VAL B C 1
ATOM 3501 O O . VAL B 1 160 ? 5.785 -6.395 -10.727 1 97.75 160 VAL B O 1
ATOM 3504 N N . ILE B 1 161 ? 6.363 -6.613 -12.875 1 96.62 161 ILE B N 1
ATOM 3505 C CA . ILE B 1 161 ? 7.641 -7.238 -12.547 1 96.62 161 ILE B CA 1
ATOM 3506 C C . ILE B 1 161 ? 8.438 -6.324 -11.617 1 96.62 161 ILE B C 1
ATOM 3508 O O . ILE B 1 161 ? 8.906 -6.758 -10.562 1 96.62 161 ILE B O 1
ATOM 3512 N N . GLY B 1 162 ? 8.648 -5.055 -12.016 1 97.25 162 GLY B N 1
ATOM 3513 C CA . GLY B 1 162 ? 9.367 -4.082 -11.211 1 97.25 162 GLY B CA 1
ATOM 3514 C C . GLY B 1 162 ? 8.781 -3.91 -9.82 1 97.25 162 GLY B C 1
ATOM 3515 O O . GLY B 1 162 ? 9.453 -4.184 -8.82 1 97.25 162 GLY B O 1
ATOM 3516 N N . PRO B 1 163 ? 7.508 -3.537 -9.711 1 98.44 163 PRO B N 1
ATOM 3517 C CA . PRO B 1 163 ? 6.859 -3.33 -8.414 1 98.44 163 PRO B CA 1
ATOM 3518 C C . PRO B 1 163 ? 6.945 -4.559 -7.508 1 98.44 163 PRO B C 1
ATOM 3520 O O . PRO B 1 163 ? 7.207 -4.426 -6.309 1 98.44 163 PRO B O 1
ATOM 3523 N N . ARG B 1 164 ? 6.707 -5.719 -8.055 1 97.94 164 ARG B N 1
ATOM 3524 C CA . ARG B 1 164 ? 6.754 -6.926 -7.234 1 97.94 164 ARG B CA 1
ATOM 3525 C C . ARG B 1 164 ? 8.148 -7.141 -6.66 1 97.94 164 ARG B C 1
ATOM 3527 O O . ARG B 1 164 ? 8.305 -7.492 -5.488 1 97.94 164 ARG B O 1
ATOM 3534 N N . LYS B 1 165 ? 9.141 -6.988 -7.492 1 97.06 165 LYS B N 1
ATOM 3535 C CA . LYS B 1 165 ? 10.516 -7.117 -7.031 1 97.06 165 LYS B CA 1
ATOM 3536 C C . LYS B 1 165 ? 10.836 -6.078 -5.957 1 97.06 165 LYS B C 1
ATOM 3538 O O . LYS B 1 165 ? 11.484 -6.395 -4.957 1 97.06 165 LYS B O 1
ATOM 3543 N N . GLU B 1 166 ? 10.43 -4.871 -6.172 1 98.31 166 GLU B N 1
ATOM 3544 C CA . GLU B 1 166 ? 10.711 -3.758 -5.273 1 98.31 166 GLU B CA 1
ATOM 3545 C C . GLU B 1 166 ? 10.023 -3.943 -3.926 1 98.31 166 GLU B C 1
ATOM 3547 O O . GLU B 1 166 ? 10.539 -3.514 -2.893 1 98.31 166 GLU B O 1
ATOM 3552 N N . LEU B 1 167 ? 8.836 -4.5 -3.885 1 98.31 167 LEU B N 1
ATOM 3553 C CA . LEU B 1 167 ? 8.117 -4.754 -2.639 1 98.31 167 LEU B CA 1
ATOM 3554 C C . LEU B 1 167 ? 8.773 -5.887 -1.857 1 98.31 167 LEU B C 1
ATOM 3556 O O . LEU B 1 167 ? 8.875 -5.824 -0.629 1 98.31 167 LEU B O 1
ATOM 3560 N N . GLY B 1 168 ? 9.188 -6.926 -2.576 1 96.19 168 GLY B N 1
ATOM 3561 C CA . GLY B 1 168 ? 9.953 -7.996 -1.963 1 96.19 168 GLY B CA 1
ATOM 3562 C C . GLY B 1 168 ? 9.141 -8.844 -1.007 1 96.19 168 GLY B C 1
ATOM 3563 O O . GLY B 1 168 ? 9.68 -9.414 -0.057 1 96.19 168 GLY B O 1
ATOM 3564 N N . MET B 1 169 ? 7.84 -8.844 -1.143 1 96.69 169 MET B N 1
ATOM 3565 C CA . MET B 1 169 ? 6.949 -9.664 -0.323 1 96.69 169 MET B CA 1
ATOM 3566 C C . MET B 1 169 ? 5.91 -10.367 -1.187 1 96.69 169 MET B C 1
ATOM 3568 O O . MET B 1 169 ? 5.73 -10.023 -2.355 1 96.69 169 MET B O 1
ATOM 3572 N N . ARG B 1 170 ? 5.242 -11.367 -0.687 1 96.25 170 ARG B N 1
ATOM 3573 C CA . ARG B 1 170 ? 4.18 -12.07 -1.398 1 96.25 170 ARG B CA 1
ATOM 3574 C C . ARG B 1 170 ? 2.943 -11.195 -1.55 1 96.25 170 ARG B C 1
ATOM 3576 O O . ARG B 1 170 ? 2.596 -10.438 -0.638 1 96.25 170 ARG B O 1
ATOM 3583 N N . THR B 1 171 ? 2.379 -11.227 -2.611 1 97.81 171 THR B N 1
ATOM 3584 C CA . THR B 1 171 ? 1.135 -10.539 -2.949 1 97.81 171 THR B CA 1
ATOM 3585 C C . THR B 1 171 ? 0.161 -11.5 -3.631 1 97.81 171 THR B C 1
ATOM 3587 O O . THR B 1 171 ? 0.43 -12.695 -3.736 1 97.81 171 THR B O 1
ATOM 3590 N N . VAL B 1 172 ? -0.925 -10.961 -4.086 1 98.5 172 VAL B N 1
ATOM 3591 C CA . VAL B 1 172 ? -1.94 -11.75 -4.773 1 98.5 172 VAL B CA 1
ATOM 3592 C C . VAL B 1 172 ? -1.325 -12.438 -5.992 1 98.5 172 VAL B C 1
ATOM 3594 O O . VAL B 1 172 ? -1.74 -13.539 -6.367 1 98.5 172 VAL B O 1
ATOM 3597 N N . PHE B 1 173 ? -0.271 -11.883 -6.539 1 97.88 173 PHE B N 1
ATOM 3598 C CA . PHE B 1 173 ? 0.339 -12.398 -7.758 1 97.88 173 PHE B CA 1
ATOM 3599 C C . PHE B 1 173 ? 1.077 -13.703 -7.484 1 97.88 173 PHE B C 1
ATOM 3601 O O . PHE B 1 173 ? 1.433 -14.43 -8.414 1 97.88 173 PHE B O 1
ATOM 3608 N N . ASN B 1 174 ? 1.29 -14.008 -6.203 1 96.31 174 ASN B N 1
ATOM 3609 C CA . ASN B 1 174 ? 2 -15.234 -5.852 1 96.31 174 ASN B CA 1
ATOM 3610 C C . ASN B 1 174 ? 1.083 -16.453 -5.922 1 96.31 174 ASN B C 1
ATOM 3612 O O . ASN B 1 174 ? 1.552 -17.594 -5.867 1 96.31 174 ASN B O 1
ATOM 3616 N N . VAL B 1 175 ? -0.206 -16.25 -6.07 1 97.56 175 VAL B N 1
ATOM 3617 C CA . VAL B 1 175 ? -1.112 -17.391 -6.109 1 97.56 175 VAL B CA 1
ATOM 3618 C C . VAL B 1 175 ? -1.85 -17.422 -7.445 1 97.56 175 VAL B C 1
ATOM 3620 O O . VAL B 1 175 ? -2.645 -18.328 -7.707 1 97.56 175 VAL B O 1
ATOM 3623 N N . LEU B 1 176 ? -1.568 -16.469 -8.336 1 98 176 LEU B N 1
ATOM 3624 C CA . LEU B 1 176 ? -2.383 -16.328 -9.539 1 98 176 LEU B CA 1
ATOM 3625 C C . LEU B 1 176 ? -1.9 -17.266 -10.633 1 98 176 LEU B C 1
ATOM 3627 O O . LEU B 1 176 ? -2.686 -17.672 -11.492 1 98 176 LEU B O 1
ATOM 3631 N N . GLY B 1 177 ? -0.623 -17.547 -10.648 1 95.81 177 GLY B N 1
ATOM 3632 C CA . GLY B 1 177 ? -0.026 -18.328 -11.719 1 95.81 177 GLY B CA 1
ATOM 3633 C C . GLY B 1 177 ? -0.844 -19.547 -12.102 1 95.81 177 GLY B C 1
ATOM 3634 O O . GLY B 1 177 ? -1.321 -19.656 -13.227 1 95.81 177 GLY B O 1
ATOM 3635 N N . PRO B 1 178 ? -1.085 -20.391 -11.164 1 96.44 178 PRO B N 1
ATOM 3636 C CA . PRO B 1 178 ? -1.793 -21.641 -11.453 1 96.44 178 PRO B CA 1
ATOM 3637 C C . PRO B 1 178 ? -3.248 -21.422 -11.859 1 96.44 178 PRO B C 1
ATOM 3639 O O . PRO B 1 178 ? -3.896 -22.328 -12.375 1 96.44 178 PRO B O 1
ATOM 3642 N N . LEU B 1 179 ? -3.77 -20.266 -11.625 1 98 179 LEU B N 1
ATOM 3643 C CA . LEU B 1 179 ? -5.172 -19.984 -11.914 1 98 179 LEU B CA 1
ATOM 3644 C C . LEU B 1 179 ? -5.324 -19.359 -13.305 1 98 179 LEU B C 1
ATOM 3646 O O . LEU B 1 179 ? -6.445 -19.141 -13.766 1 98 179 LEU B O 1
ATOM 3650 N N . THR B 1 180 ? -4.223 -19.172 -14.039 1 97.75 180 THR B N 1
ATOM 3651 C CA . THR B 1 180 ? -4.289 -18.344 -15.234 1 97.75 180 THR B CA 1
ATOM 3652 C C . THR B 1 180 ? -3.797 -19.109 -16.453 1 97.75 180 THR B C 1
ATOM 3654 O O . THR B 1 180 ? -3.207 -18.531 -17.375 1 97.75 180 THR B O 1
ATOM 3657 N N . ASN B 1 181 ? -3.938 -20.406 -16.469 1 98.06 181 ASN B N 1
ATOM 3658 C CA . ASN B 1 181 ? -3.512 -21.219 -17.594 1 98.06 181 ASN B CA 1
ATOM 3659 C C . ASN B 1 181 ? -4.051 -20.672 -18.906 1 98.06 181 ASN B C 1
ATOM 3661 O O . ASN B 1 181 ? -5.262 -20.594 -19.109 1 98.06 181 ASN B O 1
ATOM 3665 N N . PRO B 1 182 ? -3.178 -20.359 -19.859 1 98.06 182 PRO B N 1
ATOM 3666 C CA . PRO B 1 182 ? -3.596 -19.672 -21.078 1 98.06 182 PRO B CA 1
ATOM 3667 C C . PRO B 1 182 ? -4.391 -20.578 -22.031 1 98.06 182 PRO B C 1
ATOM 3669 O O . PRO B 1 182 ? -4.984 -20.094 -23 1 98.06 182 PRO B O 1
ATOM 3672 N N . ALA B 1 183 ? -4.426 -21.844 -21.844 1 98 183 ALA B N 1
ATOM 3673 C CA . ALA B 1 183 ? -5.191 -22.766 -22.672 1 98 183 ALA B CA 1
ATOM 3674 C C . ALA B 1 183 ? -6.555 -23.062 -22.047 1 98 183 ALA B C 1
ATOM 3676 O O . ALA B 1 183 ? -7.355 -23.797 -22.625 1 98 183 ALA B O 1
ATOM 3677 N N . GLY B 1 184 ? -6.789 -22.516 -20.859 1 95.88 184 GLY B N 1
ATOM 3678 C CA . GLY B 1 184 ? -8.07 -22.734 -20.203 1 95.88 184 GLY B CA 1
ATOM 3679 C C . GLY B 1 184 ? -8.234 -24.141 -19.688 1 95.88 184 GLY B C 1
ATOM 3680 O O . GLY B 1 184 ? -9.258 -24.781 -19.938 1 95.88 184 GLY B O 1
ATOM 3681 N N . ALA B 1 185 ? -7.277 -24.625 -19.031 1 96.5 185 ALA B N 1
ATOM 3682 C CA . ALA B 1 185 ? -7.332 -25.969 -18.453 1 96.5 185 ALA B CA 1
ATOM 3683 C C . ALA B 1 185 ? -8.586 -26.156 -17.609 1 96.5 185 ALA B C 1
ATOM 3685 O O . ALA B 1 185 ? -8.898 -25.312 -16.75 1 96.5 185 ALA B O 1
ATOM 3686 N N . ASP B 1 186 ? -9.328 -27.203 -17.891 1 93.75 186 ASP B N 1
ATOM 3687 C CA . ASP B 1 186 ? -10.578 -27.5 -17.188 1 93.75 186 ASP B CA 1
ATOM 3688 C C . ASP B 1 186 ? -10.359 -28.484 -16.062 1 93.75 186 ASP B C 1
ATOM 3690 O O . ASP B 1 186 ? -11.289 -28.797 -15.312 1 93.75 186 ASP B O 1
ATOM 3694 N N . ALA B 1 187 ? -9.227 -29.109 -15.945 1 98.38 187 ALA B N 1
ATOM 3695 C CA . ALA B 1 187 ? -8.812 -30 -14.859 1 98.38 187 ALA B CA 1
ATOM 3696 C C . ALA B 1 187 ? -7.426 -29.625 -14.344 1 98.38 187 ALA B C 1
ATOM 3698 O O . ALA B 1 187 ? -6.539 -29.281 -15.125 1 98.38 187 ALA B O 1
ATOM 3699 N N . GLN B 1 188 ? -7.281 -29.656 -12.969 1 98.56 188 GLN B N 1
ATOM 3700 C CA . GLN B 1 188 ? -6 -29.188 -12.461 1 98.56 188 GLN B CA 1
ATOM 3701 C C . GLN B 1 188 ? -5.621 -29.891 -11.164 1 98.56 188 GLN B C 1
ATOM 3703 O O . GLN B 1 188 ? -6.492 -30.234 -10.359 1 98.56 188 GLN B O 1
ATOM 3708 N N . VAL B 1 189 ? -4.375 -30.188 -11.008 1 98.81 189 VAL B N 1
ATOM 3709 C CA . VAL B 1 189 ? -3.74 -30.391 -9.711 1 98.81 189 VAL B CA 1
ATOM 3710 C C . VAL B 1 189 ? -2.867 -29.188 -9.359 1 98.81 189 VAL B C 1
ATOM 3712 O O . VAL B 1 189 ? -1.879 -28.906 -10.047 1 98.81 189 VAL B O 1
ATOM 3715 N N . LEU B 1 190 ? -3.264 -28.516 -8.359 1 98.06 190 LEU B N 1
ATOM 3716 C CA . LEU B 1 190 ? -2.666 -27.234 -8.008 1 98.06 190 LEU B CA 1
ATOM 3717 C C . LEU B 1 190 ? -2.074 -27.266 -6.602 1 98.06 190 LEU B C 1
ATOM 3719 O O . LEU B 1 190 ? -2.809 -27.406 -5.621 1 98.06 190 LEU B O 1
ATOM 3723 N N . GLY B 1 191 ? -0.793 -27.203 -6.523 1 97.94 191 GLY B N 1
ATOM 3724 C CA . GLY B 1 191 ? -0.127 -27.156 -5.234 1 97.94 191 GLY B CA 1
ATOM 3725 C C . GLY B 1 191 ? 0.017 -25.75 -4.691 1 97.94 191 GLY B C 1
ATOM 3726 O O . GLY B 1 191 ? 0.337 -24.828 -5.438 1 97.94 191 GLY B O 1
ATOM 3727 N N . VAL B 1 192 ? -0.217 -25.594 -3.354 1 98.19 192 VAL B N 1
ATOM 3728 C CA . VAL B 1 192 ? -0.06 -24.281 -2.734 1 98.19 192 VAL B CA 1
ATOM 3729 C C . VAL B 1 192 ? 0.975 -24.359 -1.614 1 98.19 192 VAL B C 1
ATOM 3731 O O . VAL B 1 192 ? 1.127 -25.406 -0.972 1 98.19 192 VAL B O 1
ATOM 3734 N N . TYR B 1 193 ? 1.655 -23.25 -1.326 1 95.69 193 TYR B N 1
ATOM 3735 C CA . TYR B 1 193 ? 2.797 -23.234 -0.419 1 95.69 193 TYR B CA 1
ATOM 3736 C C . TYR B 1 193 ? 2.342 -23.141 1.031 1 95.69 193 TYR B C 1
ATOM 3738 O O . TYR B 1 193 ? 3.143 -23.312 1.954 1 95.69 193 TYR B O 1
ATOM 3746 N N . ASP B 1 194 ? 1.078 -22.891 1.212 1 96.38 194 ASP B N 1
ATOM 3747 C CA . ASP B 1 194 ? 0.514 -22.656 2.541 1 96.38 194 ASP B CA 1
ATOM 3748 C C . ASP B 1 194 ? -0.826 -23.375 2.693 1 96.38 194 ASP B C 1
ATOM 3750 O O . ASP B 1 194 ? -1.688 -23.297 1.816 1 96.38 194 ASP B O 1
ATOM 3754 N N . ALA B 1 195 ? -0.961 -24.094 3.766 1 97.19 195 ALA B N 1
ATOM 3755 C CA . ALA B 1 195 ? -2.162 -24.906 3.986 1 97.19 195 ALA B CA 1
ATOM 3756 C C . ALA B 1 195 ? -3.41 -24.016 4.016 1 97.19 195 ALA B C 1
ATOM 3758 O O . ALA B 1 195 ? -4.484 -24.438 3.582 1 97.19 195 ALA B O 1
ATOM 3759 N N . ASP B 1 196 ? -3.289 -22.797 4.492 1 96.88 196 ASP B N 1
ATOM 3760 C CA . ASP B 1 196 ? -4.422 -21.875 4.613 1 96.88 196 ASP B CA 1
ATOM 3761 C C . ASP B 1 196 ? -4.949 -21.469 3.238 1 96.88 196 ASP B C 1
ATOM 3763 O O . ASP B 1 196 ? -6.074 -20.984 3.119 1 96.88 196 ASP B O 1
ATOM 3767 N N . LEU B 1 197 ? -4.152 -21.688 2.248 1 98 197 LEU B N 1
ATOM 3768 C CA . LEU B 1 197 ? -4.543 -21.328 0.892 1 98 197 LEU B CA 1
ATOM 3769 C C . LEU B 1 197 ? -5.43 -22.391 0.268 1 98 197 LEU B C 1
ATOM 3771 O O . LEU B 1 197 ? -6.105 -22.141 -0.732 1 98 197 LEU B O 1
ATOM 3775 N N . VAL B 1 198 ? -5.398 -23.609 0.775 1 98.69 198 VAL B N 1
ATOM 3776 C CA . VAL B 1 198 ? -6.086 -24.734 0.146 1 98.69 198 VAL B CA 1
ATOM 3777 C C . VAL B 1 198 ? -7.566 -24.406 -0.022 1 98.69 198 VAL B C 1
ATOM 3779 O O . VAL B 1 198 ? -8.078 -24.391 -1.144 1 98.69 198 VAL B O 1
ATOM 3782 N N . PRO B 1 199 ? -8.25 -24.047 1.088 1 98.38 199 PRO B N 1
ATOM 3783 C CA . PRO B 1 199 ? -9.672 -23.766 0.892 1 98.38 199 PRO B CA 1
ATOM 3784 C C . PRO B 1 199 ? -9.914 -22.5 0.064 1 98.38 199 PRO B C 1
ATOM 3786 O O . PRO B 1 199 ? -10.844 -22.469 -0.749 1 98.38 199 PRO B O 1
ATOM 3789 N N . VAL B 1 200 ? -9.086 -21.484 0.204 1 98.25 200 VAL B N 1
ATOM 3790 C CA . VAL B 1 200 ? -9.289 -20.203 -0.461 1 98.25 200 VAL B CA 1
ATOM 3791 C C . VAL B 1 200 ? -9.102 -20.359 -1.968 1 98.25 200 VAL B C 1
ATOM 3793 O O . VAL B 1 200 ? -9.875 -19.812 -2.758 1 98.25 200 VAL B O 1
ATOM 3796 N N . ILE B 1 201 ? -8.125 -21.094 -2.357 1 98.69 201 ILE B N 1
ATOM 3797 C CA . ILE B 1 201 ? -7.852 -21.297 -3.773 1 98.69 201 ILE B CA 1
ATOM 3798 C C . ILE B 1 201 ? -8.922 -22.203 -4.387 1 98.69 201 ILE B C 1
ATOM 3800 O O . ILE B 1 201 ? -9.352 -21.984 -5.523 1 98.69 201 ILE B O 1
ATOM 3804 N N . ALA B 1 202 ? -9.375 -23.203 -3.629 1 98.69 202 ALA B N 1
ATOM 3805 C CA . ALA B 1 202 ? -10.469 -24.047 -4.113 1 98.69 202 ALA B CA 1
ATOM 3806 C C . ALA B 1 202 ? -11.719 -23.219 -4.383 1 98.69 202 ALA B C 1
ATOM 3808 O O . ALA B 1 202 ? -12.359 -23.359 -5.43 1 98.69 202 ALA B O 1
ATOM 3809 N N . GLU B 1 203 ? -12.016 -22.359 -3.473 1 98.31 203 GLU B N 1
ATOM 3810 C CA . GLU B 1 203 ? -13.164 -21.484 -3.639 1 98.31 203 GLU B CA 1
ATOM 3811 C C . GLU B 1 203 ? -12.961 -20.516 -4.805 1 98.31 203 GLU B C 1
ATOM 3813 O O . GLU B 1 203 ? -13.906 -20.203 -5.531 1 98.31 203 GLU B O 1
ATOM 3818 N N . SER B 1 204 ? -11.766 -20.016 -4.957 1 98.44 204 SER B N 1
ATOM 3819 C CA . SER B 1 204 ? -11.453 -19.141 -6.086 1 98.44 204 SER B CA 1
ATOM 3820 C C . SER B 1 204 ? -11.703 -19.844 -7.414 1 98.44 204 SER B C 1
ATOM 3822 O O . SER B 1 204 ? -12.25 -19.266 -8.344 1 98.44 204 SER B O 1
ATOM 3824 N N . LEU B 1 205 ? -11.336 -21.125 -7.488 1 97.56 205 LEU B N 1
ATOM 3825 C CA . LEU B 1 205 ? -11.484 -21.906 -8.703 1 97.56 205 LEU B CA 1
ATOM 3826 C C . LEU B 1 205 ? -12.961 -22.078 -9.062 1 97.56 205 LEU B C 1
ATOM 3828 O O . LEU B 1 205 ? -13.297 -22.281 -10.227 1 97.56 205 LEU B O 1
ATOM 3832 N N . SER B 1 206 ? -13.812 -22.016 -8.078 1 95.44 206 SER B N 1
ATOM 3833 C CA . SER B 1 206 ? -15.242 -22.141 -8.328 1 95.44 206 SER B CA 1
ATOM 3834 C C . SER B 1 206 ? -15.766 -20.984 -9.172 1 95.44 206 SER B C 1
ATOM 3836 O O . SER B 1 206 ? -16.844 -21.078 -9.766 1 95.44 206 SER B O 1
ATOM 3838 N N . HIS B 1 207 ? -14.969 -19.906 -9.188 1 96.06 207 HIS B N 1
ATOM 3839 C CA . HIS B 1 207 ? -15.32 -18.766 -10.016 1 96.06 207 HIS B CA 1
ATOM 3840 C C . HIS B 1 207 ? -14.648 -18.828 -11.383 1 96.06 207 HIS B C 1
ATOM 3842 O O . HIS B 1 207 ? -14.75 -17.906 -12.188 1 96.06 207 HIS B O 1
ATOM 3848 N N . MET B 1 208 ? -13.906 -19.875 -11.633 1 95.81 208 MET B N 1
ATOM 3849 C CA . MET B 1 208 ? -13.18 -20.125 -12.875 1 95.81 208 MET B CA 1
ATOM 3850 C C . MET B 1 208 ? -13.781 -21.297 -13.641 1 95.81 208 MET B C 1
ATOM 3852 O O . MET B 1 208 ? -14.555 -22.078 -13.078 1 95.81 208 MET B O 1
ATOM 3856 N N . PRO B 1 209 ? -13.57 -21.344 -14.945 1 93.75 209 PRO B N 1
ATOM 3857 C CA . PRO B 1 209 ? -14.125 -22.453 -15.719 1 93.75 209 PRO B CA 1
ATOM 3858 C C . PRO B 1 209 ? -13.352 -23.766 -15.508 1 93.75 209 PRO B C 1
ATOM 3860 O O . PRO B 1 209 ? -12.891 -24.375 -16.469 1 93.75 209 PRO B O 1
ATOM 3863 N N . VAL B 1 210 ? -13.258 -24.234 -14.234 1 96.56 210 VAL B N 1
ATOM 3864 C CA . VAL B 1 210 ? -12.602 -25.484 -13.852 1 96.56 210 VAL B CA 1
ATOM 3865 C C . VAL B 1 210 ? -13.648 -26.5 -13.406 1 96.56 210 VAL B C 1
ATOM 3867 O O . VAL B 1 210 ? -14.484 -26.203 -12.547 1 96.56 210 VAL B O 1
ATOM 3870 N N . GLU B 1 211 ? -13.617 -27.641 -14.008 1 97.31 211 GLU B N 1
ATOM 3871 C CA . GLU B 1 211 ? -14.609 -28.672 -13.719 1 97.31 211 GLU B CA 1
ATOM 3872 C C . GLU B 1 211 ? -14.133 -29.609 -12.609 1 97.31 211 GLU B C 1
ATOM 3874 O O . GLU B 1 211 ? -14.922 -30.016 -11.758 1 97.31 211 GLU B O 1
ATOM 3879 N N . ARG B 1 212 ? -12.898 -29.984 -12.672 1 98.38 212 ARG B N 1
ATOM 3880 C CA . ARG B 1 212 ? -12.297 -30.875 -11.68 1 98.38 212 ARG B CA 1
ATOM 3881 C C . ARG B 1 212 ? -10.922 -30.375 -11.258 1 98.38 212 ARG B C 1
ATOM 3883 O O . ARG B 1 212 ? -10.117 -29.984 -12.102 1 98.38 212 ARG B O 1
ATOM 3890 N N . ALA B 1 213 ? -10.695 -30.359 -9.961 1 98.75 213 ALA B N 1
ATOM 3891 C CA . ALA B 1 213 ? -9.383 -29.922 -9.5 1 98.75 213 ALA B CA 1
ATOM 3892 C C . ALA B 1 213 ? -9.07 -30.484 -8.117 1 98.75 213 ALA B C 1
ATOM 3894 O O . ALA B 1 213 ? -9.984 -30.828 -7.359 1 98.75 213 ALA B O 1
ATOM 3895 N N . LEU B 1 214 ? -7.852 -30.688 -7.852 1 98.88 214 LEU B N 1
ATOM 3896 C CA . LEU B 1 214 ? -7.316 -30.922 -6.512 1 98.88 214 LEU B CA 1
ATOM 3897 C C . LEU B 1 214 ? -6.371 -29.781 -6.113 1 98.88 214 LEU B C 1
ATOM 3899 O O . LEU B 1 214 ? -5.34 -29.578 -6.758 1 98.88 214 LEU B O 1
ATOM 3903 N N . VAL B 1 215 ? -6.734 -29.031 -5.102 1 98.94 215 VAL B N 1
ATOM 3904 C CA . VAL B 1 215 ? -5.801 -28.109 -4.461 1 98.94 215 VAL B CA 1
ATOM 3905 C C . VAL B 1 215 ? -5.113 -28.797 -3.289 1 98.94 215 VAL B C 1
ATOM 3907 O O . VAL B 1 215 ? -5.777 -29.281 -2.367 1 98.94 215 VAL B O 1
ATOM 3910 N N . VAL B 1 216 ? -3.766 -28.797 -3.32 1 98.88 216 VAL B N 1
ATOM 3911 C CA . VAL B 1 216 ? -3.098 -29.688 -2.373 1 98.88 216 VAL B CA 1
ATOM 3912 C C . VAL B 1 216 ? -1.981 -28.938 -1.655 1 98.88 216 VAL B C 1
ATOM 3914 O O . VAL B 1 216 ? -1.381 -28.016 -2.221 1 98.88 216 VAL B O 1
ATOM 3917 N N . HIS B 1 217 ? -1.722 -29.266 -0.471 1 98.75 217 HIS B N 1
ATOM 3918 C CA . HIS B 1 217 ? -0.58 -28.859 0.343 1 98.75 217 HIS B CA 1
ATOM 3919 C C . HIS B 1 217 ? -0.049 -30.031 1.16 1 98.75 217 HIS B C 1
ATOM 3921 O O . HIS B 1 217 ? -0.7 -30.484 2.107 1 98.75 217 HIS B O 1
ATOM 3927 N N . GLY B 1 218 ? 1.162 -30.469 0.805 1 98.06 218 GLY B N 1
ATOM 3928 C CA . GLY B 1 218 ? 1.737 -31.641 1.448 1 98.06 218 GLY B CA 1
ATOM 3929 C C . GLY B 1 218 ? 2.736 -31.297 2.535 1 98.06 218 GLY B C 1
ATOM 3930 O O . GLY B 1 218 ? 3.947 -31.328 2.307 1 98.06 218 GLY B O 1
ATOM 3931 N N . SER B 1 219 ? 2.287 -30.984 3.723 1 96.75 219 SER B N 1
ATOM 3932 C CA . SER B 1 219 ? 3.115 -30.766 4.902 1 96.75 219 SER B CA 1
ATOM 3933 C C . SER B 1 219 ? 4.324 -29.891 4.578 1 96.75 219 SER B C 1
ATOM 3935 O O . SER B 1 219 ? 5.465 -30.281 4.828 1 96.75 219 SER B O 1
ATOM 3937 N N . GLY B 1 220 ? 4.055 -28.828 4.027 1 95.81 220 GLY B N 1
ATOM 3938 C CA . GLY B 1 220 ? 5.098 -27.859 3.723 1 95.81 220 GLY B CA 1
ATOM 3939 C C . GLY B 1 220 ? 5.41 -27.766 2.242 1 95.81 220 GLY B C 1
ATOM 3940 O O . GLY B 1 220 ? 5.988 -26.781 1.786 1 95.81 220 GLY B O 1
ATOM 3941 N N . MET B 1 221 ? 4.977 -28.797 1.493 1 95.5 221 MET B N 1
ATOM 3942 C CA . MET B 1 221 ? 5.203 -28.828 0.051 1 95.5 221 MET B CA 1
ATOM 3943 C C . MET B 1 221 ? 3.98 -28.312 -0.705 1 95.5 221 MET B C 1
ATOM 3945 O O . MET B 1 221 ? 2.854 -28.438 -0.225 1 95.5 221 MET B O 1
ATOM 3949 N N . ASP B 1 222 ? 4.23 -27.719 -1.844 1 96.75 222 ASP B N 1
ATOM 3950 C CA . ASP B 1 222 ? 3.109 -27.391 -2.719 1 96.75 222 ASP B CA 1
ATOM 3951 C C . ASP B 1 222 ? 2.807 -28.547 -3.676 1 96.75 222 ASP B C 1
ATOM 3953 O O . ASP B 1 222 ? 2.572 -28.328 -4.867 1 96.75 222 ASP B O 1
ATOM 3957 N N . GLU B 1 223 ? 2.941 -29.781 -3.234 1 97.38 223 GLU B N 1
ATOM 3958 C CA . GLU B 1 223 ? 2.646 -31.047 -3.916 1 97.38 223 GLU B CA 1
ATOM 3959 C C . GLU B 1 223 ? 2.021 -32.062 -2.961 1 97.38 223 GLU B C 1
ATOM 3961 O O . GLU B 1 223 ? 1.951 -31.812 -1.754 1 97.38 223 GLU B O 1
ATOM 3966 N N . ILE B 1 224 ? 1.529 -33.156 -3.5 1 98.62 224 ILE B N 1
ATOM 3967 C CA . ILE B 1 224 ? 1.216 -34.312 -2.672 1 98.62 224 ILE B CA 1
ATOM 3968 C C . ILE B 1 224 ? 2.506 -34.906 -2.111 1 98.62 224 ILE B C 1
ATOM 3970 O O . ILE B 1 224 ? 3.453 -35.156 -2.857 1 98.62 224 ILE B O 1
ATOM 3974 N N . ALA B 1 225 ? 2.549 -35.125 -0.82 1 98.19 225 ALA B N 1
ATOM 3975 C CA . ALA B 1 225 ? 3.793 -35.469 -0.142 1 98.19 225 ALA B CA 1
ATOM 3976 C C . ALA B 1 225 ? 3.861 -36.969 0.129 1 98.19 225 ALA B C 1
ATOM 3978 O O . ALA B 1 225 ? 2.83 -37.656 0.175 1 98.19 225 ALA B O 1
ATOM 3979 N N . LEU B 1 226 ? 5.086 -37.438 0.289 1 98.44 226 LEU B N 1
ATOM 3980 C CA . LEU B 1 226 ? 5.305 -38.812 0.738 1 98.44 226 LEU B CA 1
ATOM 3981 C C . LEU B 1 226 ? 5.672 -38.844 2.217 1 98.44 226 LEU B C 1
ATOM 3983 O O . LEU B 1 226 ? 5.539 -39.906 2.869 1 98.44 226 LEU B O 1
ATOM 3987 N N . HIS B 1 227 ? 6.258 -37.719 2.738 1 97.69 227 HIS B N 1
ATOM 3988 C CA . HIS B 1 227 ? 6.844 -37.75 4.074 1 97.69 227 HIS B CA 1
ATOM 3989 C C . HIS B 1 227 ? 5.773 -37.562 5.145 1 97.69 227 HIS B C 1
ATOM 3991 O O . HIS B 1 227 ? 6.016 -37.844 6.324 1 97.69 227 HIS B O 1
ATOM 3997 N N . ASP B 1 228 ? 4.668 -37.094 4.742 1 97.38 228 ASP B N 1
ATOM 3998 C CA . ASP B 1 228 ? 3.582 -36.844 5.688 1 97.38 228 ASP B CA 1
ATOM 3999 C C . ASP B 1 228 ? 2.244 -36.719 4.965 1 97.38 228 ASP B C 1
ATOM 4001 O O . ASP B 1 228 ? 2.143 -37 3.775 1 97.38 228 ASP B O 1
ATOM 4005 N N . ALA B 1 229 ? 1.189 -36.281 5.664 1 98.31 229 ALA B N 1
ATOM 4006 C CA . ALA B 1 229 ? -0.152 -36.125 5.105 1 98.31 229 ALA B CA 1
ATOM 4007 C C . ALA B 1 229 ? -0.239 -34.906 4.227 1 98.31 229 ALA B C 1
ATOM 4009 O O . ALA B 1 229 ? 0.542 -33.969 4.391 1 98.31 229 ALA B O 1
ATOM 4010 N N . THR B 1 230 ? -1.144 -34.906 3.258 1 98.75 230 THR B N 1
ATOM 4011 C CA . THR B 1 230 ? -1.445 -33.812 2.352 1 98.75 230 THR B CA 1
ATOM 4012 C C . THR B 1 230 ? -2.873 -33.312 2.561 1 98.75 230 THR B C 1
ATOM 4014 O O . THR B 1 230 ? -3.816 -34.125 2.572 1 98.75 230 THR B O 1
ATOM 4017 N N . THR B 1 231 ? -3.006 -32 2.787 1 98.81 231 THR B N 1
ATOM 4018 C CA . THR B 1 231 ? -4.328 -31.375 2.795 1 98.81 231 THR B CA 1
ATOM 4019 C C . THR B 1 231 ? -4.844 -31.188 1.371 1 98.81 231 THR B C 1
ATOM 4021 O O . THR B 1 231 ? -4.113 -30.703 0.501 1 98.81 231 THR B O 1
ATOM 4024 N N . VAL B 1 232 ? -6.141 -31.641 1.161 1 98.81 232 VAL B N 1
ATOM 4025 C CA . VAL B 1 232 ? -6.691 -31.594 -0.189 1 98.81 232 VAL B CA 1
ATOM 4026 C C . VAL B 1 232 ? -8.062 -30.922 -0.167 1 98.81 232 VAL B C 1
ATOM 4028 O O . VAL B 1 232 ? -8.867 -31.172 0.732 1 98.81 232 VAL B O 1
ATOM 4031 N N . ALA B 1 233 ? -8.273 -30.047 -1.028 1 98.88 233 ALA B N 1
ATOM 4032 C CA . ALA B 1 233 ? -9.617 -29.656 -1.434 1 98.88 233 ALA B CA 1
ATOM 4033 C C . ALA B 1 233 ? -9.914 -30.094 -2.861 1 98.88 233 ALA B C 1
ATOM 4035 O O . ALA B 1 233 ? -9.188 -29.75 -3.795 1 98.88 233 ALA B O 1
ATOM 4036 N N . GLU B 1 234 ? -10.938 -30.875 -3.018 1 98.75 234 GLU B N 1
ATOM 4037 C CA . GLU B 1 234 ? -11.312 -31.422 -4.316 1 98.75 234 GLU B CA 1
ATOM 4038 C C . GLU B 1 234 ? -12.539 -30.719 -4.883 1 98.75 234 GLU B C 1
ATOM 4040 O O . GLU B 1 234 ? -13.539 -30.547 -4.184 1 98.75 234 GLU B O 1
ATOM 4045 N N . ILE B 1 235 ? -12.352 -30.281 -6.027 1 98.38 235 ILE B N 1
ATOM 4046 C CA . ILE B 1 235 ? -13.438 -29.672 -6.766 1 98.38 235 ILE B CA 1
ATOM 4047 C C . ILE B 1 235 ? -13.992 -30.656 -7.793 1 98.38 235 ILE B C 1
ATOM 4049 O O . ILE B 1 235 ? -13.242 -31.203 -8.609 1 98.38 235 ILE B O 1
ATOM 4053 N N . ASP B 1 236 ? -15.219 -30.859 -7.777 1 97.5 236 ASP B N 1
ATOM 4054 C CA . ASP B 1 236 ? -15.977 -31.625 -8.758 1 97.5 236 ASP B CA 1
ATOM 4055 C C . ASP B 1 236 ? -17.281 -30.922 -9.117 1 97.5 236 ASP B C 1
ATOM 4057 O O . ASP B 1 236 ? -18.297 -31.094 -8.43 1 97.5 236 ASP B O 1
ATOM 4061 N N . GLY B 1 237 ? -17.188 -30.25 -10.289 1 94.62 237 GLY B N 1
ATOM 4062 C CA . GLY B 1 237 ? -18.297 -29.359 -10.602 1 94.62 237 GLY B CA 1
ATOM 4063 C C . GLY B 1 237 ? -18.469 -28.25 -9.586 1 94.62 237 GLY B C 1
ATOM 4064 O O . GLY B 1 237 ? -17.531 -27.5 -9.32 1 94.62 237 GLY B O 1
ATOM 4065 N N . ASP B 1 238 ? -19.641 -28.312 -8.914 1 93.75 238 ASP B N 1
ATOM 4066 C CA . ASP B 1 238 ? -19.938 -27.234 -7.977 1 93.75 238 ASP B CA 1
ATOM 4067 C C . ASP B 1 238 ? -19.625 -27.656 -6.543 1 93.75 238 ASP B C 1
ATOM 4069 O O . ASP B 1 238 ? -19.766 -26.859 -5.609 1 93.75 238 ASP B O 1
ATOM 4073 N N . GLU B 1 239 ? -19.109 -28.797 -6.445 1 97.38 239 GLU B N 1
ATOM 4074 C CA . GLU B 1 239 ? -18.875 -29.328 -5.105 1 97.38 239 GLU B CA 1
ATOM 4075 C C . GLU B 1 239 ? -17.391 -29.234 -4.719 1 97.38 239 GLU B C 1
ATOM 4077 O O . GLU B 1 239 ? -16.516 -29.484 -5.543 1 97.38 239 GLU B O 1
ATOM 4082 N N . ILE B 1 240 ? -17.188 -28.797 -3.512 1 98.44 240 ILE B N 1
ATOM 4083 C CA . ILE B 1 240 ? -15.844 -28.766 -2.934 1 98.44 240 ILE B CA 1
ATOM 4084 C C . ILE B 1 240 ? -15.805 -29.672 -1.696 1 98.44 240 ILE B C 1
ATOM 4086 O O . ILE B 1 240 ? -16.609 -29.5 -0.777 1 98.44 240 ILE B O 1
ATOM 4090 N N . THR B 1 241 ? -14.938 -30.609 -1.681 1 98.5 241 THR B N 1
ATOM 4091 C CA . THR B 1 241 ? -14.758 -31.5 -0.54 1 98.5 241 THR B CA 1
ATOM 4092 C C . THR B 1 241 ? -13.32 -31.438 -0.029 1 98.5 241 THR B C 1
ATOM 4094 O O . THR B 1 241 ? -12.367 -31.484 -0.816 1 98.5 241 THR B O 1
ATOM 4097 N N . GLU B 1 242 ? -13.188 -31.297 1.271 1 98.56 242 GLU B N 1
ATOM 4098 C CA . GLU B 1 242 ? -11.867 -31.266 1.88 1 98.56 242 GLU B CA 1
ATOM 4099 C C . GLU B 1 242 ? -11.547 -32.562 2.609 1 98.56 242 GLU B C 1
ATOM 4101 O O . GLU B 1 242 ? -12.422 -33.156 3.252 1 98.56 242 GLU B O 1
ATOM 4106 N N . TYR B 1 243 ? -10.391 -33.031 2.441 1 98.5 243 TYR B N 1
ATOM 4107 C CA . TYR B 1 243 ? -9.938 -34.219 3.141 1 98.5 243 TYR B CA 1
ATOM 4108 C C . TYR B 1 243 ? -8.414 -34.281 3.23 1 98.5 243 TYR B C 1
ATOM 4110 O O . TYR B 1 243 ? -7.738 -33.344 2.775 1 98.5 243 TYR B O 1
ATOM 4118 N N . THR B 1 244 ? -7.902 -35.219 3.896 1 98.56 244 THR B N 1
ATOM 4119 C CA . THR B 1 244 ? -6.473 -35.469 4.016 1 98.56 244 THR B CA 1
ATOM 4120 C C . THR B 1 244 ? -6.078 -36.75 3.27 1 98.56 244 THR B C 1
ATOM 4122 O O . THR B 1 244 ? -6.809 -37.75 3.295 1 98.56 244 THR B O 1
ATOM 4125 N N . LEU B 1 245 ? -4.984 -36.656 2.662 1 98.19 245 LEU B N 1
ATOM 4126 C CA . LEU B 1 245 ? -4.449 -37.781 1.873 1 98.19 245 LEU B CA 1
ATOM 4127 C C . LEU B 1 245 ? -3.096 -38.219 2.41 1 98.19 245 LEU B C 1
ATOM 4129 O O . LEU B 1 245 ? -2.234 -37.406 2.705 1 98.19 245 LEU B O 1
ATOM 4133 N N . THR B 1 246 ? -2.918 -39.531 2.646 1 98.38 246 THR B N 1
ATOM 4134 C CA . THR B 1 246 ? -1.623 -40.094 3.033 1 98.38 246 THR B CA 1
ATOM 4135 C C . THR B 1 246 ? -1.053 -40.969 1.922 1 98.38 246 THR B C 1
ATOM 4137 O O . THR B 1 246 ? -1.785 -41.406 1.033 1 98.38 246 THR B O 1
ATOM 4140 N N . PRO B 1 247 ? 0.267 -41.188 1.975 1 98.5 247 PRO B N 1
ATOM 4141 C CA . PRO B 1 247 ? 0.841 -42.094 0.975 1 98.5 247 PRO B CA 1
ATOM 4142 C C . PRO B 1 247 ? 0.174 -43.469 0.969 1 98.5 247 PRO B C 1
ATOM 4144 O O . PRO B 1 247 ? -0.035 -44.062 -0.097 1 98.5 247 PRO B O 1
ATOM 4147 N N . ALA B 1 248 ? -0.224 -43.938 2.084 1 98.31 248 ALA B N 1
ATOM 4148 C CA . ALA B 1 248 ? -0.874 -45.219 2.189 1 98.31 248 ALA B CA 1
ATOM 4149 C C . ALA B 1 248 ? -2.201 -45.25 1.438 1 98.31 248 ALA B C 1
ATOM 4151 O O . ALA B 1 248 ? -2.588 -46.25 0.862 1 98.31 248 ALA B O 1
ATOM 4152 N N . ASP B 1 249 ? -2.9 -44.156 1.479 1 98.31 249 ASP B N 1
ATOM 4153 C CA . ASP B 1 249 ? -4.164 -44.031 0.76 1 98.31 249 ASP B CA 1
ATOM 4154 C C . ASP B 1 249 ? -3.957 -44.188 -0.745 1 98.31 249 ASP B C 1
ATOM 4156 O O . ASP B 1 249 ? -4.902 -44.5 -1.479 1 98.31 249 ASP B O 1
ATOM 4160 N N . LEU B 1 250 ? -2.738 -44.031 -1.235 1 98.56 250 LEU B N 1
ATOM 4161 C CA . LEU B 1 250 ? -2.41 -44.094 -2.656 1 98.56 250 LEU B CA 1
ATOM 4162 C C . LEU B 1 250 ? -1.69 -45.375 -3.004 1 98.56 250 LEU B C 1
ATOM 4164 O O . LEU B 1 250 ? -1.229 -45.562 -4.133 1 98.56 250 LEU B O 1
ATOM 4168 N N . GLY B 1 251 ? -1.517 -46.219 -1.977 1 98.12 251 GLY B N 1
ATOM 4169 C CA . GLY B 1 251 ? -0.777 -47.438 -2.184 1 98.12 251 GLY B CA 1
ATOM 4170 C C . GLY B 1 251 ? 0.723 -47.25 -2.273 1 98.12 251 GLY B C 1
ATOM 4171 O O . GLY B 1 251 ? 1.425 -48 -2.93 1 98.12 251 GLY B O 1
ATOM 4172 N N . LEU B 1 252 ? 1.201 -46.156 -1.686 1 98.62 252 LEU B N 1
ATOM 4173 C CA . LEU B 1 252 ? 2.619 -45.812 -1.746 1 98.62 252 LEU B CA 1
ATOM 4174 C C . LEU B 1 252 ? 3.24 -45.812 -0.354 1 98.62 252 LEU B C 1
ATOM 4176 O O . LEU B 1 252 ? 2.527 -45.75 0.65 1 98.62 252 LEU B O 1
ATOM 4180 N N . GLU B 1 253 ? 4.48 -45.938 -0.288 1 97.75 253 GLU B N 1
ATOM 4181 C CA . GLU B 1 253 ? 5.207 -45.938 0.979 1 97.75 253 GLU B CA 1
ATOM 4182 C C . GLU B 1 253 ? 5.629 -44.5 1.362 1 97.75 253 GLU B C 1
ATOM 4184 O O . GLU B 1 253 ? 5.941 -43.688 0.494 1 97.75 253 GLU B O 1
ATOM 4189 N N . ARG B 1 254 ? 5.699 -44.281 2.664 1 97.75 254 ARG B N 1
ATOM 4190 C CA . ARG B 1 254 ? 6.246 -43.031 3.156 1 97.75 254 ARG B CA 1
ATOM 4191 C C . ARG B 1 254 ? 7.742 -42.938 2.875 1 97.75 254 ARG B C 1
ATOM 4193 O O . ARG B 1 254 ? 8.445 -43.938 2.871 1 97.75 254 ARG B O 1
ATOM 4200 N N . ALA B 1 255 ? 8.148 -41.812 2.611 1 98.44 255 ALA B N 1
ATOM 4201 C CA . ALA B 1 255 ? 9.57 -41.531 2.445 1 98.44 255 ALA B CA 1
ATOM 4202 C C . ALA B 1 255 ? 9.922 -40.156 3.004 1 98.44 255 ALA B C 1
ATOM 4204 O O . ALA B 1 255 ? 9.125 -39.219 2.904 1 98.44 255 ALA B O 1
ATOM 4205 N N . PRO B 1 256 ? 11.109 -40.062 3.674 1 97.81 256 PRO B N 1
ATOM 4206 C CA . PRO B 1 256 ? 11.492 -38.75 4.172 1 97.81 256 PRO B CA 1
ATOM 4207 C C . PRO B 1 256 ? 11.711 -37.719 3.051 1 97.81 256 PRO B C 1
ATOM 4209 O O . PRO B 1 256 ? 11.992 -38.094 1.913 1 97.81 256 PRO B 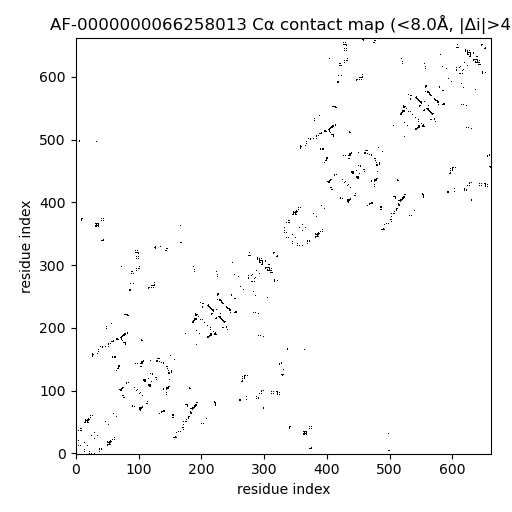O 1
ATOM 4212 N N . ILE B 1 257 ? 11.57 -36.5 3.346 1 96.69 257 ILE B N 1
ATOM 4213 C CA . ILE B 1 257 ? 11.633 -35.438 2.363 1 96.69 257 ILE B CA 1
ATOM 4214 C C . ILE B 1 257 ? 12.992 -35.438 1.667 1 96.69 257 ILE B C 1
ATOM 4216 O O . ILE B 1 257 ? 13.094 -35.094 0.482 1 96.69 257 ILE B O 1
ATOM 4220 N N . GLU B 1 258 ? 14.062 -35.844 2.332 1 96.44 258 GLU B N 1
ATOM 4221 C CA . GLU B 1 258 ? 15.414 -35.875 1.786 1 96.44 258 GLU B CA 1
ATOM 4222 C C . GLU B 1 258 ? 15.531 -36.875 0.647 1 96.44 258 GLU B C 1
ATOM 4224 O O . GLU B 1 258 ? 16.375 -36.719 -0.238 1 96.44 258 GLU B O 1
ATOM 4229 N N . ALA B 1 259 ? 14.68 -37.844 0.649 1 97.88 259 ALA B N 1
ATOM 4230 C CA . ALA B 1 259 ? 14.734 -38.906 -0.338 1 97.88 259 ALA B CA 1
ATOM 4231 C C . ALA B 1 259 ? 14.25 -38.438 -1.702 1 97.88 259 ALA B C 1
ATOM 4233 O O . ALA B 1 259 ? 14.461 -39.094 -2.715 1 97.88 259 ALA B O 1
ATOM 4234 N N . VAL B 1 260 ? 13.656 -37.281 -1.744 1 97.56 260 VAL B N 1
ATOM 4235 C CA . VAL B 1 260 ? 13.117 -36.781 -3.006 1 97.56 260 VAL B CA 1
ATOM 4236 C C . VAL B 1 260 ? 13.766 -35.438 -3.352 1 97.56 260 VAL B C 1
ATOM 4238 O O . VAL B 1 260 ? 13.188 -34.625 -4.078 1 97.56 260 VAL B O 1
ATOM 4241 N N . ALA B 1 261 ? 14.938 -35.219 -2.777 1 96.12 261 ALA B N 1
ATOM 4242 C CA . ALA B 1 261 ? 15.688 -33.969 -3.031 1 96.12 261 ALA B CA 1
ATOM 4243 C C . ALA B 1 261 ? 16.078 -33.875 -4.504 1 96.12 261 ALA B C 1
ATOM 4245 O O . ALA B 1 261 ? 16.422 -34.875 -5.137 1 96.12 261 ALA B O 1
ATOM 4246 N N . GLY B 1 262 ? 15.938 -32.688 -4.988 1 95.25 262 GLY B N 1
ATOM 4247 C CA . GLY B 1 262 ? 16.438 -32.375 -6.312 1 95.25 262 GLY B CA 1
ATOM 4248 C C . GLY B 1 262 ? 17.766 -31.625 -6.281 1 95.25 262 GLY B C 1
ATOM 4249 O O . GLY B 1 262 ? 18.562 -31.797 -5.359 1 95.25 262 GLY B O 1
ATOM 4250 N N . GLY B 1 263 ? 18.016 -30.922 -7.371 1 94 263 GLY B N 1
ATOM 4251 C CA . GLY B 1 263 ? 19.266 -30.172 -7.473 1 94 263 GLY B CA 1
ATOM 4252 C C . GLY B 1 263 ? 19.266 -29.172 -8.617 1 94 263 GLY B C 1
ATOM 4253 O O . GLY B 1 263 ? 18.297 -28.422 -8.797 1 94 263 GLY B O 1
ATOM 4254 N N . THR B 1 264 ? 20.375 -29.078 -9.312 1 95.31 264 THR B N 1
ATOM 4255 C CA . THR B 1 264 ? 20.5 -28.203 -10.469 1 95.31 264 THR B CA 1
ATOM 4256 C C . THR B 1 264 ? 19.531 -28.609 -11.578 1 95.31 264 THR B C 1
ATOM 4258 O O . THR B 1 264 ? 18.984 -29.719 -11.547 1 95.31 264 THR B O 1
ATOM 4261 N N . PRO B 1 265 ? 19.328 -27.703 -12.484 1 96.88 265 PRO B N 1
ATOM 4262 C CA . PRO B 1 265 ? 18.484 -28.062 -13.625 1 96.88 265 PRO B CA 1
ATOM 4263 C C . PRO B 1 265 ? 18.938 -29.344 -14.312 1 96.88 265 PRO B C 1
ATOM 4265 O O . PRO B 1 265 ? 18.094 -30.172 -14.695 1 96.88 265 PRO B O 1
ATOM 4268 N N . GLN B 1 266 ? 20.219 -29.531 -14.43 1 97.75 266 GLN B N 1
ATOM 4269 C CA . GLN B 1 266 ? 20.75 -30.75 -15.055 1 97.75 266 GLN B CA 1
ATOM 4270 C C . GLN B 1 266 ? 20.391 -31.984 -14.227 1 97.75 266 GLN B C 1
ATOM 4272 O O . GLN B 1 266 ? 19.953 -33 -14.773 1 97.75 266 GLN B O 1
ATOM 4277 N N . GLU B 1 267 ? 20.594 -31.906 -12.914 1 97.94 267 GLU B N 1
ATOM 4278 C CA . GLU B 1 267 ? 20.281 -33.031 -12.031 1 97.94 267 GLU B CA 1
ATOM 4279 C C . GLU B 1 267 ? 18.797 -33.344 -12.07 1 97.94 267 GLU B C 1
ATOM 4281 O O . GLU B 1 267 ? 18.406 -34.531 -12.094 1 97.94 267 GLU B O 1
ATOM 4286 N N . ASN B 1 268 ? 18.016 -32.375 -12.062 1 97.81 268 ASN B N 1
ATOM 4287 C CA . ASN B 1 268 ? 16.562 -32.562 -12.133 1 97.81 268 ASN B CA 1
ATOM 4288 C C . ASN B 1 268 ? 16.141 -33.156 -13.477 1 97.81 268 ASN B C 1
ATOM 4290 O O . ASN B 1 268 ? 15.195 -33.938 -13.555 1 97.81 268 ASN B O 1
ATOM 4294 N N . ALA B 1 269 ? 16.828 -32.688 -14.578 1 98.31 269 ALA B N 1
ATOM 4295 C CA . ALA B 1 269 ? 16.547 -33.25 -15.898 1 98.31 269 ALA B CA 1
ATOM 4296 C C . ALA B 1 269 ? 16.922 -34.719 -15.953 1 98.31 269 ALA B C 1
ATOM 4298 O O . ALA B 1 269 ? 16.219 -35.531 -16.594 1 98.31 269 ALA B O 1
ATOM 4299 N N . ASP B 1 270 ? 18 -35.062 -15.312 1 98.5 270 ASP B N 1
ATOM 4300 C CA . ASP B 1 270 ? 18.406 -36.469 -15.234 1 98.5 270 ASP B CA 1
ATOM 4301 C C . ASP B 1 270 ? 17.359 -37.312 -14.492 1 98.5 270 ASP B C 1
ATOM 4303 O O . ASP B 1 270 ? 17.031 -38.406 -14.906 1 98.5 270 ASP B O 1
ATOM 4307 N N . ASP B 1 271 ? 16.938 -36.75 -13.352 1 98.5 271 ASP B N 1
ATOM 4308 C CA . ASP B 1 271 ? 15.875 -37.438 -12.602 1 98.5 271 ASP B CA 1
ATOM 4309 C C . ASP B 1 271 ? 14.609 -37.594 -13.438 1 98.5 271 ASP B C 1
ATOM 4311 O O . ASP B 1 271 ? 14 -38.656 -13.461 1 98.5 271 ASP B O 1
ATOM 4315 N N . LEU B 1 272 ? 14.188 -36.5 -14.102 1 98.62 272 LEU B N 1
ATOM 4316 C CA . LEU B 1 272 ? 13.016 -36.531 -14.969 1 98.62 272 LEU B CA 1
ATOM 4317 C C . LEU B 1 272 ? 13.125 -37.625 -16.016 1 98.62 272 LEU B C 1
ATOM 4319 O O . LEU B 1 272 ? 12.234 -38.469 -16.141 1 98.62 272 LEU B O 1
ATOM 4323 N N . GLU B 1 273 ? 14.25 -37.625 -16.75 1 98.5 273 GLU B N 1
ATOM 4324 C CA . GLU B 1 273 ? 14.461 -38.625 -17.797 1 98.5 273 GLU B CA 1
ATOM 4325 C C . GLU B 1 273 ? 14.484 -40.031 -17.219 1 98.5 273 GLU B C 1
ATOM 4327 O O . GLU B 1 273 ? 13.891 -40.938 -17.781 1 98.5 273 GLU B O 1
ATOM 4332 N N . GLY B 1 274 ? 15.211 -40.156 -16.125 1 98.75 274 GLY B N 1
ATOM 4333 C CA . GLY B 1 274 ? 15.305 -41.469 -15.477 1 98.75 274 GLY B CA 1
ATOM 4334 C C . GLY B 1 274 ? 13.961 -42 -15.031 1 98.75 274 GLY B C 1
ATOM 4335 O O . GLY B 1 274 ? 13.711 -43.219 -15.125 1 98.75 274 GLY B O 1
ATOM 4336 N N . ILE B 1 275 ? 13.125 -41.156 -14.516 1 98.88 275 ILE B N 1
ATOM 4337 C CA . ILE B 1 275 ? 11.805 -41.594 -14.062 1 98.88 275 ILE B CA 1
ATOM 4338 C C . ILE B 1 275 ? 10.938 -41.969 -15.273 1 98.88 275 ILE B C 1
ATOM 4340 O O . ILE B 1 275 ? 10.266 -43 -15.266 1 98.88 275 ILE B O 1
ATOM 4344 N N . LEU B 1 276 ? 10.984 -41.156 -16.359 1 98.81 276 LEU B N 1
ATOM 4345 C CA . LEU B 1 276 ? 10.172 -41.406 -17.547 1 98.81 276 LEU B CA 1
ATOM 4346 C C . LEU B 1 276 ? 10.562 -42.719 -18.219 1 98.81 276 LEU B C 1
ATOM 4348 O O . LEU B 1 276 ? 9.719 -43.375 -18.828 1 98.81 276 LEU B O 1
ATOM 4352 N N . THR B 1 277 ? 11.852 -43.094 -18.125 1 98.31 277 THR B N 1
ATOM 4353 C CA . THR B 1 277 ? 12.336 -44.312 -18.766 1 98.31 277 THR B CA 1
ATOM 4354 C C . THR B 1 277 ? 12.188 -45.5 -17.844 1 98.31 277 THR B C 1
ATOM 4356 O O . THR B 1 277 ? 12.359 -46.656 -18.266 1 98.31 277 THR B O 1
ATOM 4359 N N . GLY B 1 278 ? 11.891 -45.219 -16.578 1 98.06 278 GLY B N 1
ATOM 4360 C CA . GLY B 1 278 ? 11.766 -46.281 -15.602 1 98.06 278 GLY B CA 1
ATOM 4361 C C . GLY B 1 278 ? 13.078 -46.656 -14.938 1 98.06 278 GLY B C 1
ATOM 4362 O O . GLY B 1 278 ? 13.141 -47.594 -14.133 1 98.06 278 GLY B O 1
ATOM 4363 N N . ASP B 1 279 ? 14.133 -45.938 -15.188 1 98.06 279 ASP B N 1
ATOM 4364 C CA . ASP B 1 279 ? 15.461 -46.219 -14.656 1 98.06 279 ASP B CA 1
ATOM 4365 C C . ASP B 1 279 ? 15.602 -45.719 -13.219 1 98.06 279 ASP B C 1
ATOM 4367 O O . ASP B 1 279 ? 16.328 -46.312 -12.422 1 98.06 279 ASP B O 1
ATOM 4371 N N . VAL B 1 280 ? 15.008 -44.625 -12.938 1 98.06 280 VAL B N 1
ATOM 4372 C CA . VAL B 1 280 ? 14.953 -44.094 -11.578 1 98.06 280 VAL B CA 1
ATOM 4373 C C . VAL B 1 280 ? 13.703 -44.625 -10.875 1 98.06 280 VAL B C 1
ATOM 4375 O O . VAL B 1 280 ? 12.586 -44.438 -11.367 1 98.06 280 VAL B O 1
ATOM 4378 N N . THR B 1 281 ? 13.867 -45.344 -9.742 1 97.44 281 THR B N 1
ATOM 4379 C CA . THR B 1 281 ? 12.789 -45.906 -8.953 1 97.44 281 THR B CA 1
ATOM 4380 C C . THR B 1 281 ? 12.828 -45.375 -7.52 1 97.44 281 THR B C 1
ATOM 4382 O O . THR B 1 281 ? 13.508 -44.406 -7.238 1 97.44 281 THR B O 1
ATOM 4385 N N . GLY B 1 282 ? 12.023 -45.938 -6.613 1 98.06 282 GLY B N 1
ATOM 4386 C CA . GLY B 1 282 ? 12.047 -45.531 -5.223 1 98.06 282 GLY B CA 1
ATOM 4387 C C . GLY B 1 282 ? 11.219 -44.281 -4.961 1 98.06 282 GLY B C 1
ATOM 4388 O O . GLY B 1 282 ? 10.211 -44.031 -5.629 1 98.06 282 GLY B O 1
ATOM 4389 N N . PRO B 1 283 ? 11.672 -43.5 -3.951 1 98.69 283 PRO B N 1
ATOM 4390 C CA . PRO B 1 283 ? 10.852 -42.375 -3.484 1 98.69 283 PRO B CA 1
ATOM 4391 C C . PRO B 1 283 ? 10.633 -41.312 -4.566 1 98.69 283 PRO B C 1
ATOM 4393 O O . PRO B 1 283 ? 9.547 -40.75 -4.648 1 98.69 283 PRO B O 1
ATOM 4396 N N . LYS B 1 284 ? 11.633 -41.031 -5.379 1 98.69 284 LYS B N 1
ATOM 4397 C CA . LYS B 1 284 ? 11.469 -40.031 -6.422 1 98.69 284 LYS B CA 1
ATOM 4398 C C . LYS B 1 284 ? 10.398 -40.438 -7.426 1 98.69 284 LYS B C 1
ATOM 4400 O O . LYS B 1 284 ? 9.539 -39.656 -7.793 1 98.69 284 LYS B O 1
ATOM 4405 N N . ARG B 1 285 ? 10.422 -41.656 -7.855 1 98.75 285 ARG B N 1
ATOM 4406 C CA . ARG B 1 285 ? 9.375 -42.156 -8.742 1 98.75 285 ARG B CA 1
ATOM 4407 C C . ARG B 1 285 ? 8.023 -42.156 -8.031 1 98.75 285 ARG B C 1
ATOM 4409 O O . ARG B 1 285 ? 7.008 -41.781 -8.617 1 98.75 285 ARG B O 1
ATOM 4416 N N . ASP B 1 286 ? 8.031 -42.625 -6.758 1 98.88 286 ASP B N 1
ATOM 4417 C CA . ASP B 1 286 ? 6.785 -42.688 -6.004 1 98.88 286 ASP B CA 1
ATOM 4418 C C . ASP B 1 286 ? 6.133 -41.312 -5.867 1 98.88 286 ASP B C 1
ATOM 4420 O O . ASP B 1 286 ? 4.906 -41.219 -5.926 1 98.88 286 ASP B O 1
ATOM 4424 N N . LEU B 1 287 ? 6.965 -40.312 -5.617 1 98.81 287 LEU B N 1
ATOM 4425 C CA . LEU B 1 287 ? 6.453 -38.938 -5.535 1 98.81 287 LEU B CA 1
ATOM 4426 C C . LEU B 1 287 ? 5.77 -38.531 -6.836 1 98.81 287 LEU B C 1
ATOM 4428 O O . LEU B 1 287 ? 4.703 -37.906 -6.816 1 98.81 287 LEU B O 1
ATOM 4432 N N . ILE B 1 288 ? 6.402 -38.906 -7.953 1 98.94 288 ILE B N 1
ATOM 4433 C CA . ILE B 1 288 ? 5.836 -38.594 -9.266 1 98.94 288 ILE B CA 1
ATOM 4434 C C . ILE B 1 288 ? 4.555 -39.406 -9.469 1 98.94 288 ILE B C 1
ATOM 4436 O O . ILE B 1 288 ? 3.559 -38.875 -9.977 1 98.94 288 ILE B O 1
ATOM 4440 N N . LEU B 1 289 ? 4.543 -40.625 -9.055 1 98.94 289 LEU B N 1
ATOM 4441 C CA . LEU B 1 289 ? 3.348 -41.469 -9.18 1 98.94 289 LEU B CA 1
ATOM 4442 C C . LEU B 1 289 ? 2.178 -40.844 -8.422 1 98.94 289 LEU B C 1
ATOM 4444 O O . LEU B 1 289 ? 1.052 -40.812 -8.922 1 98.94 289 LEU B O 1
ATOM 4448 N N . ALA B 1 290 ? 2.426 -40.344 -7.25 1 98.94 290 ALA B N 1
ATOM 4449 C CA . ALA B 1 290 ? 1.381 -39.75 -6.441 1 98.94 290 ALA B CA 1
ATOM 4450 C C . ALA B 1 290 ? 0.772 -38.531 -7.156 1 98.94 290 ALA B C 1
ATOM 4452 O O . ALA B 1 290 ? -0.45 -38.438 -7.277 1 98.94 290 ALA B O 1
ATOM 4453 N N . ASN B 1 291 ? 1.576 -37.656 -7.617 1 98.88 291 ASN B N 1
ATOM 4454 C CA . ASN B 1 291 ? 1.112 -36.375 -8.203 1 98.88 291 ASN B CA 1
ATOM 4455 C C . ASN B 1 291 ? 0.587 -36.594 -9.617 1 98.88 291 ASN B C 1
ATOM 4457 O O . ASN B 1 291 ? -0.418 -36 -10.008 1 98.88 291 ASN B O 1
ATOM 4461 N N . ALA B 1 292 ? 1.259 -37.438 -10.438 1 98.94 292 ALA B N 1
ATOM 4462 C CA . ALA B 1 292 ? 0.748 -37.781 -11.758 1 98.94 292 ALA B CA 1
ATOM 4463 C C . ALA B 1 292 ? -0.578 -38.531 -11.664 1 98.94 292 ALA B C 1
ATOM 4465 O O . ALA B 1 292 ? -1.477 -38.312 -12.484 1 98.94 292 ALA B O 1
ATOM 4466 N N . GLY B 1 293 ? -0.618 -39.469 -10.664 1 98.94 293 GLY B N 1
ATOM 4467 C CA . GLY B 1 293 ? -1.873 -40.156 -10.438 1 98.94 293 GLY B CA 1
ATOM 4468 C C . GLY B 1 293 ? -3.037 -39.219 -10.172 1 98.94 293 GLY B C 1
ATOM 4469 O O . GLY B 1 293 ? -4.145 -39.438 -10.664 1 98.94 293 GLY B O 1
ATOM 4470 N N . ALA B 1 294 ? -2.789 -38.219 -9.383 1 98.94 294 ALA B N 1
ATOM 4471 C CA . ALA B 1 294 ? -3.803 -37.188 -9.117 1 98.94 294 ALA B CA 1
ATOM 4472 C C . ALA B 1 294 ? -4.219 -36.469 -10.398 1 98.94 294 ALA B C 1
ATOM 4474 O O . ALA B 1 294 ? -5.406 -36.219 -10.625 1 98.94 294 ALA B O 1
ATOM 4475 N N . ALA B 1 295 ? -3.268 -36.125 -11.258 1 98.88 295 ALA B N 1
ATOM 4476 C CA . ALA B 1 295 ? -3.557 -35.469 -12.531 1 98.88 295 ALA B CA 1
ATOM 4477 C C . ALA B 1 295 ? -4.387 -36.375 -13.438 1 98.88 295 ALA B C 1
ATOM 4479 O O . ALA B 1 295 ? -5.328 -35.938 -14.094 1 98.88 295 ALA B O 1
ATOM 4480 N N . ILE B 1 296 ? -4.062 -37.625 -13.445 1 98.88 296 ILE B N 1
ATOM 4481 C CA . ILE B 1 296 ? -4.781 -38.625 -14.234 1 98.88 296 ILE B CA 1
ATOM 4482 C C . ILE B 1 296 ? -6.215 -38.75 -13.727 1 98.88 296 ILE B C 1
ATOM 4484 O O . ILE B 1 296 ? -7.16 -38.812 -14.516 1 98.88 296 ILE B O 1
ATOM 4488 N N . TYR B 1 297 ? -6.332 -38.75 -12.43 1 98.88 297 TYR B N 1
ATOM 4489 C CA . TYR B 1 297 ? -7.641 -38.812 -11.789 1 98.88 297 TYR B CA 1
ATOM 4490 C C . TYR B 1 297 ? -8.516 -37.625 -12.172 1 98.88 297 TYR B C 1
ATOM 4492 O O . TYR B 1 297 ? -9.656 -37.812 -12.617 1 98.88 297 TYR B O 1
ATOM 4500 N N . VAL B 1 298 ? -8.031 -36.438 -12.109 1 98.75 298 VAL B N 1
ATOM 4501 C CA . VAL B 1 298 ? -8.852 -35.281 -12.391 1 98.75 298 VAL B CA 1
ATOM 4502 C C . VAL B 1 298 ? -9.125 -35.188 -13.891 1 98.75 298 VAL B C 1
ATOM 4504 O O . VAL B 1 298 ? -10.07 -34.5 -14.32 1 98.75 298 VAL B O 1
ATOM 4507 N N . ALA B 1 299 ? -8.312 -35.844 -14.719 1 98.44 299 ALA B N 1
ATOM 4508 C CA . ALA B 1 299 ? -8.531 -35.906 -16.156 1 98.44 299 ALA B CA 1
ATOM 4509 C C . ALA B 1 299 ? -9.656 -36.875 -16.516 1 98.44 299 ALA B C 1
ATOM 4511 O O . ALA B 1 299 ? -10.094 -36.938 -17.656 1 98.44 299 ALA B O 1
ATOM 4512 N N . GLY B 1 300 ? -10.109 -37.656 -15.539 1 98.19 300 GLY B N 1
ATOM 4513 C CA . GLY B 1 300 ? -11.18 -38.594 -15.766 1 98.19 300 GLY B CA 1
ATOM 4514 C C . GLY B 1 300 ? -10.688 -39.938 -16.281 1 98.19 300 GLY B C 1
ATOM 4515 O O . GLY B 1 300 ? -11.461 -40.719 -16.828 1 98.19 300 GLY B O 1
ATOM 4516 N N . LEU B 1 301 ? -9.438 -40.25 -16.109 1 98.5 301 LEU B N 1
ATOM 4517 C CA . LEU B 1 301 ? -8.844 -41.438 -16.688 1 98.5 301 LEU B CA 1
ATOM 4518 C C . LEU B 1 301 ? -8.641 -42.531 -15.633 1 98.5 301 LEU B C 1
ATOM 4520 O O . LEU B 1 301 ? -8.062 -43.562 -15.914 1 98.5 301 LEU B O 1
ATOM 4524 N N . ALA B 1 302 ? -9.062 -42.25 -14.422 1 98.62 302 ALA B N 1
ATOM 4525 C CA . ALA B 1 302 ? -9.102 -43.188 -13.312 1 98.62 302 ALA B CA 1
ATOM 4526 C C . ALA B 1 302 ? -10.281 -42.906 -12.391 1 98.62 302 ALA B C 1
ATOM 4528 O O . ALA B 1 302 ? -10.703 -41.781 -12.242 1 98.62 302 ALA B O 1
ATOM 4529 N N . ASP B 1 303 ? -10.695 -43.906 -11.672 1 97.94 303 ASP B N 1
ATOM 4530 C CA . ASP B 1 303 ? -11.898 -43.812 -10.852 1 97.94 303 ASP B CA 1
ATOM 4531 C C . ASP B 1 303 ? -11.555 -43.406 -9.414 1 97.94 303 ASP B C 1
ATOM 4533 O O . ASP B 1 303 ? -12.438 -43.062 -8.625 1 97.94 303 ASP B O 1
ATOM 4537 N N . SER B 1 304 ? -10.289 -43.5 -9.094 1 98.38 304 SER B N 1
ATOM 4538 C CA . SER B 1 304 ? -9.789 -43.156 -7.77 1 98.38 304 SER B CA 1
ATOM 4539 C C . SER B 1 304 ? -8.352 -42.656 -7.836 1 98.38 304 SER B C 1
ATOM 4541 O O . SER B 1 304 ? -7.668 -42.844 -8.844 1 98.38 304 SER B O 1
ATOM 4543 N N . LEU B 1 305 ? -7.961 -42 -6.781 1 98.69 305 LEU B N 1
ATOM 4544 C CA . LEU B 1 305 ? -6.586 -41.531 -6.707 1 98.69 305 LEU B CA 1
ATOM 4545 C C . LEU B 1 305 ? -5.602 -42.688 -6.738 1 98.69 305 LEU B C 1
ATOM 4547 O O . LEU B 1 305 ? -4.586 -42.625 -7.434 1 98.69 305 LEU B O 1
ATOM 4551 N N . GLU B 1 306 ? -5.914 -43.719 -6.016 1 98.56 306 GLU B N 1
ATOM 4552 C CA . GLU B 1 306 ? -5.086 -44.938 -6.043 1 98.56 306 GLU B CA 1
ATOM 4553 C C . GLU B 1 306 ? -5.039 -45.531 -7.441 1 98.56 306 GLU B C 1
ATOM 4555 O O . GLU B 1 306 ? -3.979 -45.969 -7.906 1 98.56 306 GLU B O 1
ATOM 4560 N N . GLY B 1 307 ? -6.188 -45.625 -8.078 1 98.75 307 GLY B N 1
ATOM 4561 C CA . GLY B 1 307 ? -6.227 -46.094 -9.461 1 98.75 307 GLY B CA 1
ATOM 4562 C C . GLY B 1 307 ? -5.395 -45.219 -10.398 1 98.75 307 GLY B C 1
ATOM 4563 O O . GLY B 1 307 ? -4.785 -45.75 -11.336 1 98.75 307 GLY B O 1
ATOM 4564 N N . GLY B 1 308 ? -5.41 -43.938 -10.164 1 98.88 308 GLY B N 1
ATOM 4565 C CA . GLY B 1 308 ? -4.574 -43.031 -10.938 1 98.88 308 GLY B CA 1
ATOM 4566 C C . GLY B 1 308 ? -3.094 -43.344 -10.828 1 98.88 308 GLY B C 1
ATOM 4567 O O . GLY B 1 308 ? -2.357 -43.25 -11.812 1 98.88 308 GLY B O 1
ATOM 4568 N N . VAL B 1 309 ? -2.713 -43.719 -9.602 1 98.88 309 VAL B N 1
ATOM 4569 C CA . VAL B 1 309 ? -1.32 -44.062 -9.375 1 98.88 309 VAL B CA 1
ATOM 4570 C C . VAL B 1 309 ? -0.954 -45.281 -10.242 1 98.88 309 VAL B C 1
ATOM 4572 O O . VAL B 1 309 ? 0.126 -45.312 -10.828 1 98.88 309 VAL B O 1
ATOM 4575 N N . GLU B 1 310 ? -1.804 -46.219 -10.383 1 98.81 310 GLU B N 1
ATOM 4576 C CA . GLU B 1 310 ? -1.555 -47.406 -11.188 1 98.81 310 GLU B CA 1
ATOM 4577 C C . GLU B 1 310 ? -1.472 -47.062 -12.672 1 98.81 310 GLU B C 1
ATOM 4579 O O . GLU B 1 310 ? -0.622 -47.594 -13.391 1 98.81 310 GLU B O 1
ATOM 4584 N N . VAL B 1 311 ? -2.344 -46.219 -13.109 1 98.94 311 VAL B N 1
ATOM 4585 C CA . VAL B 1 311 ? -2.314 -45.781 -14.5 1 98.94 311 VAL B CA 1
ATOM 4586 C C . VAL B 1 311 ? -1.012 -45.031 -14.781 1 98.94 311 VAL B C 1
ATOM 4588 O O . VAL B 1 311 ? -0.42 -45.188 -15.852 1 98.94 311 VAL B O 1
ATOM 4591 N N . ALA B 1 312 ? -0.559 -44.25 -13.844 1 98.94 312 ALA B N 1
ATOM 4592 C CA . ALA B 1 312 ? 0.713 -43.562 -13.969 1 98.94 312 ALA B CA 1
ATOM 4593 C C . ALA B 1 312 ? 1.877 -44.531 -14.086 1 98.94 312 ALA B C 1
ATOM 4595 O O . ALA B 1 312 ? 2.777 -44.344 -14.906 1 98.94 312 ALA B O 1
ATOM 4596 N N . ARG B 1 313 ? 1.798 -45.531 -13.234 1 98.81 313 ARG B N 1
ATOM 4597 C CA . ARG B 1 313 ? 2.826 -46.562 -13.281 1 98.81 313 ARG B CA 1
ATOM 4598 C C . ARG B 1 313 ? 2.904 -47.219 -14.664 1 98.81 313 ARG B C 1
ATOM 4600 O O . ARG B 1 313 ? 3.994 -47.375 -15.211 1 98.81 313 ARG B O 1
ATOM 4607 N N . ASP B 1 314 ? 1.827 -47.531 -15.227 1 98.88 314 ASP B N 1
ATOM 4608 C CA . ASP B 1 314 ? 1.755 -48.125 -16.547 1 98.88 314 ASP B CA 1
ATOM 4609 C C . ASP B 1 314 ? 2.291 -47.188 -17.625 1 98.88 314 ASP B C 1
ATOM 4611 O O . ASP B 1 314 ? 2.949 -47.625 -18.562 1 98.88 314 ASP B O 1
ATOM 4615 N N . ALA B 1 315 ? 1.992 -45.938 -17.531 1 98.88 315 ALA B N 1
ATOM 4616 C CA . ALA B 1 315 ? 2.453 -44.938 -18.5 1 98.88 315 ALA B CA 1
ATOM 4617 C C . ALA B 1 315 ? 3.977 -44.844 -18.531 1 98.88 315 ALA B C 1
ATOM 4619 O O . ALA B 1 315 ? 4.574 -44.656 -19.594 1 98.88 315 ALA B O 1
ATOM 4620 N N . ILE B 1 316 ? 4.57 -44.969 -17.312 1 98.88 316 ILE B N 1
ATOM 4621 C CA . ILE B 1 316 ? 6.027 -44.938 -17.234 1 98.88 316 ILE B CA 1
ATOM 4622 C C . ILE B 1 316 ? 6.59 -46.25 -17.797 1 98.88 316 ILE B C 1
ATOM 4624 O O . ILE B 1 316 ? 7.457 -46.219 -18.672 1 98.88 316 ILE B O 1
ATOM 4628 N N . ASP B 1 317 ? 6.035 -47.344 -17.391 1 98.69 317 ASP B N 1
ATOM 4629 C CA . ASP B 1 317 ? 6.598 -48.656 -17.688 1 98.69 317 ASP B CA 1
ATOM 4630 C C . ASP B 1 317 ? 6.41 -49.031 -19.156 1 98.69 317 ASP B C 1
ATOM 4632 O O . ASP B 1 317 ? 7.211 -49.75 -19.734 1 98.69 317 ASP B O 1
ATOM 4636 N N . SER B 1 318 ? 5.414 -48.5 -19.797 1 98.62 318 SER B N 1
ATOM 4637 C CA . SER B 1 318 ? 5.133 -48.781 -21.203 1 98.62 318 SER B CA 1
ATOM 4638 C C . SER B 1 318 ? 5.965 -47.906 -22.125 1 98.62 318 SER B C 1
ATOM 4640 O O . SER B 1 318 ? 6.023 -48.156 -23.344 1 98.62 318 SER B O 1
ATOM 4642 N N . GLY B 1 319 ? 6.578 -46.875 -21.562 1 98.62 319 GLY B N 1
ATOM 4643 C CA . GLY B 1 319 ? 7.34 -45.969 -22.375 1 98.62 319 GLY B CA 1
ATOM 4644 C C . GLY B 1 319 ? 6.508 -44.812 -22.922 1 98.62 319 GLY B C 1
ATOM 4645 O O . GLY B 1 319 ? 7.039 -43.875 -23.531 1 98.62 319 GLY B O 1
ATOM 4646 N N . ALA B 1 320 ? 5.23 -44.844 -22.625 1 98.81 320 ALA B N 1
ATOM 4647 C CA . ALA B 1 320 ? 4.324 -43.812 -23.141 1 98.81 320 ALA B CA 1
ATOM 4648 C C . ALA B 1 320 ? 4.684 -42.438 -22.609 1 98.81 320 ALA B C 1
ATOM 4650 O O . ALA B 1 320 ? 4.574 -41.438 -23.312 1 98.81 320 ALA B O 1
ATOM 4651 N N . ALA B 1 321 ? 5.086 -42.375 -21.328 1 98.81 321 ALA B N 1
ATOM 4652 C CA . ALA B 1 321 ? 5.484 -41.094 -20.734 1 98.81 321 ALA B CA 1
ATOM 4653 C C . ALA B 1 321 ? 6.715 -40.531 -21.438 1 98.81 321 ALA B C 1
ATOM 4655 O O . ALA B 1 321 ? 6.758 -39.344 -21.75 1 98.81 321 ALA B O 1
ATOM 4656 N N . LYS B 1 322 ? 7.715 -41.375 -21.656 1 98.69 322 LYS B N 1
ATOM 4657 C CA . LYS B 1 322 ? 8.93 -40.938 -22.344 1 98.69 322 LYS B CA 1
ATOM 4658 C C . LYS B 1 322 ? 8.617 -40.469 -23.75 1 98.69 322 LYS B C 1
ATOM 4660 O O . LYS B 1 322 ? 9.219 -39.5 -24.234 1 98.69 322 LYS B O 1
ATOM 4665 N N . ALA B 1 323 ? 7.695 -41.062 -24.422 1 98.62 323 ALA B N 1
ATOM 4666 C CA . ALA B 1 323 ? 7.305 -40.688 -25.781 1 98.62 323 ALA B CA 1
ATOM 4667 C C . ALA B 1 323 ? 6.762 -39.281 -25.812 1 98.62 323 ALA B C 1
ATOM 4669 O O . ALA B 1 323 ? 6.961 -38.531 -26.797 1 98.62 323 ALA B O 1
ATOM 4670 N N . LYS B 1 324 ? 6.047 -38.875 -24.812 1 98.56 324 LYS B N 1
ATOM 4671 C CA . LYS B 1 324 ? 5.512 -37.531 -24.734 1 98.56 324 LYS B CA 1
ATOM 4672 C C . LYS B 1 324 ? 6.633 -36.5 -24.578 1 98.56 324 LYS B C 1
ATOM 4674 O O . LYS B 1 324 ? 6.562 -35.406 -25.141 1 98.56 324 LYS B O 1
ATOM 4679 N N . HIS B 1 325 ? 7.648 -36.812 -23.719 1 98.56 325 HIS B N 1
ATOM 4680 C CA . HIS B 1 325 ? 8.812 -35.938 -23.625 1 98.56 325 HIS B CA 1
ATOM 4681 C C . HIS B 1 325 ? 9.5 -35.781 -24.969 1 98.56 325 HIS B C 1
ATOM 4683 O O . HIS B 1 325 ? 9.875 -34.688 -25.359 1 98.56 325 HIS B O 1
ATOM 4689 N N . ASP B 1 326 ? 9.594 -36.875 -25.688 1 98.19 326 ASP B N 1
ATOM 4690 C CA . ASP B 1 326 ? 10.211 -36.844 -27.016 1 98.19 326 ASP B CA 1
ATOM 4691 C C . ASP B 1 326 ? 9.398 -36 -27.969 1 98.19 326 ASP B C 1
ATOM 4693 O O . ASP B 1 326 ? 9.961 -35.25 -28.781 1 98.19 326 ASP B O 1
ATOM 4697 N N . ALA B 1 327 ? 8.148 -36.094 -27.875 1 97.25 327 ALA B N 1
ATOM 4698 C CA . ALA B 1 327 ? 7.273 -35.281 -28.719 1 97.25 327 ALA B CA 1
ATOM 4699 C C . ALA B 1 327 ? 7.461 -33.812 -28.438 1 97.25 327 ALA B C 1
ATOM 4701 O O . ALA B 1 327 ? 7.473 -32.969 -29.359 1 97.25 327 ALA B O 1
ATOM 4702 N N . LEU B 1 328 ? 7.559 -33.469 -27.156 1 96.88 328 LEU B N 1
ATOM 4703 C CA . LEU B 1 328 ? 7.777 -32.062 -26.766 1 96.88 328 LEU B CA 1
ATOM 4704 C C . LEU B 1 328 ? 9.109 -31.562 -27.312 1 96.88 328 LEU B C 1
ATOM 4706 O O . LEU B 1 328 ? 9.227 -30.391 -27.688 1 96.88 328 LEU B O 1
ATOM 4710 N N . ARG B 1 329 ? 10.133 -32.375 -27.281 1 96.5 329 ARG B N 1
ATOM 4711 C CA . ARG B 1 329 ? 11.461 -32 -27.75 1 96.5 329 ARG B CA 1
ATOM 4712 C C . ARG B 1 329 ? 11.453 -31.703 -29.25 1 96.5 329 ARG B C 1
ATOM 4714 O O . ARG B 1 329 ? 12.203 -30.844 -29.719 1 96.5 329 ARG B O 1
ATOM 4721 N N . GLU B 1 330 ? 10.664 -32.375 -29.984 1 92.06 330 GLU B N 1
ATOM 4722 C CA . GLU B 1 330 ? 10.641 -32.281 -31.438 1 92.06 330 GLU B CA 1
ATOM 4723 C C . GLU B 1 330 ? 9.75 -31.109 -31.891 1 92.06 330 GLU B C 1
ATOM 4725 O O . GLU B 1 330 ? 9.82 -30.688 -33.031 1 92.06 330 GLU B O 1
ATOM 4730 N N . ALA B 1 331 ? 9.008 -30.688 -31 1 86.5 331 ALA B N 1
ATOM 4731 C CA . ALA B 1 331 ? 8.062 -29.641 -31.344 1 86.5 331 ALA B CA 1
ATOM 4732 C C . ALA B 1 331 ? 8.734 -28.266 -31.344 1 86.5 331 ALA B C 1
ATOM 4734 O O . ALA B 1 331 ? 9.711 -28.047 -30.625 1 86.5 331 ALA B O 1
#

Sequence (662 aa):
MQDYIERVTGGADLTVEEARDAARAVFEDATEAQIGALLAALRAKGETEAEIAGFAQGMRDAALTIEPDRGPLVDTCGTGGDDYNTINVSTTSALVAAGAGAAVAKHGNYSVSSSSGSADVLEVAGVNVEAEPESVEACIEDNGVGFMLAPVFHPAMKAVIGPRKELGMRTVFNVLGPLTNPAGADAQVLGVYDADLVPVIAESLSHMPVERALVVHGSGMDEIALHDATTVAEIDGDEITEYTLTPADLGLERAPIEAVAGGTPQENADDLEGILTGDVTGPKRDLILANAGAAIYVAGLADSLEGGVEVARDAIDSGAAKAKHDALREAMQDYIERVTGGADLTVEEARDAARAVFEDATEAQIGAL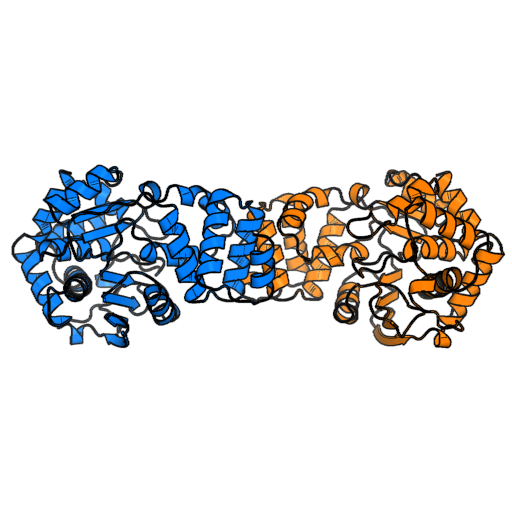LAALRAKGETEAEIAGFAQGMRDAALTIEPDRGPLVDTCGTGGDDYNTINVSTTSALVAAGAGAAVAKHGNYSVSSSSGSADVLEVAGVNVEAEPESVEACIEDNGVGFMLAPVFHPAMKAVIGPRKELGMRTVFNVLGPLTNPAGADAQVLGVYDADLVPVIAESLSHMPVERALVVHGSGMDEIALHDATTVAEIDGDEITEYTLTPADLGLERAPIEAVAGGTPQENADDLEGILTGDVTGPKRDLILANAGAAIYVAGLADSLEGGVEVARDAIDSGAAKAKHDALREA

Radius of gyration: 33.01 Å; Cα contacts (8 Å, |Δi|>4): 1639; chains: 2; bounding box: 44×98×64 Å